Protein 4EO3 (pdb70)

Sequence (642 aa):
ARVKHFELLTDEGKTFTHVDLYGKYTILFFFPKAGTSGSTREAVEFSRENFEKAQVVGISRRDSVEALKRRFKEEKNDLKVTLLSDPEGILHEFFNVLENGKTVRSTFLIDRWGFVRKEWRRVKVEGHVQQEVKEALDRLIEEDLSLNKHIEWRRARRALKKDRVPREELEELLIKAAHLAPSCMNNQPWRFVVVDEEEELLKKIHEEALPGGNYWMKNAPALIAVHSKKDFDCALPDNRDYFLFDTGLAVGNLLVQATQMGLVAHPVAGYDPVKVKEILKIPEDHVLITLIAVGYLGDESELSEKHRELERSERVRKELSEIVRWNLARVKHFELLTDEGKTFTHVDLYGKYTILFFFPKAGTSGSTREAVEFSRENFEKAQVVGISRDSVEALKRFKEKNDLKVTLLSDPEGILHEFFNVLENGKTVRSTFLIDRWGFVRKEWRRVKVEGHVQEVKEALDRLIEEDLSLNKKHIEWRRARRALKKDRVPREELELLIKAAHLAPSCMMNNQPWRFVVVDEEELLKKIHEALPGGNYWMKNAPALIAVHSKKDFDCALPDNRDYFLFDTGLAVGNLLVQATQMGLVAHPVAGYDPVKVKEILKIPEDDHVLITLIAVGYLGDESELSEKHRELERSERVRKELSEIVRWNL

CATH classification: 3.40.30.10 (+1 more: 3.40.109.10)

Solvent-accessible surface area: 27740 Å² total; per-residue (Å²): 102,82,11,85,96,16,121,12,85,12,5,119,38,132,79,16,32,23,27,53,3,14,11,74,2,0,0,2,0,0,0,55,96,9,54,66,102,26,0,33,108,0,0,38,34,2,23,177,64,97,17,117,79,23,35,17,0,0,0,0,91,12,58,39,89,13,0,117,140,10,48,136,170,37,111,4,161,11,39,0,1,5,0,77,131,0,55,1,0,120,74,8,108,1,45,81,153,55,153,23,24,41,0,0,2,2,0,8,9,14,1,57,34,94,85,84,27,95,183,20,155,21,114,43,7,7,85,87,0,50,79,5,1,63,143,13,25,116,102,8,27,39,44,3,129,28,1,101,61,15,54,34,14,46,5,9,31,152,60,178,6,14,116,102,2,0,64,23,0,0,87,0,0,8,25,0,17,19,22,162,56,49,8,0,0,42,2,1,0,0,41,84,115,107,9,14,100,105,0,25,146,8,16,63,63,52,21,72,6,0,93,42,3,19,1,1,0,0,0,12,0,46,99,109,51,11,16,51,59,98,45,120,8,43,5,20,13,4,3,0,0,4,0,0,2,9,0,4,2,0,0,6,17,1,2,1,3,6,11,21,15,16,24,12,54,7,91,108,0,8,138,38,0,146,7,64,164,97,16,13,0,0,2,0,0,0,0,0,10,9,4,47,25,62,124,15,47,131,171,32,95,133,85,12,135,35,156,58,101,52,73,121,40,97,96,3,17,73,65,5,126,103,49,5,96,73,18,124,14,86,10,4,115,42,132,81,14,30,25,25,53,4,10,9,74,2,1,0,4,0,0,0,52,126,12,54,60,102,26,0,30,110,0,0,47,28,2,23,166,58,125,24,121,70,23,37,16,0,0,0,0,84,20,62,40,117,38,0,111,42,10,48,107,161,50,100,2,154,10,42,0,1,7,0,75,132,2,74,2,0,122,72,8,109,2,52,71,146,49,145,15,25,42,1,0,2,2,0,8,8,14,0,55,37,84,87,86,26,96,164,20,143,21,111,43,7,7,90,88,0,39,81,5,1,68,137,14,22,114,94,5,30,23,34,3,131,48,2,92,67,13,56,34,19,43,4,3,27,156,68,147,1,44,116,104,3,0,59,24,0,0,93,0,0,9,25,0,18,18,21,162,54,49,8,0,0,42,2,1,0,0,2,85,115,103,9,14,96,118,0,23,129,6,23,65,67,48,20,72,6,0,105,26,3,16,0,0,0,0,0,14,0,52,108,113,54,11,17,61,63,93,40,112,8,39,4,17,12,3,3,0,0,3,0,0,3,8,0,3,2,0,0,6,19,0,3,0,4,6,12,21,14,17,24,14,53,9,89,97,0,6,105,25,0,128,8,69,156,106,18,14,0,0,2,0,0,0,0,0,10,10,4,45,32,83,104,11,47,105,170,31,44,77,93,36,147,51,153,58,95,51,74,122,40,96,99,3,16,79,70,5,111

Secondary structure (DSSP, 8-state):
-BPPP-EEEETTS-EEEGGGTTTSEEEEEE-SSTTSHHHHHHHHHHHHS--TTEEEEEEES--HHHHHHHHHHHT--SEEEE-TT-HHHHHTT-EETTEEPPEEEEE-TTSBEEEEEES--STTHHHHHHHHHHHHHHHHTS--HHHHH------B--PPPPHHHHHHHHHHHHTS--GGG----EEEEE--HHHHHHHHTTS-GGGGGGGG-SEEEEEEE-GGGS-EETTTEE-HHHHHHHHHHHHHHHHHHTT-EEEEE--S-HHHHHHHHT--TTSEEEEEEEEE-B--GGGS-HHHHHHHT-------GGGTEEE--/-BPPP-EEEETTS-EEEGGGTTTSEEEEEE-S-TTSHHHHHHHHHHHTS--TTEEEEEEES--HHHHHHHHHHHT--SEEEE-TT-HHHHHTT-EETTEEPPEEEEE-TTSBEEEEE-S--STTHHHHHHHHHHHHHHHHTS--HHHHH------B--SPPPHHHHHHHHHHHHTS--GGG----EEEEE--HHHHHHHHTTS-GGGGGGGG-SEEEEEEE-GGGS-EETTTEE-HHHHHHHHHHHHHHHHHHTTEEEEEE--S-HHHHHHHHT--TTSEEEEEEEEEEB--GGGS-HHHHHHHHS------GGGTEEE--

Nearest PDB structures (foldseek):
  4eo3-assembly1_B  TM=9.982E-01  e=1.332E-66  Thermotoga maritima
  3drn-assembly2_B  TM=9.161E-01  e=3.103E-13  Saccharolobus solfataricus
  8cqu-assembly1_A  TM=8.623E-01  e=9.129E-11  Bacteroides thetaiotaomicron
  2isj-assembly1_A  TM=7.971E-01  e=4.262E-11  Sinorhizobium meliloti
  3e39-assembly1_B  TM=8.098E-01  e=3.072E-09  Oleidesulfovibrio alaskensis G20

Radius of gyration: 28.0 Å; Cα contacts (8 Å, |Δi|>4): 1307; chains: 2; bounding box: 66×65×77 Å

Structure (mmCIF, N/CA/C/O backbone):
data_4EO3
#
_entry.id   4EO3
#
_cell.length_a   60.500
_cell.length_b   113.175
_cell.length_c   121.833
_cell.angle_alpha   90.00
_cell.angle_beta   90.00
_cell.angle_gamma   90.00
#
_symmetry.space_group_name_H-M   'P 21 21 21'
#
loop_
_entity.id
_entity.type
_entity.pdbx_description
1 polymer 'Bacterioferritin comigratory protein/NADH dehydrogenase'
2 non-polymer 'FLAVIN MONONUCLEOTIDE'
3 non-polymer 'SULFATE ION'
4 non-polymer (4R)-2-METHYLPENTANE-2,4-DIOL
5 water water
#
loop_
_atom_site.group_PDB
_atom_site.id
_atom_site.type_symbol
_atom_site.label_atom_id
_atom_site.label_alt_id
_atom_site.label_comp_id
_atom_site.label_asym_id
_atom_site.label_entity_id
_atom_site.label_seq_id
_atom_site.pdbx_PDB_ins_code
_atom_site.Cartn_x
_atom_site.Cartn_y
_atom_site.Cartn_z
_atom_site.occupancy
_atom_site.B_iso_or_equiv
_atom_site.auth_seq_id
_atom_site.auth_comp_id
_atom_site.auth_asym_id
_atom_site.auth_atom_id
_atom_site.pdbx_PDB_model_num
ATOM 1 N N . ALA A 1 2 ? -27.946 -19.559 -9.311 1.00 38.68 2 ALA A N 1
ATOM 2 C CA . ALA A 1 2 ? -26.741 -19.257 -10.077 1.00 33.76 2 ALA A CA 1
ATOM 3 C C . ALA A 1 2 ? -26.840 -17.891 -10.751 1.00 26.10 2 ALA A C 1
ATOM 4 O O . ALA A 1 2 ? -27.908 -17.289 -10.808 1.00 26.22 2 ALA A O 1
ATOM 6 N N . ARG A 1 3 ? -25.721 -17.417 -11.277 1.00 22.20 3 ARG A N 1
ATOM 7 C CA . ARG A 1 3 ? -25.694 -16.170 -12.021 1.00 20.21 3 ARG A CA 1
ATOM 8 C C . ARG A 1 3 ? -25.866 -16.411 -13.520 1.00 20.12 3 ARG A C 1
ATOM 9 O O . ARG A 1 3 ? -25.341 -17.386 -14.062 1.00 21.87 3 ARG A O 1
ATOM 17 N N . VAL A 1 4 ? -26.603 -15.527 -14.188 1.00 19.59 4 VAL A N 1
ATOM 18 C CA . VAL A 1 4 ? -26.885 -15.706 -15.617 1.00 18.19 4 VAL A CA 1
ATOM 19 C C . VAL A 1 4 ? -25.618 -15.597 -16.472 1.00 19.15 4 VAL A C 1
ATOM 20 O O . VAL A 1 4 ? -24.805 -14.708 -16.252 1.00 25.07 4 VAL A O 1
ATOM 24 N N . LYS A 1 5 ? -25.460 -16.506 -17.436 1.00 21.69 5 LYS A N 1
ATOM 25 C CA . LYS A 1 5 ? -24.316 -16.503 -18.353 1.00 25.74 5 LYS A CA 1
ATOM 26 C C . LYS A 1 5 ? -24.320 -15.256 -19.230 1.00 22.23 5 LYS A C 1
ATOM 27 O O . LYS A 1 5 ? -25.350 -14.584 -19.372 1.00 19.36 5 LYS A O 1
ATOM 33 N N . HIS A 1 6 ? -23.159 -14.929 -19.800 1.00 20.49 6 HIS A N 1
ATOM 34 C CA . HIS A 1 6 ? -23.089 -13.907 -20.839 1.00 22.71 6 HIS A CA 1
ATOM 35 C C . HIS A 1 6 ? -23.880 -14.407 -22.046 1.00 21.83 6 HIS A C 1
ATOM 36 O O . HIS A 1 6 ? -23.771 -15.569 -22.410 1.00 20.41 6 HIS A O 1
ATOM 43 N N . PHE A 1 7 ? -24.656 -13.536 -22.681 1.00 17.33 7 PHE A N 1
ATOM 44 C CA . PHE A 1 7 ? -25.421 -13.933 -23.864 1.00 20.02 7 PHE A CA 1
ATOM 45 C C . PHE A 1 7 ? -25.786 -12.727 -24.715 1.00 18.83 7 PHE A C 1
ATOM 46 O O . PHE A 1 7 ? -25.723 -11.589 -24.261 1.00 18.83 7 PHE A O 1
ATOM 54 N N . GLU A 1 8 ? -26.176 -12.988 -25.955 1.00 17.07 8 GLU A N 1
ATOM 55 C CA . GLU A 1 8 ? -26.826 -11.960 -26.758 1.00 20.64 8 GLU A CA 1
ATOM 56 C C . GLU A 1 8 ? -27.947 -12.596 -27.551 1.00 19.39 8 GLU A C 1
ATOM 57 O O . GLU A 1 8 ? -27.756 -13.628 -28.192 1.00 21.75 8 GLU A O 1
ATOM 63 N N . LEU A 1 9 ? -29.124 -11.986 -27.483 1.00 17.05 9 LEU A N 1
ATOM 64 C CA . LEU A 1 9 ? -30.279 -12.448 -28.246 1.00 18.76 9 LEU A CA 1
ATOM 65 C C . LEU A 1 9 ? -30.994 -11.258 -28.859 1.00 17.13 9 LEU A C 1
ATOM 66 O O . LEU A 1 9 ? -30.859 -10.125 -28.386 1.00 19.42 9 LEU A O 1
ATOM 71 N N . LEU A 1 10 ? -31.740 -11.510 -29.934 1.00 17.23 10 LEU A N 1
ATOM 72 C CA . LEU A 1 10 ? -32.545 -10.468 -30.549 1.00 18.20 10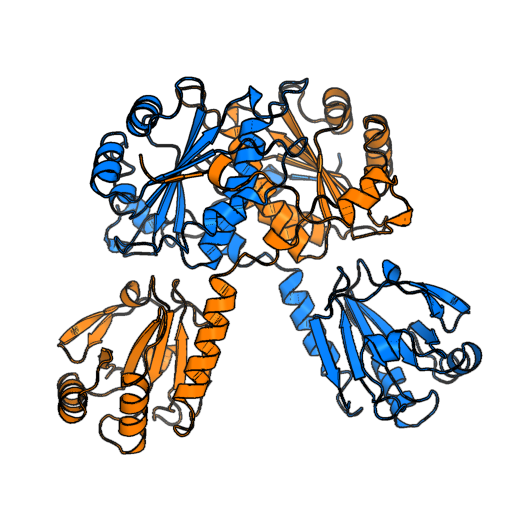 LEU A CA 1
ATOM 73 C C . LEU A 1 10 ? -33.929 -10.355 -29.899 1.00 17.34 10 LEU A C 1
ATOM 74 O O . LEU A 1 10 ? -34.539 -11.365 -29.539 1.00 20.56 10 LEU A O 1
ATOM 79 N N . THR A 1 11 ? -34.416 -9.128 -29.769 1.00 18.49 11 THR A N 1
ATOM 80 C CA . THR A 1 11 ? -35.757 -8.878 -29.232 1.00 16.17 11 THR A CA 1
ATOM 81 C C . THR A 1 11 ? -36.796 -8.925 -30.348 1.00 17.03 11 THR A C 1
ATOM 82 O O . THR A 1 11 ? -36.475 -9.121 -31.517 1.00 19.72 11 THR A O 1
ATOM 86 N N . ASP A 1 12 ? -38.054 -8.747 -29.975 1.00 18.85 12 ASP A N 1
ATOM 87 C CA . ASP A 1 12 ? -39.127 -8.682 -30.956 1.00 21.66 12 ASP A CA 1
ATOM 88 C C . ASP A 1 12 ? -38.940 -7.502 -31.918 1.00 22.04 12 ASP A C 1
ATOM 89 O O . ASP A 1 12 ? -39.540 -7.480 -33.001 1.00 23.48 12 ASP A O 1
ATOM 94 N N . GLU A 1 13 ? -38.108 -6.534 -31.528 1.00 21.14 13 GLU A N 1
ATOM 95 C CA . GLU A 1 13 ? -37.808 -5.387 -32.393 1.00 21.64 13 GLU A CA 1
ATOM 96 C C . GLU A 1 13 ? -36.559 -5.622 -33.242 1.00 22.28 13 GLU A C 1
ATOM 97 O O . GLU A 1 13 ? -36.213 -4.801 -34.098 1.00 23.97 13 GLU A O 1
ATOM 103 N N . GLY A 1 14 ? -35.897 -6.754 -33.027 1.00 20.58 14 GLY A N 1
ATOM 104 C CA . GLY A 1 14 ? -34.676 -7.068 -33.740 1.00 21.64 14 GLY A CA 1
ATOM 105 C C . GLY A 1 14 ? -33.447 -6.385 -33.163 1.00 20.26 14 GLY A C 1
ATOM 106 O O . GLY A 1 14 ? -32.393 -6.376 -33.802 1.00 21.69 14 GLY A O 1
ATOM 107 N N . LYS A 1 15 ? -33.582 -5.821 -31.964 1.00 19.23 15 LYS A N 1
ATOM 108 C CA . LYS A 1 15 ? -32.458 -5.204 -31.255 1.00 19.40 15 LYS A CA 1
ATOM 109 C C . LYS A 1 15 ? -31.709 -6.268 -30.450 1.00 21.24 15 LYS A C 1
ATOM 110 O O . LYS A 1 15 ? -32.281 -7.291 -30.083 1.00 22.35 15 LYS A O 1
ATOM 116 N N . THR A 1 16 ? -30.426 -6.049 -30.194 1.00 19.94 16 THR A N 1
ATOM 117 C CA . THR A 1 16 ? -29.664 -7.006 -29.391 1.00 19.18 16 THR A CA 1
ATOM 118 C C . THR A 1 16 ? -29.872 -6.719 -27.903 1.00 19.41 16 THR A C 1
ATOM 119 O O . THR A 1 16 ? -29.794 -5.562 -27.452 1.00 19.20 16 THR A O 1
ATOM 123 N N . PHE A 1 17 ? -30.149 -7.783 -27.152 1.00 17.58 17 PHE A N 1
ATOM 124 C CA . PHE A 1 17 ? -30.336 -7.713 -25.703 1.00 18.03 17 PHE A CA 1
ATOM 125 C C . PHE A 1 17 ? -29.303 -8.665 -25.108 1.00 14.68 17 PHE A C 1
ATOM 126 O O . PHE A 1 17 ? -29.156 -9.785 -25.582 1.00 17.34 17 PHE A O 1
ATOM 134 N N . THR A 1 18 ? -28.560 -8.221 -24.092 1.00 16.11 18 THR A N 1
ATOM 135 C CA . THR A 1 18 ? -27.506 -9.044 -23.515 1.00 15.46 18 THR A CA 1
ATOM 136 C C . THR A 1 18 ? -27.655 -9.116 -22.003 1.00 15.96 18 THR A C 1
ATOM 137 O O . THR A 1 18 ? -28.538 -8.496 -21.426 1.00 17.02 18 THR A O 1
ATOM 141 N N . HIS A 1 19 ? -26.754 -9.843 -21.358 1.00 16.17 19 HIS A N 1
ATOM 142 C CA . HIS A 1 19 ? -26.760 -9.898 -19.901 1.00 17.01 19 HIS A CA 1
ATOM 143 C C . HIS A 1 19 ? -26.617 -8.504 -19.295 1.00 18.07 19 HIS A C 1
ATOM 144 O O . HIS A 1 19 ? -27.117 -8.246 -18.203 1.00 19.50 19 HIS A O 1
ATOM 151 N N . VAL A 1 20 ? -25.941 -7.591 -19.996 1.00 16.67 20 VAL A N 1
ATOM 152 C CA . VAL A 1 20 ? -25.805 -6.229 -19.490 1.00 17.11 20 VAL A CA 1
ATOM 153 C C . VAL A 1 20 ? -27.167 -5.562 -19.338 1.00 18.14 20 VAL A C 1
ATOM 154 O O . VAL A 1 20 ? -27.355 -4.695 -18.484 1.00 18.22 20 VAL A O 1
ATOM 158 N N . ASP A 1 21 ? -28.133 -5.992 -20.148 1.00 18.52 21 ASP A N 1
ATOM 159 C CA . ASP A 1 21 ? -29.481 -5.442 -20.059 1.00 18.42 21 ASP A CA 1
ATOM 160 C C . ASP A 1 21 ? -30.266 -5.997 -18.871 1.00 18.25 21 ASP A C 1
ATOM 161 O O . ASP A 1 21 ? -31.320 -5.466 -18.525 1.00 17.62 21 ASP A O 1
ATOM 166 N N . LEU A 1 22 ? -29.756 -7.067 -18.260 1.00 16.09 22 LEU A N 1
ATOM 167 C CA . LEU A 1 22 ? -30.302 -7.563 -16.994 1.00 16.53 22 LEU A CA 1
ATOM 168 C C . LEU A 1 22 ? -29.692 -6.810 -15.818 1.00 19.66 22 LEU A C 1
ATOM 169 O O . LEU A 1 22 ? -30.359 -6.556 -14.821 1.00 17.81 22 LEU A O 1
ATOM 174 N N . TYR A 1 23 ? -28.414 -6.465 -15.925 1.00 20.07 23 TYR A N 1
ATOM 175 C CA . TYR A 1 23 ? -27.755 -5.747 -14.830 1.00 21.69 23 TYR A CA 1
ATOM 176 C C . TYR A 1 23 ? -28.472 -4.439 -14.507 1.00 19.29 23 TYR A C 1
ATOM 177 O O . TYR A 1 23 ? -28.942 -3.733 -15.405 1.00 20.21 23 TYR A O 1
ATOM 186 N N . GLY A 1 24 ? -28.548 -4.106 -13.221 1.00 17.00 24 GLY A N 1
ATOM 187 C CA . GLY A 1 24 ? -29.076 -2.821 -12.802 1.00 17.42 24 GLY A CA 1
ATOM 188 C C . GLY A 1 24 ? -30.589 -2.761 -12.768 1.00 17.08 24 GLY A C 1
ATOM 189 O O . GLY A 1 24 ? -31.172 -1.709 -12.506 1.00 24.48 24 GLY A O 1
ATOM 190 N N . LYS A 1 25 ? -31.227 -3.899 -13.024 1.00 17.63 25 LYS A N 1
ATOM 191 C CA . LYS A 1 25 ? -32.674 -4.042 -12.879 1.00 21.15 25 LYS A CA 1
ATOM 192 C C . LYS A 1 25 ? -33.014 -5.360 -12.206 1.00 18.10 25 LYS A C 1
ATOM 193 O O . LYS A 1 25 ? -32.189 -6.282 -12.167 1.00 17.09 25 LYS A O 1
ATOM 199 N N . TYR A 1 26 ? -34.229 -5.451 -11.670 1.00 19.26 26 TYR A N 1
ATOM 200 C CA . TYR A 1 26 ? -34.790 -6.749 -11.343 1.00 19.33 26 TYR A CA 1
ATOM 201 C C . TYR A 1 26 ? -35.531 -7.182 -12.582 1.00 16.98 26 TYR A C 1
ATOM 202 O O . TYR A 1 26 ? -36.169 -6.357 -13.246 1.00 19.80 26 TYR A O 1
ATOM 211 N N . THR A 1 27 ? -35.446 -8.466 -12.903 1.00 16.43 27 THR A N 1
ATOM 212 C CA . THR A 1 27 ? -36.073 -8.954 -14.119 1.00 16.71 27 THR A CA 1
ATOM 213 C C . THR A 1 27 ? -36.934 -10.170 -13.834 1.00 17.62 27 THR A C 1
ATOM 214 O O . THR A 1 27 ? -36.511 -11.094 -13.135 1.00 18.45 27 THR A O 1
ATOM 218 N N . ILE A 1 28 ? -38.143 -10.166 -14.381 1.00 17.43 28 ILE A N 1
ATOM 219 C CA . ILE A 1 28 ? -38.945 -11.374 -14.432 1.00 15.52 28 ILE A CA 1
ATOM 220 C C . ILE A 1 28 ? -38.723 -11.944 -15.821 1.00 16.33 28 ILE A C 1
ATOM 221 O O . ILE A 1 28 ? -39.069 -11.297 -16.808 1.00 17.16 28 ILE A O 1
ATOM 226 N N . LEU A 1 29 ? -38.124 -13.131 -15.905 1.00 14.16 29 LEU A N 1
ATOM 227 C CA . LEU A 1 29 ? -37.870 -13.757 -17.188 1.00 14.97 29 LEU A CA 1
ATOM 228 C C . LEU A 1 29 ? -38.802 -14.947 -17.317 1.00 16.50 29 LEU A C 1
ATOM 229 O O . LEU A 1 29 ? -38.646 -15.931 -16.597 1.00 15.28 29 LEU A O 1
ATOM 234 N N . PHE A 1 30 ? -39.794 -14.850 -18.196 1.00 14.97 30 PHE A N 1
ATOM 235 C CA . PHE A 1 30 ? -40.773 -15.935 -18.316 1.00 14.86 30 PHE A CA 1
ATOM 236 C C . PHE A 1 30 ? -40.647 -16.689 -19.640 1.00 16.09 30 PHE A C 1
ATOM 237 O O . PHE A 1 30 ? -40.779 -16.100 -20.727 1.00 16.66 30 PHE A O 1
ATOM 245 N N . PHE A 1 31 ? -40.319 -17.975 -19.537 1.00 16.12 31 PHE A N 1
ATOM 246 C CA . PHE A 1 31 ? -40.220 -18.843 -20.704 1.00 16.51 31 PHE A CA 1
ATOM 247 C C . PHE A 1 31 ? -41.585 -19.402 -21.047 1.00 18.52 31 PHE A C 1
ATOM 248 O O . PHE A 1 31 ? -42.301 -19.877 -20.168 1.00 18.17 31 PHE A O 1
ATOM 256 N N . PHE A 1 32 ? -41.931 -19.391 -22.330 1.00 19.06 32 PHE A N 1
ATOM 257 C CA . PHE A 1 32 ? -43.166 -20.043 -22.765 1.00 15.91 32 PHE A CA 1
ATOM 258 C C . PHE A 1 32 ? -42.869 -20.876 -24.003 1.00 19.15 32 PHE A C 1
ATOM 259 O O . PHE A 1 32 ? -41.943 -20.573 -24.748 1.00 18.50 32 PHE A O 1
ATOM 267 N N . PRO A 1 33 ? -43.624 -21.964 -24.206 1.00 19.34 33 PRO A N 1
ATOM 268 C CA . PRO A 1 33 ? -43.251 -22.877 -25.293 1.00 20.48 33 PRO A CA 1
ATOM 269 C C . PRO A 1 33 ? -43.408 -22.280 -26.692 1.00 23.74 33 PRO A C 1
ATOM 270 O O . PRO A 1 33 ? -42.512 -22.451 -27.512 1.00 24.77 33 PRO A O 1
ATOM 274 N N . LYS A 1 34 ? -44.522 -21.600 -26.959 1.00 21.18 34 LYS A N 1
ATOM 275 C CA . LYS A 1 34 ? -44.813 -21.111 -28.304 1.00 22.81 34 LYS A CA 1
ATOM 276 C C . LYS A 1 34 ? -45.744 -19.908 -28.273 1.00 23.61 34 LYS A C 1
ATOM 277 O O . LYS A 1 34 ? -46.771 -19.924 -27.598 1.00 25.33 34 LYS A O 1
ATOM 283 N N . ALA A 1 35 ? -45.382 -18.854 -28.997 1.00 22.28 35 ALA A N 1
ATOM 284 C CA . ALA A 1 35 ? -46.228 -17.675 -29.094 1.00 21.28 35 ALA A CA 1
ATOM 285 C C . ALA A 1 35 ? -47.590 -18.030 -29.679 1.00 25.64 35 ALA A C 1
ATOM 286 O O . ALA A 1 35 ? -47.687 -18.898 -30.548 1.00 27.11 35 ALA A O 1
ATOM 288 N N . GLY A 1 36 ? -48.637 -17.370 -29.190 1.00 24.94 36 GLY A N 1
ATOM 289 C CA . GLY A 1 36 ? -49.941 -17.456 -29.826 1.00 25.94 36 GLY A CA 1
ATOM 290 C C . GLY A 1 36 ? -50.893 -18.513 -29.292 1.00 29.39 36 GLY A C 1
ATOM 291 O O . GLY A 1 36 ? -52.089 -18.461 -29.588 1.00 30.93 36 GLY A O 1
ATOM 292 N N . THR A 1 37 ? -50.387 -19.479 -28.531 1.00 25.84 37 THR A N 1
ATOM 293 C CA . THR A 1 37 ? -51.270 -20.465 -27.904 1.00 25.10 37 THR A CA 1
ATOM 294 C C . THR A 1 37 ? -52.104 -19.801 -26.811 1.00 26.99 37 THR A C 1
ATOM 295 O O . THR A 1 37 ? -51.759 -18.732 -26.327 1.00 22.76 37 THR A O 1
ATOM 299 N N . SER A 1 38 ? -53.194 -20.446 -26.407 1.00 26.50 38 SER A N 1
ATOM 300 C CA . SER A 1 38 ? -54.114 -19.836 -25.452 1.00 25.01 38 SER A CA 1
ATOM 301 C C . SER A 1 38 ? -53.435 -19.472 -24.127 1.00 25.09 38 SER A C 1
ATOM 302 O O . SER A 1 38 ? -53.527 -18.331 -23.662 1.00 24.84 38 SER A O 1
ATOM 305 N N . GLY A 1 39 ? -52.754 -20.442 -23.523 1.00 22.11 39 GLY A N 1
ATOM 306 C CA . GLY A 1 39 ? -52.138 -20.233 -22.225 1.00 20.02 39 GLY A CA 1
ATOM 307 C C . GLY A 1 39 ? -51.016 -19.204 -22.257 1.00 20.76 39 GLY A C 1
ATOM 308 O O . GLY A 1 39 ? -50.936 -18.343 -21.384 1.00 22.08 39 GLY A O 1
ATOM 309 N N . SER A 1 40 ? -50.157 -19.292 -23.268 1.00 22.17 40 SER A N 1
ATOM 310 C CA . SER A 1 40 ? -49.042 -18.355 -23.388 1.00 22.42 40 SER A CA 1
ATOM 311 C C . SER A 1 40 ? -49.543 -16.944 -23.701 1.00 25.68 40 SER A C 1
ATOM 312 O O . SER A 1 40 ? -48.972 -15.949 -23.243 1.00 19.74 40 SER A O 1
ATOM 315 N N . THR A 1 41 ? -50.621 -16.854 -24.474 1.00 22.91 41 THR A N 1
ATOM 316 C CA . THR A 1 41 ? -51.215 -15.558 -24.750 1.00 20.91 41 THR A CA 1
ATOM 317 C C . THR A 1 41 ? -51.692 -14.938 -23.443 1.00 21.71 41 THR A C 1
ATOM 318 O O . THR A 1 41 ? -51.405 -13.777 -23.156 1.00 22.91 41 THR A O 1
ATOM 322 N N . ARG A 1 42 ? -52.393 -15.724 -22.630 1.00 22.93 42 ARG A N 1
ATOM 323 C CA . ARG A 1 42 ? -52.875 -15.237 -21.344 1.00 20.14 42 ARG A CA 1
ATOM 324 C C . ARG A 1 42 ? -51.722 -14.839 -20.432 1.00 21.94 42 ARG A C 1
ATOM 325 O O . ARG A 1 42 ? -51.747 -13.787 -19.805 1.00 21.32 42 ARG A O 1
ATOM 333 N N . GLU A 1 43 ? -50.709 -15.693 -20.354 1.00 21.10 43 GLU A N 1
ATOM 334 C CA . GLU A 1 43 ? -49.585 -15.394 -19.476 1.00 22.78 43 GLU A CA 1
ATOM 335 C C . GLU A 1 43 ? -48.972 -14.044 -19.845 1.00 20.40 43 GLU A C 1
ATOM 336 O O . GLU A 1 43 ? -48.759 -13.192 -18.980 1.00 21.47 43 GLU A O 1
ATOM 342 N N . ALA A 1 44 ? -48.700 -13.851 -21.134 1.00 19.05 44 ALA A N 1
ATOM 343 C CA . ALA A 1 44 ? -48.039 -12.634 -21.609 1.00 19.18 44 ALA A CA 1
ATOM 344 C C . ALA A 1 44 ? -48.919 -11.404 -21.399 1.00 22.22 44 ALA A C 1
ATOM 345 O O . ALA A 1 44 ? -48.447 -10.336 -20.966 1.00 23.53 44 ALA A O 1
ATOM 347 N N . VAL A 1 45 ? -50.202 -11.559 -21.704 1.00 24.02 45 VAL A N 1
ATOM 348 C CA . VAL A 1 45 ? -51.160 -10.478 -21.491 1.00 23.57 45 VAL A CA 1
ATOM 349 C C . VAL A 1 45 ? -51.263 -10.057 -20.023 1.00 22.12 45 VAL A C 1
ATOM 350 O O . VAL A 1 45 ? -51.289 -8.867 -19.717 1.00 23.21 45 VAL A O 1
ATOM 354 N N . GLU A 1 46 ? -51.319 -11.032 -19.119 1.00 19.48 46 GLU A N 1
ATOM 355 C CA . GLU A 1 46 ? -51.382 -10.751 -17.692 1.00 23.02 46 GLU A CA 1
ATOM 356 C C . GLU A 1 46 ? -50.095 -10.110 -17.143 1.00 21.80 46 GLU A C 1
ATOM 357 O O . GLU A 1 46 ? -50.159 -9.192 -16.332 1.00 22.28 46 GLU A O 1
ATOM 363 N N . PHE A 1 47 ? -48.932 -10.564 -17.609 1.00 23.37 47 PHE A N 1
ATOM 364 C CA . PHE A 1 47 ? -47.685 -9.915 -17.202 1.00 22.91 47 PHE A CA 1
ATOM 365 C C . PHE A 1 47 ? -47.650 -8.470 -17.669 1.00 21.93 47 PHE A C 1
ATOM 366 O O . PHE A 1 47 ? -47.163 -7.591 -16.956 1.00 26.29 47 PHE A O 1
ATOM 374 N N . SER A 1 48 ? -48.147 -8.239 -18.878 1.00 20.45 48 SER A N 1
ATOM 375 C CA . SER A 1 48 ? -48.091 -6.918 -19.490 1.00 25.13 48 SER A CA 1
ATOM 376 C C . SER A 1 48 ? -49.012 -5.926 -18.783 1.00 26.90 48 SER A C 1
ATOM 377 O O . SER A 1 48 ? -48.697 -4.737 -18.677 1.00 29.15 48 SER A O 1
ATOM 380 N N . ARG A 1 49 ? -50.141 -6.418 -18.285 1.00 27.82 49 ARG A N 1
ATOM 381 C CA . ARG A 1 49 ? -51.122 -5.552 -17.629 1.00 29.69 49 ARG A CA 1
ATOM 382 C C . ARG A 1 49 ? -50.719 -5.173 -16.209 1.00 32.64 49 ARG A C 1
ATOM 383 O O . ARG A 1 49 ? -51.131 -4.127 -15.703 1.00 28.86 49 ARG A O 1
ATOM 391 N N . GLU A 1 50 ? -49.931 -6.023 -15.556 1.00 28.56 50 GLU A N 1
ATOM 392 C CA . GLU A 1 50 ? -49.495 -5.734 -14.188 1.00 28.07 50 GLU A CA 1
ATOM 393 C C . GLU A 1 50 ? -48.399 -4.676 -14.159 1.00 31.46 50 GLU A C 1
ATOM 394 O O . GLU A 1 50 ? -47.712 -4.441 -15.158 1.00 34.07 50 GLU A O 1
ATOM 400 N N . ASN A 1 51 ? -48.248 -4.027 -13.011 1.00 33.17 51 ASN A N 1
ATOM 401 C CA . ASN A 1 51 ? -47.153 -3.089 -12.821 1.00 37.14 51 ASN A CA 1
ATOM 402 C C . ASN A 1 51 ? -46.138 -3.644 -11.826 1.00 37.94 51 ASN A C 1
ATOM 403 O O . ASN A 1 51 ? -46.494 -4.034 -10.713 1.00 37.22 51 ASN A O 1
ATOM 408 N N . PHE A 1 52 ? -44.875 -3.704 -12.240 1.00 34.50 52 PHE A N 1
ATOM 409 C CA . PHE A 1 52 ? -43.818 -4.209 -11.373 1.00 32.00 52 PHE A CA 1
ATOM 410 C C . PHE A 1 52 ? -42.784 -3.124 -11.126 1.00 37.33 52 PHE A C 1
ATOM 411 O O . PHE A 1 52 ? -41.950 -2.837 -11.986 1.00 37.38 52 PHE A O 1
ATOM 419 N N . GLU A 1 53 ? -42.854 -2.516 -9.946 1.00 37.23 53 GLU A N 1
ATOM 420 C CA . GLU A 1 53 ? -41.948 -1.438 -9.580 1.00 35.46 53 GLU A CA 1
ATOM 421 C C . GLU A 1 53 ? -40.496 -1.906 -9.529 1.00 28.47 53 GLU A C 1
ATOM 422 O O . GLU A 1 53 ? -40.186 -2.913 -8.892 1.00 33.80 53 GLU A O 1
ATOM 428 N N . LYS A 1 54 ? -39.621 -1.162 -10.202 1.00 27.20 54 LYS A N 1
ATOM 429 C CA . LYS A 1 54 ? -38.182 -1.423 -10.188 1.00 30.24 54 LYS A CA 1
ATOM 430 C C . LYS A 1 54 ? -37.792 -2.727 -10.886 1.00 26.47 54 LYS A C 1
ATOM 431 O O . LYS A 1 54 ? -36.675 -3.220 -10.718 1.00 25.27 54 LYS A O 1
ATOM 437 N N . ALA A 1 55 ? -38.708 -3.275 -11.680 1.00 27.37 55 ALA A N 1
ATOM 438 C CA . ALA A 1 55 ? -38.400 -4.474 -12.461 1.00 22.03 55 ALA A CA 1
ATOM 439 C C . ALA A 1 55 ? -38.840 -4.354 -13.919 1.00 24.04 55 ALA A C 1
ATOM 440 O O . ALA A 1 55 ? -39.688 -3.527 -14.264 1.00 27.57 55 ALA A O 1
ATOM 442 N N . GLN A 1 56 ? -38.239 -5.182 -14.772 1.00 19.49 56 GLN A N 1
ATOM 443 C CA . GLN A 1 56 ? -38.656 -5.296 -16.159 1.00 19.46 56 GLN A CA 1
ATOM 444 C C . GLN A 1 56 ? -39.155 -6.709 -16.388 1.00 18.49 56 GLN A C 1
ATOM 445 O O . GLN A 1 56 ? -38.709 -7.651 -15.724 1.00 20.44 56 GLN A O 1
ATOM 451 N N . VAL A 1 57 ? -40.086 -6.848 -17.326 1.00 18.27 57 VAL A N 1
ATOM 452 C CA . VAL A 1 57 ? -40.647 -8.144 -17.662 1.00 19.97 57 VAL A CA 1
ATOM 453 C C . VAL A 1 57 ? -40.162 -8.549 -19.039 1.00 18.03 57 VAL A C 1
ATOM 454 O O . VAL A 1 57 ? -40.302 -7.801 -20.003 1.00 18.82 57 VAL A O 1
ATOM 458 N N . VAL A 1 58 ? -39.556 -9.728 -19.125 1.00 14.51 58 VAL A N 1
ATOM 459 C CA . VAL A 1 58 ? -38.996 -10.217 -20.372 1.00 16.40 58 VAL A CA 1
ATOM 460 C C . VAL A 1 58 ? -39.512 -11.633 -20.637 1.00 16.49 58 VAL A C 1
ATOM 461 O O . VAL A 1 58 ? -39.232 -12.562 -19.873 1.00 16.22 58 VAL A O 1
ATOM 465 N N . GLY A 1 59 ? -40.279 -11.788 -21.712 1.00 16.90 59 GLY A N 1
ATOM 466 C CA . GLY A 1 59 ? -40.714 -13.098 -22.153 1.00 16.05 59 GLY A CA 1
ATOM 467 C C . GLY A 1 59 ? -39.683 -13.689 -23.090 1.00 18.07 59 GLY A C 1
ATOM 468 O O . GLY A 1 59 ? -38.949 -12.950 -23.742 1.00 17.33 59 GLY A O 1
ATOM 469 N N . ILE A 1 60 ? -39.623 -15.015 -23.168 1.00 15.93 60 ILE A N 1
ATOM 470 C CA . ILE A 1 60 ? -38.635 -15.658 -24.022 1.00 15.69 60 ILE A CA 1
ATOM 471 C C . ILE A 1 60 ? -39.143 -17.010 -24.521 1.00 14.98 60 ILE A C 1
ATOM 472 O O . ILE A 1 60 ? -39.734 -17.790 -23.767 1.00 16.47 60 ILE A O 1
ATOM 477 N N . SER A 1 61 ? -38.951 -17.257 -25.812 1.00 17.59 61 SER A N 1
ATOM 478 C CA . SER A 1 61 ? -39.328 -18.528 -26.408 1.00 16.95 61 SER A CA 1
ATOM 479 C C . SER A 1 61 ? -38.365 -18.829 -27.541 1.00 18.72 61 SER A C 1
ATOM 480 O O . SER A 1 61 ? -37.438 -18.058 -27.804 1.00 17.55 61 SER A O 1
ATOM 483 N N . ARG A 1 62 ? -38.578 -19.940 -28.229 1.00 19.01 62 ARG A N 1
ATOM 484 C CA A ARG A 1 62 ? -37.727 -20.291 -29.360 0.51 20.60 62 ARG A CA 1
ATOM 485 C CA B ARG A 1 62 ? -37.720 -20.279 -29.363 0.49 20.61 62 ARG A CA 1
ATOM 486 C C . ARG A 1 62 ? -38.297 -19.760 -30.681 1.00 19.42 62 ARG A C 1
ATOM 487 O O . ARG A 1 62 ? -37.808 -20.090 -31.764 1.00 22.88 62 ARG A O 1
ATOM 502 N N . ASP A 1 63 ? -39.324 -18.921 -30.577 1.00 20.90 63 ASP A N 1
ATOM 503 C CA . ASP A 1 63 ? -39.941 -18.290 -31.744 1.00 19.58 63 ASP A CA 1
ATOM 504 C C . ASP A 1 63 ? -39.012 -17.319 -32.461 1.00 24.17 63 ASP A C 1
ATOM 505 O O . ASP A 1 63 ? -38.110 -16.735 -31.860 1.00 21.94 63 ASP A O 1
ATOM 510 N N . SER A 1 64 ? -39.251 -17.135 -33.755 1.00 22.23 64 SER A N 1
ATOM 511 C CA . SER A 1 64 ? -38.532 -16.120 -34.522 1.00 23.47 64 SER A CA 1
ATOM 512 C C . SER A 1 64 ? -38.865 -14.708 -34.046 1.00 22.96 64 SER A C 1
ATOM 513 O O . SER A 1 64 ? -39.875 -14.478 -33.375 1.00 20.84 64 SER A O 1
ATOM 516 N N . VAL A 1 65 ? -38.001 -13.758 -34.395 1.00 21.24 65 VAL A N 1
ATOM 517 C CA . VAL A 1 65 ? -38.257 -12.355 -34.130 1.00 19.26 65 VAL A CA 1
ATOM 518 C C . VAL A 1 65 ? -39.605 -11.906 -34.724 1.00 21.38 65 VAL A C 1
ATOM 519 O O . VAL A 1 65 ? -40.396 -11.237 -34.065 1.00 22.64 65 VAL A O 1
ATOM 523 N N . GLU A 1 66 ? -39.865 -12.279 -35.975 1.00 26.04 66 GLU A N 1
ATOM 524 C CA . GLU A 1 66 ? -41.113 -11.881 -36.622 1.00 25.90 66 GLU A CA 1
ATOM 525 C C . GLU A 1 66 ? -42.342 -12.440 -35.911 1.00 25.54 66 GLU A C 1
ATOM 526 O O . GLU A 1 66 ? -43.317 -11.718 -35.711 1.00 24.30 66 GLU A O 1
ATOM 532 N N . ALA A 1 67 ? -42.297 -13.718 -35.533 1.00 23.97 67 ALA A N 1
ATOM 533 C CA . ALA A 1 67 ? -43.405 -14.334 -34.802 1.00 24.65 67 ALA A CA 1
ATOM 534 C C . ALA A 1 67 ? -43.653 -13.619 -33.474 1.00 23.89 67 ALA A C 1
ATOM 535 O O . ALA A 1 67 ? -44.799 -13.396 -33.071 1.00 23.34 67 ALA A O 1
ATOM 537 N N . LEU A 1 68 ? -42.575 -13.250 -32.787 1.00 22.70 68 LEU A N 1
ATOM 538 C CA . LEU A 1 68 ? -42.709 -12.483 -31.552 1.00 21.20 68 LEU A CA 1
ATOM 539 C C . LEU A 1 68 ? -43.264 -11.070 -31.790 1.00 22.39 68 LEU A C 1
ATOM 540 O O . LEU A 1 68 ? -44.121 -10.594 -31.042 1.00 23.99 68 LEU A O 1
ATOM 545 N N . LYS A 1 69 ? -42.776 -10.399 -32.829 1.00 22.26 69 LYS A N 1
ATOM 546 C CA . LYS A 1 69 ? -43.309 -9.088 -33.191 1.00 23.65 69 LYS A CA 1
ATOM 547 C C . LYS A 1 69 ? -44.833 -9.149 -33.382 1.00 22.13 69 LYS A C 1
ATOM 548 O O . LYS A 1 69 ? -45.572 -8.322 -32.836 1.00 25.70 69 LYS A O 1
ATOM 554 N N . ARG A 1 70 ? -45.295 -10.138 -34.143 1.00 28.13 70 ARG A N 1
ATOM 555 C CA A ARG A 1 70 ? -46.723 -10.320 -34.409 0.52 29.28 70 ARG A CA 1
ATOM 556 C CA B ARG A 1 70 ? -46.724 -10.272 -34.401 0.48 29.28 70 ARG A CA 1
ATOM 557 C C . ARG A 1 70 ? -47.505 -10.639 -33.139 1.00 28.57 70 ARG A C 1
ATOM 558 O O . ARG A 1 70 ? -48.610 -10.138 -32.927 1.00 28.74 70 ARG A O 1
ATOM 573 N N . PHE A 1 71 ? -46.927 -11.500 -32.306 1.00 24.35 71 PHE A N 1
ATOM 574 C CA . PHE A 1 71 ? -47.525 -11.885 -31.027 1.00 27.66 71 PHE A CA 1
ATOM 575 C C . PHE A 1 71 ? -47.731 -10.647 -30.160 1.00 23.80 71 PHE A C 1
ATOM 576 O O . PHE A 1 71 ? -48.781 -10.476 -29.540 1.00 26.08 71 PHE A O 1
ATOM 584 N N . LYS A 1 72 ? -46.731 -9.767 -30.132 1.00 23.14 72 LYS A N 1
ATOM 585 C CA . LYS A 1 72 ? -46.835 -8.523 -29.382 1.00 22.34 72 LYS A CA 1
ATOM 586 C C . LYS A 1 72 ? -47.904 -7.592 -29.962 1.00 27.92 72 LYS A C 1
ATOM 587 O O . LYS A 1 72 ? -48.726 -7.050 -29.224 1.00 29.84 72 LYS A O 1
ATOM 593 N N . GLU A 1 73 ? -47.871 -7.396 -31.278 1.00 28.06 73 GLU A N 1
ATOM 594 C CA A GLU A 1 73 ? -48.797 -6.482 -31.944 0.49 29.28 73 GLU A CA 1
ATOM 595 C CA B GLU A 1 73 ? -48.798 -6.484 -31.939 0.51 29.28 73 GLU A CA 1
ATOM 596 C C . GLU A 1 73 ? -50.241 -6.931 -31.744 1.00 27.73 73 GLU A C 1
ATOM 597 O O . GLU A 1 73 ? -51.106 -6.131 -31.386 1.00 32.80 73 GLU A O 1
ATOM 608 N N . LYS A 1 74 ? -50.490 -8.216 -31.963 1.00 32.81 74 LYS A N 1
ATOM 609 C CA . LYS A 1 74 ? -51.843 -8.751 -31.845 1.00 31.64 74 LYS A CA 1
ATOM 610 C C . LYS A 1 74 ? -52.432 -8.578 -30.444 1.00 35.73 74 LYS A C 1
ATOM 611 O O . LYS A 1 74 ? -53.642 -8.390 -30.294 1.00 33.53 74 LYS A O 1
ATOM 617 N N . ASN A 1 75 ? -51.581 -8.635 -29.420 1.00 27.93 75 ASN A N 1
ATOM 618 C CA . ASN A 1 75 ? -52.053 -8.573 -28.038 1.00 29.32 75 ASN A CA 1
ATOM 619 C C . ASN A 1 75 ? -51.691 -7.285 -27.298 1.00 29.30 75 ASN A C 1
ATOM 620 O O . ASN A 1 75 ? -51.893 -7.180 -26.085 1.00 31.07 75 ASN A O 1
ATOM 625 N N . ASP A 1 76 ? -51.178 -6.303 -28.034 1.00 30.17 76 ASP A N 1
ATOM 626 C CA . ASP A 1 76 ? -50.730 -5.044 -27.444 1.00 34.13 76 ASP A CA 1
ATOM 627 C C . ASP A 1 76 ? -49.863 -5.272 -26.203 1.00 31.61 76 ASP A C 1
ATOM 628 O O . ASP A 1 76 ? -50.041 -4.612 -25.173 1.00 28.95 76 ASP A O 1
ATOM 633 N N . LEU A 1 77 ? -48.923 -6.206 -26.308 1.00 29.50 77 LEU A N 1
ATOM 634 C CA . LEU A 1 77 ? -48.034 -6.517 -25.191 1.00 26.53 77 LEU A CA 1
ATOM 635 C C . LEU A 1 77 ? -47.044 -5.389 -24.958 1.00 28.97 77 LEU A C 1
ATOM 636 O O . LEU A 1 77 ? -46.477 -4.841 -25.905 1.00 28.34 77 LEU A O 1
ATOM 641 N N . LYS A 1 78 ? -46.836 -5.059 -23.690 1.00 25.57 78 LYS A N 1
ATOM 642 C CA . LYS A 1 78 ? -45.883 -4.037 -23.296 1.00 29.43 78 LYS A CA 1
ATOM 643 C C . LYS A 1 78 ? -44.796 -4.694 -22.460 1.00 26.97 78 LYS A C 1
ATOM 644 O O . LYS A 1 78 ? -44.597 -4.344 -21.296 1.00 29.58 78 LYS A O 1
ATOM 650 N N . VAL A 1 79 ? -44.133 -5.678 -23.059 1.00 23.44 79 VAL A N 1
ATOM 651 C CA . VAL A 1 79 ? -42.999 -6.352 -22.434 1.00 24.75 79 VAL A CA 1
ATOM 652 C C . VAL A 1 79 ? -41.949 -6.536 -23.512 1.00 23.00 79 VAL A C 1
ATOM 653 O O . VAL A 1 79 ? -42.244 -6.415 -24.703 1.00 22.55 79 VAL A O 1
ATOM 657 N N . THR A 1 80 ? -40.723 -6.840 -23.100 1.00 19.20 80 THR A N 1
ATOM 658 C CA . THR A 1 80 ? -39.693 -7.217 -24.041 1.00 19.61 80 THR A CA 1
ATOM 659 C C . THR A 1 80 ? -39.867 -8.702 -24.310 1.00 17.61 80 THR A C 1
ATOM 660 O O . THR A 1 80 ? -40.139 -9.459 -23.383 1.00 17.92 80 THR A O 1
ATOM 664 N N . LEU A 1 81 ? -39.722 -9.117 -25.569 1.00 16.79 81 LEU A N 1
ATOM 665 C CA . LEU A 1 81 ? -39.702 -10.541 -25.898 1.00 16.58 81 LEU A CA 1
ATOM 666 C C . LEU A 1 81 ? -38.380 -10.901 -26.559 1.00 19.88 81 LEU A C 1
ATOM 667 O O . LEU A 1 81 ? -37.894 -10.175 -27.438 1.00 19.82 81 LEU A O 1
ATOM 672 N N . LEU A 1 82 ? -37.800 -12.015 -26.129 1.00 14.86 82 LEU A N 1
ATOM 673 C CA . LEU A 1 82 ? -36.539 -12.505 -26.679 1.00 17.33 82 LEU A CA 1
ATOM 674 C C . LEU A 1 82 ? -36.733 -13.724 -27.565 1.00 15.84 82 LEU A C 1
ATOM 675 O O . LEU A 1 82 ? -37.371 -14.710 -27.174 1.00 15.72 82 LEU A O 1
ATOM 680 N N . SER A 1 83 ? -36.154 -13.648 -28.759 1.00 15.44 83 SER A N 1
ATOM 681 C CA . SER A 1 83 ? -36.082 -14.777 -29.672 1.00 16.15 83 SER A CA 1
ATOM 682 C C . SER A 1 83 ? -34.864 -15.653 -29.377 1.00 17.91 83 SER A C 1
ATOM 683 O O . SER A 1 83 ? -33.724 -15.180 -29.436 1.00 19.18 83 SER A O 1
ATOM 686 N N . ASP A 1 84 ? -35.096 -16.925 -29.057 1.00 18.49 84 ASP A N 1
ATOM 687 C CA . ASP A 1 84 ? -34.003 -17.840 -28.710 1.00 16.09 84 ASP A CA 1
ATOM 688 C C . ASP A 1 84 ? -34.068 -19.153 -29.494 1.00 20.29 84 ASP A C 1
ATOM 689 O O . ASP A 1 84 ? -34.148 -20.235 -28.908 1.00 20.30 84 ASP A O 1
ATOM 694 N N . PRO A 1 85 ? -34.024 -19.064 -30.830 1.00 21.69 85 PRO A N 1
ATOM 695 C CA . PRO A 1 85 ? -34.172 -20.267 -31.661 1.00 26.06 85 PRO A CA 1
ATOM 696 C C . PRO A 1 85 ? -33.160 -21.364 -31.333 1.00 22.74 85 PRO A C 1
ATOM 697 O O . PRO A 1 85 ? -33.478 -22.549 -31.460 1.00 24.22 85 PRO A O 1
ATOM 701 N N . GLU A 1 86 ? -31.952 -20.982 -30.940 1.00 21.62 86 GLU A N 1
ATOM 702 C CA . GLU A 1 86 ? -30.904 -21.963 -30.683 1.00 22.78 86 GLU A CA 1
ATOM 703 C C . GLU A 1 86 ? -30.993 -22.523 -29.269 1.00 23.25 86 GLU A C 1
ATOM 704 O O . GLU A 1 86 ? -30.249 -23.433 -28.903 1.00 23.70 86 GLU A O 1
ATOM 710 N N . GLY A 1 87 ? -31.908 -21.970 -28.479 1.00 21.87 87 GLY A N 1
ATOM 711 C CA . GLY A 1 87 ? -32.091 -22.395 -27.101 1.00 20.34 87 GLY A CA 1
ATOM 712 C C . GLY A 1 87 ? -30.914 -22.117 -26.178 1.00 21.25 87 GLY A C 1
ATOM 713 O O . GLY A 1 87 ? -30.648 -22.881 -25.246 1.00 20.80 87 GLY A O 1
ATOM 714 N N . ILE A 1 88 ? -30.199 -21.028 -26.441 1.00 20.25 88 ILE A N 1
ATOM 715 C CA . ILE A 1 88 ? -29.077 -20.645 -25.601 1.00 19.80 88 ILE A CA 1
ATOM 716 C C . ILE A 1 88 ? -29.490 -20.466 -24.139 1.00 19.75 88 ILE A C 1
ATOM 717 O O . ILE A 1 88 ? -28.887 -21.056 -23.238 1.00 21.33 88 ILE A O 1
ATOM 722 N N . LEU A 1 89 ? -30.520 -19.661 -23.896 1.00 16.24 89 LEU A N 1
ATOM 723 C CA . LEU A 1 89 ? -30.995 -19.507 -22.520 1.00 15.07 89 LEU A CA 1
ATOM 724 C C . LEU A 1 89 ? -31.933 -20.637 -22.087 1.00 16.58 89 LEU A C 1
ATOM 725 O O . LEU A 1 89 ? -32.035 -20.953 -20.897 1.00 17.42 89 LEU A O 1
ATOM 730 N N . HIS A 1 90 ? -32.621 -21.258 -23.044 1.00 16.99 90 HIS A N 1
ATOM 731 C CA . HIS A 1 90 ? -33.441 -22.430 -22.712 1.00 15.68 90 HIS A CA 1
ATOM 732 C C . HIS A 1 90 ? -32.582 -23.538 -22.075 1.00 19.13 90 HIS A C 1
ATOM 733 O O . HIS A 1 90 ? -32.975 -24.149 -21.082 1.00 17.61 90 HIS A O 1
ATOM 740 N N . GLU A 1 91 ? -31.412 -23.784 -22.645 1.00 18.86 91 GLU A N 1
ATOM 741 C CA . GLU A 1 91 ? -30.468 -24.746 -22.075 1.00 19.75 91 GLU A CA 1
ATOM 742 C C . GLU A 1 91 ? -29.890 -24.260 -20.751 1.00 18.38 91 GLU A C 1
ATOM 743 O O . GLU A 1 91 ? -29.823 -25.007 -19.765 1.00 18.97 91 GLU A O 1
ATOM 749 N N . PHE A 1 92 ? -29.452 -23.008 -20.720 1.00 20.19 92 PHE A N 1
ATOM 750 C CA . PHE A 1 92 ? -28.819 -22.516 -19.508 1.00 19.57 92 PHE A CA 1
ATOM 751 C C . PHE A 1 92 ? -29.752 -22.582 -18.314 1.00 21.46 92 PHE A C 1
ATOM 752 O O . PHE A 1 92 ? -29.343 -22.985 -17.222 1.00 19.53 92 PHE A O 1
ATOM 760 N N . PHE A 1 93 ? -31.007 -22.185 -18.519 1.00 20.06 93 PHE A N 1
ATOM 761 C CA . PHE A 1 93 ? -31.992 -22.245 -17.450 1.00 17.22 93 PHE A CA 1
ATOM 762 C C . PHE A 1 93 ? -32.598 -23.642 -17.239 1.00 19.06 93 PHE A C 1
ATOM 763 O O . PHE A 1 93 ? -33.397 -23.833 -16.328 1.00 20.61 93 PHE A O 1
ATOM 771 N N . ASN A 1 94 ? -32.213 -24.597 -18.084 1.00 19.97 94 ASN A N 1
ATOM 772 C CA . ASN A 1 94 ? -32.607 -26.002 -17.927 1.00 21.84 94 ASN A CA 1
ATOM 773 C C . ASN A 1 94 ? -34.113 -26.202 -18.045 1.00 20.80 94 ASN A C 1
ATOM 774 O O . ASN A 1 94 ? -34.713 -26.931 -17.250 1.00 20.78 94 ASN A O 1
ATOM 779 N N . VAL A 1 95 ? -34.725 -25.557 -19.036 1.00 17.69 95 VAL A N 1
ATOM 780 C CA . VAL A 1 95 ? -36.174 -25.631 -19.180 1.00 17.88 95 VAL A CA 1
ATOM 781 C C . VAL A 1 95 ? -36.599 -26.596 -20.281 1.00 21.82 95 VAL A C 1
ATOM 782 O O . VAL A 1 95 ? -37.771 -26.655 -20.639 1.00 20.73 95 VAL A O 1
ATOM 786 N N . LEU A 1 96 ? -35.649 -27.362 -20.805 1.00 21.06 96 LEU A N 1
ATOM 787 C CA . LEU A 1 96 ? -35.965 -28.324 -21.844 1.00 20.04 96 LEU A CA 1
ATOM 788 C C . LEU A 1 96 ? -36.088 -29.727 -21.264 1.00 23.05 96 LEU A C 1
ATOM 789 O O . LEU A 1 96 ? -35.165 -30.228 -20.615 1.00 25.18 96 LEU A O 1
ATOM 794 N N . GLU A 1 97 ? -37.238 -30.348 -21.501 1.00 26.13 97 GLU A N 1
ATOM 795 C CA . GLU A 1 97 ? -37.446 -31.739 -21.131 1.00 25.31 97 GLU A CA 1
ATOM 796 C C . GLU A 1 97 ? -37.650 -32.516 -22.405 1.00 25.66 97 GLU A C 1
ATOM 797 O O . GLU A 1 97 ? -38.590 -32.259 -23.162 1.00 24.30 97 GLU A O 1
ATOM 803 N N . ASN A 1 98 ? -36.746 -33.456 -22.651 1.00 32.35 98 ASN A N 1
ATOM 804 C CA . ASN A 1 98 ? -36.759 -34.201 -23.896 1.00 33.87 98 ASN A CA 1
ATOM 805 C C . ASN A 1 98 ? -36.929 -33.260 -25.084 1.00 27.70 98 ASN A C 1
ATOM 806 O O . ASN A 1 98 ? -37.704 -33.529 -26.000 1.00 34.79 98 ASN A O 1
ATOM 811 N N . GLY A 1 99 ? -36.213 -32.134 -25.048 1.00 37.63 99 GLY A N 1
ATOM 812 C CA . GLY A 1 99 ? -36.185 -31.189 -26.156 1.00 33.99 99 GLY A CA 1
ATOM 813 C C . GLY A 1 99 ? -37.346 -30.211 -26.261 1.00 33.64 99 GLY A C 1
ATOM 814 O O . GLY A 1 99 ? -37.395 -29.382 -27.173 1.00 41.08 99 GLY A O 1
ATOM 815 N N . LYS A 1 100 ? -38.285 -30.302 -25.327 1.00 29.49 100 LYS A N 1
ATOM 816 C CA . LYS A 1 100 ? -39.488 -29.483 -25.370 1.00 25.75 100 LYS A CA 1
ATOM 817 C C . LYS A 1 100 ? -39.436 -28.460 -24.247 1.00 20.78 100 LYS A C 1
ATOM 818 O O . LYS A 1 100 ? -38.951 -28.760 -23.164 1.00 23.30 100 LYS A O 1
ATOM 824 N N . THR A 1 101 ? -39.948 -27.261 -24.502 1.00 22.17 101 THR A N 1
ATOM 825 C CA . THR A 1 101 ? -39.945 -26.213 -23.484 1.00 20.26 101 THR A CA 1
ATOM 826 C C . THR A 1 101 ? -40.980 -26.441 -22.389 1.00 20.60 101 THR A C 1
ATOM 827 O O . THR A 1 101 ? -42.170 -26.619 -22.668 1.00 26.03 101 THR A O 1
ATOM 831 N N . VAL A 1 102 ? -40.512 -26.429 -21.143 1.00 18.26 102 VAL A N 1
ATOM 832 C CA . VAL A 1 102 ? -41.381 -26.445 -19.981 1.00 19.38 102 VAL A CA 1
ATOM 833 C C . VAL A 1 102 ? -41.594 -25.006 -19.530 1.00 18.10 102 VAL A C 1
ATOM 834 O O . VAL A 1 102 ? -40.627 -24.281 -19.273 1.00 18.29 102 VAL A O 1
ATOM 838 N N . ARG A 1 103 ? -42.853 -24.590 -19.447 1.00 16.79 103 ARG A N 1
ATOM 839 C CA . ARG A 1 103 ? -43.176 -23.240 -18.989 1.00 17.80 103 ARG A CA 1
ATOM 840 C C . ARG A 1 103 ? -42.511 -22.992 -17.626 1.00 18.72 103 ARG A C 1
ATOM 841 O O . ARG A 1 103 ? -42.743 -23.729 -16.669 1.00 19.14 103 ARG A O 1
ATOM 849 N N . SER A 1 104 ? -41.643 -21.984 -17.561 1.00 14.81 104 SER A N 1
ATOM 850 C CA . SER A 1 104 ? -40.836 -21.721 -16.363 1.00 16.63 104 SER A CA 1
ATOM 851 C C . SER A 1 104 ? -40.571 -20.223 -16.250 1.00 14.93 104 SER A C 1
ATOM 852 O O . SER A 1 104 ? -40.507 -19.545 -17.260 1.00 16.46 104 SER A O 1
ATOM 855 N N . THR A 1 105 ? -40.417 -19.719 -15.030 1.00 16.16 105 THR A N 1
ATOM 856 C CA . THR A 1 105 ? -40.205 -18.290 -14.792 1.00 14.65 105 THR A CA 1
ATOM 857 C C . THR A 1 105 ? -39.133 -18.084 -13.741 1.00 16.72 105 THR A C 1
ATOM 858 O O . THR A 1 105 ? -39.031 -18.866 -12.804 1.00 15.77 105 THR A O 1
ATOM 862 N N . PHE A 1 106 ? -38.349 -17.011 -13.892 1.00 15.92 106 PHE A N 1
ATOM 863 C CA . PHE A 1 106 ? -37.244 -16.727 -12.990 1.00 17.66 106 PHE A CA 1
ATOM 864 C C . PHE A 1 106 ? -37.230 -15.262 -12.569 1.00 17.15 106 PHE A C 1
ATOM 865 O O . PHE A 1 106 ? -37.568 -14.391 -13.360 1.00 17.33 106 PHE A O 1
ATOM 873 N N . LEU A 1 107 ? -36.871 -15.004 -11.310 1.00 15.46 107 LEU A N 1
ATOM 874 C CA . LEU A 1 107 ? -36.588 -13.645 -10.852 1.00 16.43 107 LEU A CA 1
ATOM 875 C C . LEU A 1 107 ? -35.079 -13.483 -10.792 1.00 19.01 107 LEU A C 1
ATOM 876 O O . LEU A 1 107 ? -34.389 -14.278 -10.151 1.00 19.99 107 LEU A O 1
ATOM 881 N N . ILE A 1 108 ? -34.570 -12.455 -11.458 1.00 17.20 108 ILE A N 1
ATOM 882 C CA . ILE A 1 108 ? -33.138 -12.211 -11.557 1.00 15.63 108 ILE A CA 1
ATOM 883 C C . ILE A 1 108 ? -32.864 -10.841 -10.949 1.00 15.48 108 ILE A C 1
ATOM 884 O O . ILE A 1 108 ? -33.552 -9.869 -11.284 1.00 17.05 108 ILE A O 1
ATOM 889 N N . ASP A 1 109 ? -31.888 -10.757 -10.041 1.00 16.49 109 ASP A N 1
ATOM 890 C CA . ASP A 1 109 ? -31.576 -9.481 -9.391 1.00 16.07 109 ASP A CA 1
ATOM 891 C C . ASP A 1 109 ? -30.641 -8.572 -10.202 1.00 17.12 109 ASP A C 1
ATOM 892 O O . ASP A 1 109 ? -30.293 -8.879 -11.361 1.00 17.13 109 ASP A O 1
ATOM 897 N N . ARG A 1 110 ? -30.275 -7.436 -9.613 1.00 16.73 110 ARG A N 1
ATOM 898 C CA . ARG A 1 110 ? -29.494 -6.424 -10.328 1.00 16.34 110 ARG A CA 1
ATOM 899 C C . ARG A 1 110 ? -28.070 -6.873 -10.645 1.00 18.99 110 ARG A C 1
ATOM 900 O O . ARG A 1 110 ? -27.371 -6.241 -11.450 1.00 17.67 110 ARG A O 1
ATOM 908 N N . TRP A 1 111 ? -27.625 -7.953 -10.006 1.00 17.42 111 TRP A N 1
ATOM 909 C CA . TRP A 1 111 ? -26.304 -8.497 -10.289 1.00 17.13 111 TRP A CA 1
ATOM 910 C C . TRP A 1 111 ? -26.376 -9.614 -11.327 1.00 17.14 111 TRP A C 1
ATOM 911 O O . TRP A 1 111 ? -25.349 -10.143 -11.731 1.00 17.66 111 TRP A O 1
ATOM 922 N N . GLY A 1 112 ? -27.591 -10.011 -11.697 1.00 16.54 112 GLY A N 1
ATOM 923 C CA . GLY A 1 112 ? -27.785 -11.147 -12.582 1.00 19.02 112 GLY A CA 1
ATOM 924 C C . GLY A 1 112 ? -27.920 -12.498 -11.889 1.00 20.09 112 GLY A C 1
ATOM 925 O O . GLY A 1 112 ? -27.838 -13.534 -12.550 1.00 16.84 112 GLY A O 1
ATOM 926 N N . PHE A 1 113 ? -28.122 -12.502 -10.572 1.00 19.09 113 PHE A N 1
ATOM 927 C CA . PHE A 1 113 ? -28.348 -13.752 -9.838 1.00 18.01 113 PHE A CA 1
ATOM 928 C C . PHE A 1 113 ? -29.799 -14.191 -9.920 1.00 18.85 113 PHE A C 1
ATOM 929 O O . PHE A 1 113 ? -30.712 -13.381 -9.755 1.00 18.34 113 PHE A O 1
ATOM 937 N N . VAL A 1 114 ? -30.016 -15.484 -10.150 1.00 18.85 114 VAL A N 1
ATOM 938 C CA . VAL A 1 114 ? -31.372 -16.019 -10.070 1.00 18.47 114 VAL A CA 1
ATOM 939 C C . VAL A 1 114 ? -31.762 -16.161 -8.600 1.00 21.04 114 VAL A C 1
ATOM 940 O O . VAL A 1 114 ? -31.121 -16.895 -7.849 1.00 24.34 114 VAL A O 1
ATOM 944 N N . ARG A 1 115 ? -32.807 -15.455 -8.194 1.00 18.13 115 ARG A N 1
ATOM 945 C CA . ARG A 1 115 ? -33.189 -15.407 -6.784 1.00 18.72 115 ARG A CA 1
ATOM 946 C C . ARG A 1 115 ? -34.388 -16.286 -6.458 1.00 21.96 115 ARG A C 1
ATOM 947 O O . ARG A 1 115 ? -34.548 -16.717 -5.313 1.00 22.82 115 ARG A O 1
ATOM 955 N N . LYS A 1 116 ? -35.239 -16.524 -7.452 1.00 22.33 116 LYS A N 1
ATOM 956 C CA . LYS A 1 116 ? -36.387 -17.417 -7.297 1.00 18.87 116 LYS A CA 1
ATOM 957 C C . LYS A 1 116 ? -36.739 -18.044 -8.640 1.00 20.22 116 LYS A C 1
ATOM 958 O O . LYS A 1 116 ? -36.505 -17.439 -9.686 1.00 19.06 116 LYS A O 1
ATOM 964 N N . GLU A 1 117 ? -37.291 -19.254 -8.623 1.00 19.73 117 GLU A N 1
ATOM 965 C CA . GLU A 1 117 ? -37.726 -19.885 -9.871 1.00 19.54 117 GLU A CA 1
ATOM 966 C C . GLU A 1 117 ? -39.078 -20.576 -9.699 1.00 20.73 117 GLU A C 1
ATOM 967 O O . GLU A 1 117 ? -39.450 -20.980 -8.584 1.00 19.60 117 GLU A O 1
ATOM 973 N N . TRP A 1 118 ? -39.807 -20.685 -10.806 1.00 16.79 118 TRP A N 1
ATOM 974 C CA . TRP A 1 118 ? -40.999 -21.531 -10.895 1.00 17.79 118 TRP A CA 1
ATOM 975 C C . TRP A 1 118 ? -40.839 -22.425 -12.107 1.00 20.23 118 TRP A C 1
ATOM 976 O O . TRP A 1 118 ? -40.524 -21.943 -13.191 1.00 19.93 118 TRP A O 1
ATOM 987 N N . ARG A 1 119 ? -41.069 -23.724 -11.936 1.00 17.22 119 ARG A N 1
ATOM 988 C CA . ARG A 1 119 ? -40.969 -24.652 -13.056 1.00 18.41 119 ARG A CA 1
ATOM 989 C C . ARG A 1 119 ? -42.275 -25.412 -13.201 1.00 19.99 119 ARG A C 1
ATOM 990 O O . ARG A 1 119 ? -43.015 -25.537 -12.236 1.00 20.57 119 ARG A O 1
ATOM 998 N N . ARG A 1 120 ? -42.551 -25.905 -14.405 1.00 19.24 120 ARG A N 1
ATOM 999 C CA . ARG A 1 120 ? -43.819 -26.565 -14.705 1.00 22.10 120 ARG A CA 1
ATOM 1000 C C . ARG A 1 120 ? -44.973 -25.665 -14.295 1.00 20.93 120 ARG A C 1
ATOM 1001 O O . ARG A 1 120 ? -45.889 -26.065 -13.571 1.00 24.31 120 ARG A O 1
ATOM 1009 N N . VAL A 1 121 ? -44.912 -24.431 -14.783 1.00 19.79 121 VAL A N 1
ATOM 1010 C CA . VAL A 1 121 ? -45.812 -23.358 -14.382 1.00 20.75 121 VAL A CA 1
ATOM 1011 C C . VAL A 1 121 ? -47.264 -23.567 -14.822 1.00 21.88 121 VAL A C 1
ATOM 1012 O O . VAL A 1 121 ? -47.545 -23.926 -15.963 1.00 22.61 121 VAL A O 1
ATOM 1016 N N . LYS A 1 122 ? -48.179 -23.352 -13.886 1.00 23.94 122 LYS A N 1
ATOM 1017 C CA . LYS A 1 122 ? -49.598 -23.266 -14.209 1.00 27.54 122 LYS A CA 1
ATOM 1018 C C . LYS A 1 122 ? -49.950 -21.795 -14.425 1.00 22.13 122 LYS A C 1
ATOM 1019 O O . LYS A 1 122 ? -49.700 -20.962 -13.553 1.00 23.96 122 LYS A O 1
ATOM 1025 N N . VAL A 1 123 ? -50.542 -21.469 -15.573 1.00 21.97 123 VAL A N 1
ATOM 1026 C CA . VAL A 1 123 ? -50.760 -20.060 -15.930 1.00 22.73 123 VAL A CA 1
ATOM 1027 C C . VAL A 1 123 ? -51.696 -19.332 -14.972 1.00 25.73 123 VAL A C 1
ATOM 1028 O O . VAL A 1 123 ? -51.413 -18.212 -14.547 1.00 23.09 123 VAL A O 1
ATOM 1032 N N . GLU A 1 124 ? -52.809 -19.966 -14.623 1.00 25.63 124 GLU A N 1
ATOM 1033 C CA . GLU A 1 124 ? -53.747 -19.342 -13.700 1.00 24.93 124 GLU A CA 1
ATOM 1034 C C . GLU A 1 124 ? -53.103 -19.005 -12.354 1.00 23.20 124 GLU A C 1
ATOM 1035 O O . GLU A 1 124 ? -52.559 -19.879 -11.667 1.00 25.38 124 GLU A O 1
ATOM 1041 N N . GLY A 1 125 ? -53.147 -17.723 -11.998 1.00 22.25 125 GLY A N 1
ATOM 1042 C CA . GLY A 1 125 ? -52.617 -17.247 -10.733 1.00 21.44 125 GLY A CA 1
ATOM 1043 C C . GLY A 1 125 ? -51.116 -16.976 -10.745 1.00 22.97 125 GLY A C 1
ATOM 1044 O O . GLY A 1 125 ? -50.579 -16.459 -9.765 1.00 23.78 125 GLY A O 1
ATOM 1045 N N . HIS A 1 126 ? -50.450 -17.290 -11.855 1.00 21.44 126 HIS A N 1
ATOM 1046 C CA . HIS A 1 126 ? -48.989 -17.218 -11.894 1.00 21.59 126 HIS A CA 1
ATOM 1047 C C . HIS A 1 126 ? -48.476 -15.784 -11.772 1.00 19.61 126 HIS A C 1
ATOM 1048 O O . HIS A 1 126 ? -47.585 -15.499 -10.966 1.00 20.25 126 HIS A O 1
ATOM 1055 N N . VAL A 1 127 ? -49.019 -14.884 -12.582 1.00 20.44 127 VAL A N 1
ATOM 1056 C CA . VAL A 1 127 ? -48.525 -13.512 -12.566 1.00 20.68 127 VAL A CA 1
ATOM 1057 C C . VAL A 1 127 ? -48.619 -12.916 -11.163 1.00 20.69 127 VAL A C 1
ATOM 1058 O O . VAL A 1 127 ? -47.684 -12.265 -10.699 1.00 21.20 127 VAL A O 1
ATOM 1062 N N . GLN A 1 128 ? -49.717 -13.176 -10.460 1.00 25.30 128 GLN A N 1
ATOM 1063 C CA A GLN A 1 128 ? -49.900 -12.642 -9.110 0.55 25.00 128 GLN A CA 1
ATOM 1064 C CA B GLN A 1 128 ? -49.879 -12.622 -9.121 0.45 24.98 128 GLN A CA 1
ATOM 1065 C C . GLN A 1 128 ? -48.907 -13.224 -8.106 1.00 23.18 128 GLN A C 1
ATOM 1066 O O . GLN A 1 128 ? -48.389 -12.509 -7.249 1.00 24.61 128 GLN A O 1
ATOM 1077 N N . GLU A 1 129 ? -48.652 -14.525 -8.213 1.00 22.84 129 GLU A N 1
ATOM 1078 C CA . GLU A 1 1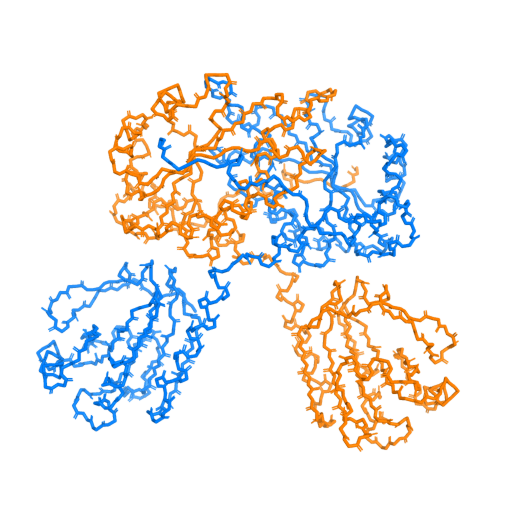29 ? -47.665 -15.170 -7.358 1.00 23.67 129 GLU A CA 1
ATOM 1079 C C . GLU A 1 129 ? -46.283 -14.552 -7.585 1.00 25.75 129 GLU A C 1
ATOM 1080 O O . GLU A 1 129 ? -45.542 -14.292 -6.636 1.00 24.79 129 GLU A O 1
ATOM 1086 N N . VAL A 1 130 ? -45.951 -14.308 -8.850 1.00 20.56 130 VAL A N 1
ATOM 1087 C CA . VAL A 1 130 ? -44.663 -13.711 -9.196 1.00 19.49 130 VAL A CA 1
ATOM 1088 C C . VAL A 1 130 ? -44.555 -12.263 -8.698 1.00 21.69 130 VAL A C 1
ATOM 1089 O O . VAL A 1 130 ? -43.515 -11.860 -8.169 1.00 21.68 130 VAL A O 1
ATOM 1093 N N . LYS A 1 131 ? -45.631 -11.485 -8.835 1.00 19.64 131 LYS A N 1
ATOM 1094 C CA . LYS A 1 131 ? -45.646 -10.120 -8.313 1.00 23.30 131 LYS A CA 1
ATOM 1095 C C . LYS A 1 131 ? -45.372 -10.073 -6.807 1.00 24.15 131 LYS A C 1
ATOM 1096 O O . LYS A 1 131 ? -44.557 -9.275 -6.337 1.00 22.93 131 LYS A O 1
ATOM 1102 N N . GLU A 1 132 ? -46.049 -10.934 -6.054 1.00 24.14 132 GLU A N 1
ATOM 1103 C CA . GLU A 1 132 ? -45.863 -10.975 -4.606 1.00 23.21 132 GLU A CA 1
ATOM 1104 C C . GLU A 1 132 ? -44.421 -11.337 -4.230 1.00 25.03 132 GLU A C 1
ATOM 1105 O O . GLU A 1 132 ? -43.850 -10.748 -3.310 1.00 25.44 132 GLU A O 1
ATOM 1111 N N . ALA A 1 133 ? -43.844 -12.300 -4.941 1.00 22.38 133 ALA A N 1
ATOM 1112 C CA . ALA A 1 133 ? -42.477 -12.745 -4.673 1.00 21.18 133 ALA A CA 1
ATOM 1113 C C . ALA A 1 133 ? -41.495 -11.632 -5.004 1.00 22.42 133 ALA A C 1
ATOM 1114 O O . ALA A 1 133 ? -40.527 -11.404 -4.271 1.00 23.59 133 ALA A O 1
ATOM 1116 N N . LEU A 1 134 ? -41.737 -10.952 -6.120 1.00 21.47 134 LEU A N 1
ATOM 1117 C CA . LEU A 1 134 ? -40.886 -9.835 -6.509 1.00 22.43 134 LEU A CA 1
ATOM 1118 C C . LEU A 1 134 ? -40.970 -8.709 -5.476 1.00 26.24 134 LEU A C 1
ATOM 1119 O O . LEU A 1 134 ? -39.957 -8.149 -5.065 1.00 21.91 134 LEU A O 1
ATOM 1124 N N . ASP A 1 135 ? -42.183 -8.374 -5.053 1.00 22.62 135 ASP A N 1
ATOM 1125 C CA . ASP A 1 135 ? -42.353 -7.318 -4.061 1.00 27.89 135 ASP A CA 1
ATOM 1126 C C . ASP A 1 135 ? -41.569 -7.615 -2.778 1.00 27.30 135 ASP A C 1
ATOM 1127 O O . ASP A 1 135 ? -40.934 -6.726 -2.206 1.00 28.93 135 ASP A O 1
ATOM 1132 N N . ARG A 1 136 ? -41.625 -8.864 -2.325 1.00 22.65 136 ARG A N 1
ATOM 1133 C CA . ARG A 1 136 ? -40.878 -9.292 -1.146 1.00 25.44 136 ARG A CA 1
ATOM 1134 C C . ARG A 1 136 ? -39.368 -9.194 -1.377 1.00 28.09 136 ARG A C 1
ATOM 1135 O O . ARG A 1 136 ? -38.622 -8.776 -0.487 1.00 30.11 136 ARG A O 1
ATOM 1143 N N . LEU A 1 137 ? -38.919 -9.599 -2.564 1.00 24.25 137 LEU A N 1
ATOM 1144 C CA . LEU A 1 137 ? -37.498 -9.536 -2.914 1.00 22.11 137 LEU A CA 1
ATOM 1145 C C . LEU A 1 137 ? -36.983 -8.102 -2.855 1.00 23.61 137 LEU A C 1
ATOM 1146 O O . LEU A 1 137 ? -35.930 -7.808 -2.271 1.00 23.53 137 LEU A O 1
ATOM 1151 N N . ILE A 1 138 ? -37.732 -7.206 -3.474 1.00 22.41 138 ILE A N 1
ATOM 1152 C CA . ILE A 1 138 ? -37.352 -5.805 -3.512 1.00 26.21 138 ILE A CA 1
ATOM 1153 C C . ILE A 1 138 ? -37.384 -5.208 -2.109 1.00 27.42 138 ILE A C 1
ATOM 1154 O O . ILE A 1 138 ? -36.493 -4.448 -1.723 1.00 27.36 138 ILE A O 1
ATOM 1159 N N . GLU A 1 139 ? -38.397 -5.580 -1.337 1.00 25.97 139 GLU A N 1
ATOM 1160 C CA . GLU A 1 139 ? -38.506 -5.117 0.037 1.00 33.16 139 GLU A CA 1
ATOM 1161 C C . GLU A 1 139 ? -37.222 -5.413 0.798 1.00 32.99 139 GLU A C 1
ATOM 1162 O O . GLU A 1 139 ? -36.648 -4.523 1.429 1.00 35.81 139 GLU A O 1
ATOM 1168 N N . GLU A 1 140 ? -36.761 -6.658 0.726 1.00 28.19 140 GLU A N 1
ATOM 1169 C CA . GLU A 1 140 ? -35.576 -7.048 1.480 1.00 29.25 140 GLU A CA 1
ATOM 1170 C C . GLU A 1 140 ? -34.269 -6.441 0.958 1.00 29.16 140 GLU A C 1
ATOM 1171 O O . GLU A 1 140 ? -33.483 -5.907 1.736 1.00 29.51 140 GLU A O 1
ATOM 1177 N N . ASP A 1 141 ? -34.034 -6.498 -0.350 1.00 22.04 141 ASP A N 1
ATOM 1178 C CA . ASP A 1 141 ? -32.772 -5.982 -0.875 1.00 21.24 141 ASP A CA 1
ATOM 1179 C C . ASP A 1 141 ? -32.639 -4.468 -0.728 1.00 23.47 141 ASP A C 1
ATOM 1180 O O . ASP A 1 141 ? -31.540 -3.955 -0.499 1.00 22.46 141 ASP A O 1
ATOM 1185 N N . LEU A 1 142 ? -33.744 -3.745 -0.883 1.00 20.62 142 LEU A N 1
ATOM 1186 C CA . LEU A 1 142 ? -33.663 -2.290 -0.994 1.00 22.12 142 LEU A CA 1
ATOM 1187 C C . LEU A 1 142 ? -34.050 -1.584 0.300 1.00 23.08 142 LEU A C 1
ATOM 1188 O O . LEU A 1 142 ? -34.394 -0.402 0.305 1.00 29.34 142 LEU A O 1
ATOM 1193 N N . SER A 1 143 ? -33.988 -2.321 1.396 1.00 22.16 143 SER A N 1
ATOM 1194 C CA . SER A 1 143 ? -34.197 -1.723 2.709 1.00 23.69 143 SER A CA 1
ATOM 1195 C C . SER A 1 143 ? -32.886 -1.754 3.483 1.00 19.50 143 SER A C 1
ATOM 1196 O O . SER A 1 143 ? -31.932 -2.405 3.070 1.00 19.87 143 SER A O 1
ATOM 1199 N N . LEU A 1 144 ? -32.829 -1.021 4.591 1.00 20.61 144 LEU A N 1
ATOM 1200 C CA . LEU A 1 144 ? -31.636 -1.007 5.426 1.00 19.20 144 LEU A CA 1
ATOM 1201 C C . LEU A 1 144 ? -31.193 -2.414 5.805 1.00 19.02 144 LEU A C 1
ATOM 1202 O O . LEU A 1 144 ? -31.993 -3.208 6.312 1.00 20.45 144 LEU A O 1
ATOM 1207 N N . ASN A 1 145 ? -29.918 -2.719 5.572 1.00 17.11 145 ASN A N 1
ATOM 1208 C CA . ASN A 1 145 ? -29.351 -4.005 5.958 1.00 17.64 145 ASN A CA 1
ATOM 1209 C C . ASN A 1 145 ? -29.622 -4.349 7.419 1.00 17.67 145 ASN A C 1
ATOM 1210 O O . ASN A 1 145 ? -29.369 -3.541 8.318 1.00 19.52 145 ASN A O 1
ATOM 1215 N N . LYS A 1 146 ? -30.150 -5.549 7.656 1.00 18.02 146 LYS A N 1
ATOM 1216 C CA . LYS A 1 146 ? -30.620 -5.911 8.992 1.00 19.69 146 LYS A CA 1
ATOM 1217 C C . LYS A 1 146 ? -29.490 -6.001 10.021 1.00 19.69 146 LYS A C 1
ATOM 1218 O O . LYS A 1 146 ? -29.703 -5.739 11.204 1.00 20.65 146 LYS A O 1
ATOM 1224 N N . HIS A 1 147 ? -28.293 -6.385 9.584 1.00 17.21 147 HIS A N 1
ATOM 1225 C CA . HIS A 1 147 ? -27.178 -6.521 10.505 1.00 15.84 147 HIS A CA 1
ATOM 1226 C C . HIS A 1 147 ? -26.595 -5.149 10.864 1.00 17.85 147 HIS A C 1
ATOM 1227 O O . HIS A 1 147 ? -26.250 -4.890 12.012 1.00 18.02 147 HIS A O 1
ATOM 1234 N N . ILE A 1 148 ? -26.504 -4.273 9.875 1.00 17.60 148 ILE A N 1
ATOM 1235 C CA . ILE A 1 148 ? -26.136 -2.879 10.131 1.00 17.51 148 ILE A CA 1
ATOM 1236 C C . ILE A 1 148 ? -27.120 -2.251 11.115 1.00 20.27 148 ILE A C 1
ATOM 1237 O O . ILE A 1 148 ? -26.722 -1.614 12.089 1.00 17.50 148 ILE A O 1
ATOM 1242 N N . GLU A 1 149 ? -28.408 -2.468 10.874 1.00 17.62 149 GLU A N 1
ATOM 1243 C CA . GLU A 1 149 ? -29.442 -1.915 11.745 1.00 18.89 149 GLU A CA 1
ATOM 1244 C C . GLU A 1 149 ? -29.375 -2.444 13.177 1.00 21.78 149 GLU A C 1
ATOM 1245 O O . GLU A 1 149 ? -29.551 -1.688 14.129 1.00 19.51 149 GLU A O 1
ATOM 1251 N N . TRP A 1 150 ? -29.114 -3.737 13.331 1.00 19.27 150 TRP A N 1
ATOM 1252 C CA . TRP A 1 150 ? -29.094 -4.346 14.661 1.00 20.29 150 TRP A CA 1
ATOM 1253 C C . TRP A 1 150 ? -27.812 -4.107 15.460 1.00 22.64 150 TRP A C 1
ATOM 1254 O O . TRP A 1 150 ? -27.843 -4.141 16.700 1.00 22.48 150 TRP A O 1
ATOM 1265 N N . ARG A 1 151 ? -26.693 -3.871 14.774 1.00 19.01 151 ARG A N 1
ATOM 1266 C CA . ARG A 1 151 ? -25.417 -3.677 15.470 1.00 18.62 151 ARG A CA 1
ATOM 1267 C C . ARG A 1 151 ? -25.480 -2.476 16.401 1.00 18.78 151 ARG A C 1
ATOM 1268 O O . ARG A 1 151 ? -25.790 -1.363 15.967 1.00 18.26 151 ARG A O 1
ATOM 1276 N N . ARG A 1 152 ? -25.198 -2.720 17.676 1.00 18.04 152 ARG A N 1
ATOM 1277 C CA . ARG A 1 152 ? -25.142 -1.658 18.681 1.00 19.22 152 ARG A CA 1
ATOM 1278 C C . ARG A 1 152 ? -23.918 -1.846 19.562 1.00 16.78 152 ARG A C 1
ATOM 1279 O O . ARG A 1 152 ? -23.343 -2.934 19.621 1.00 20.69 152 ARG A O 1
ATOM 1287 N N . ALA A 1 153 ? -23.513 -0.783 20.257 1.00 18.67 153 ALA A N 1
ATOM 1288 C CA . ALA A 1 153 ? -22.386 -0.884 21.181 1.00 18.43 153 ALA A CA 1
ATOM 1289 C C . ALA A 1 153 ? -22.823 -1.519 22.498 1.00 20.46 153 ALA A C 1
ATOM 1290 O O . ALA A 1 153 ? -22.843 -0.863 23.547 1.00 19.83 153 ALA A O 1
ATOM 1292 N N . ARG A 1 154 ? -23.197 -2.795 22.432 1.00 17.84 154 ARG A N 1
ATOM 1293 C CA . ARG A 1 154 ? -23.652 -3.522 23.610 1.00 17.83 154 ARG A CA 1
ATOM 1294 C C . ARG A 1 154 ? -22.511 -3.810 24.566 1.00 18.77 154 ARG A C 1
ATOM 1295 O O . ARG A 1 154 ? -21.377 -4.064 24.152 1.00 18.49 154 ARG A O 1
ATOM 1303 N N . ARG A 1 155 ? -22.819 -3.781 25.861 1.00 18.92 155 ARG A N 1
ATOM 1304 C CA . ARG A 1 155 ? -21.807 -3.922 26.891 1.00 16.92 155 ARG A CA 1
ATOM 1305 C C . ARG A 1 155 ? -21.991 -5.121 27.819 1.00 17.02 155 ARG A C 1
ATOM 1306 O O . ARG A 1 155 ? -21.059 -5.482 28.537 1.00 20.13 155 ARG A O 1
ATOM 1314 N N . ALA A 1 156 ? -23.176 -5.735 27.816 1.00 17.34 156 ALA A N 1
ATOM 1315 C CA . ALA A 1 156 ? -23.378 -6.947 28.610 1.00 20.74 156 ALA A CA 1
ATOM 1316 C C . ALA A 1 156 ? -22.898 -8.173 27.839 1.00 19.85 156 ALA A C 1
ATOM 1317 O O . ALA A 1 156 ? -23.498 -8.542 26.834 1.00 23.55 156 ALA A O 1
ATOM 1319 N N . LEU A 1 157 ? -21.832 -8.803 28.322 1.00 20.33 157 LEU A N 1
ATOM 1320 C CA . LEU A 1 157 ? -21.231 -9.948 27.636 1.00 16.74 157 LEU A CA 1
ATOM 1321 C C . LEU A 1 157 ? -21.213 -11.191 28.521 1.00 19.65 157 LEU A C 1
ATOM 1322 O O . LEU A 1 157 ? -20.902 -11.109 29.708 1.00 22.75 157 LEU A O 1
ATOM 1327 N N . LYS A 1 158 ? -21.541 -12.350 27.953 1.00 20.42 158 LYS A N 1
ATOM 1328 C CA . LYS A 1 158 ? -21.380 -13.590 28.680 1.00 20.37 158 LYS A CA 1
ATOM 1329 C C . LYS A 1 158 ? -19.920 -13.984 28.696 1.00 21.00 158 LYS A C 1
ATOM 1330 O O . LYS A 1 158 ? -19.170 -13.655 27.775 1.00 20.71 158 LYS A O 1
ATOM 1336 N N . LYS A 1 159 ? -19.517 -14.703 29.737 1.00 21.82 159 LYS A N 1
ATOM 1337 C CA . LYS A 1 159 ? -18.156 -15.210 29.820 1.00 20.85 159 LYS A CA 1
ATOM 1338 C C . LYS A 1 159 ? -17.922 -16.438 28.932 1.00 19.37 159 LYS A C 1
ATOM 1339 O O . LYS A 1 159 ? -16.782 -16.866 28.757 1.00 23.77 159 LYS A O 1
ATOM 1345 N N . ASP A 1 160 ? -18.997 -16.989 28.368 1.00 21.29 160 ASP A N 1
ATOM 1346 C CA . ASP A 1 160 ? -18.899 -18.223 27.579 1.00 21.30 160 ASP A CA 1
ATOM 1347 C C . ASP A 1 160 ? -17.871 -18.088 26.460 1.00 19.19 160 ASP A C 1
ATOM 1348 O O . ASP A 1 160 ? -17.907 -17.117 25.702 1.00 22.06 160 ASP A O 1
ATOM 1353 N N . ARG A 1 161 ? -16.991 -19.079 26.341 1.00 21.10 161 ARG A N 1
ATOM 1354 C CA . ARG A 1 161 ? -15.987 -19.115 25.279 1.00 23.63 161 ARG A CA 1
ATOM 1355 C C . ARG A 1 161 ? -16.607 -18.942 23.888 1.00 20.75 161 ARG A C 1
ATOM 1356 O O . ARG A 1 161 ? -17.660 -19.507 23.586 1.00 20.87 161 ARG A O 1
ATOM 1364 N N . VAL A 1 162 ? -15.955 -18.138 23.053 1.00 19.80 162 VAL A N 1
ATOM 1365 C CA . VAL A 1 162 ? -16.303 -18.097 21.638 1.00 20.10 162 VAL A CA 1
ATOM 1366 C C . VAL A 1 162 ? -15.360 -19.027 20.889 1.00 19.30 162 VAL A C 1
ATOM 1367 O O . VAL A 1 162 ? -14.149 -18.847 20.925 1.00 18.61 162 VAL A O 1
ATOM 1371 N N . PRO A 1 163 ? -15.917 -20.043 20.216 1.00 19.88 163 PRO A N 1
ATOM 1372 C CA . PRO A 1 163 ? -15.085 -21.018 19.506 1.00 20.22 163 PRO A CA 1
ATOM 1373 C C . PRO A 1 163 ? -14.124 -20.326 18.542 1.00 18.94 163 PRO A C 1
ATOM 1374 O O . PRO A 1 163 ? -14.500 -19.362 17.876 1.00 19.52 163 PRO A O 1
ATOM 1378 N N . ARG A 1 164 ? -12.895 -20.819 18.460 1.00 18.36 164 ARG A N 1
ATOM 1379 C CA . ARG A 1 164 ? -11.944 -20.227 17.533 1.00 16.30 164 ARG A CA 1
ATOM 1380 C C . ARG A 1 164 ? -12.442 -20.193 16.089 1.00 19.98 164 ARG A C 1
ATOM 1381 O O . ARG A 1 164 ? -12.117 -19.260 15.372 1.00 20.11 164 ARG A O 1
ATOM 1389 N N . GLU A 1 165 ? -13.222 -21.184 15.656 1.00 21.23 165 GLU A N 1
ATOM 1390 C CA . GLU A 1 165 ? -13.692 -21.151 14.267 1.00 20.23 165 GLU A CA 1
ATOM 1391 C C . GLU A 1 165 ? -14.584 -19.929 14.028 1.00 21.75 165 GLU A C 1
ATOM 1392 O O . GLU A 1 165 ? -14.608 -19.378 12.930 1.00 21.03 165 GLU A O 1
ATOM 1398 N N . GLU A 1 166 ? -15.298 -19.490 15.061 1.00 17.87 166 GLU A N 1
ATOM 1399 C CA . GLU A 1 166 ? -16.110 -18.288 14.930 1.00 16.93 166 GLU A CA 1
ATOM 1400 C C . GLU A 1 166 ? -15.231 -17.027 14.973 1.00 17.91 166 GLU A C 1
ATOM 1401 O O . GLU A 1 166 ? -15.428 -16.098 14.185 1.00 15.80 166 GLU A O 1
ATOM 1407 N N . LEU A 1 167 ? -14.247 -16.995 15.869 1.00 16.13 167 LEU A N 1
ATOM 1408 C CA . LEU A 1 167 ? -13.330 -15.854 15.893 1.00 17.47 167 LEU A CA 1
ATOM 1409 C C . LEU A 1 167 ? -12.588 -15.719 14.555 1.00 17.49 167 LEU A C 1
ATOM 1410 O O . LEU A 1 167 ? -12.400 -14.601 14.048 1.00 17.09 167 LEU A O 1
ATOM 1415 N N . GLU A 1 168 ? -12.182 -16.848 13.975 1.00 20.53 168 GLU A N 1
ATOM 1416 C CA A GLU A 1 168 ? -11.481 -16.797 12.697 0.32 19.58 168 GLU A CA 1
ATOM 1417 C CA B GLU A 1 168 ? -11.496 -16.859 12.678 0.68 19.58 168 GLU A CA 1
ATOM 1418 C C . GLU A 1 168 ? -12.343 -16.181 11.602 1.00 18.16 168 GLU A C 1
ATOM 1419 O O . GLU A 1 168 ? -11.837 -15.435 10.756 1.00 17.37 168 GLU A O 1
ATOM 1430 N N . LEU A 1 169 ? -13.641 -16.448 11.625 1.00 15.07 169 LEU A N 1
ATOM 1431 C CA . LEU A 1 169 ? -14.533 -15.873 10.625 1.00 17.67 169 LEU A CA 1
ATOM 1432 C C . LEU A 1 169 ? -14.629 -14.355 10.734 1.00 17.22 169 LEU A C 1
ATOM 1433 O O . LEU A 1 169 ? -14.782 -13.668 9.735 1.00 15.18 169 LEU A O 1
ATOM 1438 N N . LEU A 1 170 ? -14.522 -13.821 11.946 1.00 14.88 170 LEU A N 1
ATOM 1439 C CA . LEU A 1 170 ? -14.550 -12.371 12.087 1.00 14.72 170 LEU A CA 1
ATOM 1440 C C . LEU A 1 170 ? -13.358 -11.782 11.360 1.00 14.93 170 LEU A C 1
ATOM 1441 O O . LEU A 1 170 ? -13.467 -10.759 10.688 1.00 17.43 170 LEU A O 1
ATOM 1446 N N . ILE A 1 171 ? -12.204 -12.419 11.523 1.00 14.03 171 ILE A N 1
ATOM 1447 C CA . ILE A 1 171 ? -10.985 -11.932 10.897 1.00 15.43 171 ILE A CA 1
ATOM 1448 C C . ILE A 1 171 ? -11.055 -12.086 9.373 1.00 14.69 171 ILE A C 1
ATOM 1449 O O . ILE A 1 171 ? -10.630 -11.190 8.631 1.00 14.28 171 ILE A O 1
ATOM 1454 N N . LYS A 1 172 ? -11.595 -13.211 8.913 1.00 16.27 172 LYS A N 1
ATOM 1455 C CA . LYS A 1 172 ? -11.728 -13.435 7.473 1.00 13.78 172 LYS A CA 1
ATOM 1456 C C . LYS A 1 172 ? -12.585 -12.364 6.810 1.00 18.14 172 LYS A C 1
ATOM 1457 O O . LYS A 1 172 ? -12.249 -11.865 5.734 1.00 16.51 172 LYS A O 1
ATOM 1463 N N . ALA A 1 173 ? -13.689 -12.014 7.458 1.00 14.79 173 ALA A N 1
ATOM 1464 C CA . ALA A 1 173 ? -14.577 -10.983 6.934 1.00 14.53 173 ALA A CA 1
ATOM 1465 C C . ALA A 1 173 ? -13.877 -9.624 6.897 1.00 15.93 173 ALA A C 1
ATOM 1466 O O . ALA A 1 173 ? -13.995 -8.884 5.926 1.00 14.74 173 ALA A O 1
ATOM 1468 N N . ALA A 1 174 ? -13.140 -9.312 7.960 1.00 15.22 174 ALA A N 1
ATOM 1469 C CA . ALA A 1 174 ? -12.377 -8.071 8.018 1.00 14.82 174 ALA A CA 1
ATOM 1470 C C . ALA A 1 174 ? -11.401 -7.977 6.844 1.00 14.67 174 ALA A C 1
ATOM 1471 O O . ALA A 1 174 ? -11.280 -6.928 6.208 1.00 15.60 174 ALA A O 1
ATOM 1473 N N . HIS A 1 175 ? -10.723 -9.089 6.561 1.00 17.16 175 HIS A N 1
ATOM 1474 C CA . HIS A 1 175 ? -9.651 -9.150 5.568 1.00 16.45 175 HIS A CA 1
ATOM 1475 C C . HIS A 1 175 ? -10.181 -8.979 4.151 1.00 15.83 175 HIS A C 1
ATOM 1476 O O . HIS A 1 175 ? -9.415 -8.682 3.243 1.00 15.56 175 HIS A O 1
ATOM 1483 N N . LEU A 1 176 ? -11.496 -9.134 3.975 1.00 14.77 176 LEU A N 1
ATOM 1484 C CA . LEU A 1 176 ? -12.117 -8.924 2.660 1.00 16.28 176 LEU A CA 1
ATOM 1485 C C . LEU A 1 176 ? -12.472 -7.459 2.372 1.00 16.01 176 LEU A C 1
ATOM 1486 O O . LEU A 1 176 ? -13.023 -7.148 1.316 1.00 16.75 176 LEU A O 1
ATOM 1491 N N . ALA A 1 177 ? -12.187 -6.561 3.314 1.00 14.05 177 ALA A N 1
ATOM 1492 C CA . ALA A 1 177 ? -12.314 -5.134 3.035 1.00 16.30 177 ALA A CA 1
ATOM 1493 C C . ALA A 1 177 ? -11.416 -4.739 1.861 1.00 15.90 177 ALA A C 1
ATOM 1494 O O . ALA A 1 177 ? -10.371 -5.360 1.641 1.00 15.85 177 ALA A O 1
ATOM 1496 N N . PRO A 1 178 ? -11.812 -3.699 1.116 1.00 17.61 178 PRO A N 1
ATOM 1497 C CA . PRO A 1 178 ? -10.905 -3.132 0.110 1.00 17.08 178 PRO A CA 1
ATOM 1498 C C . PRO A 1 178 ? -9.842 -2.267 0.793 1.00 19.09 178 PRO A C 1
ATOM 1499 O O . PRO A 1 178 ? -9.974 -1.926 1.972 1.00 17.89 178 PRO A O 1
ATOM 1503 N N . SER A 1 179 ? -8.783 -1.933 0.066 1.00 16.22 179 SER A N 1
ATOM 1504 C CA . SER A 1 179 ? -7.784 -0.994 0.588 1.00 17.50 179 SER A CA 1
ATOM 1505 C C . SER A 1 179 ? -7.038 -0.350 -0.561 1.00 18.59 179 SER A C 1
ATOM 1506 O O . SER A 1 179 ? -6.977 -0.903 -1.665 1.00 19.57 179 SER A O 1
ATOM 1509 N N . CYS A 1 180 ? -6.493 0.831 -0.294 1.00 18.74 180 CYS A N 1
ATOM 1510 C CA . CYS A 1 180 ? -5.713 1.561 -1.287 1.00 18.08 180 CYS A CA 1
ATOM 1511 C C . CYS A 1 180 ? -4.584 0.663 -1.811 1.00 18.69 180 CYS A C 1
ATOM 1512 O O . CYS A 1 180 ? -3.819 0.105 -1.034 1.00 19.69 180 CYS A O 1
ATOM 1515 N N . MET A 1 181 ? -4.514 0.495 -3.132 1.00 18.88 181 MET A N 1
ATOM 1516 C CA . MET A 1 181 ? -3.523 -0.373 -3.768 1.00 20.69 181 MET A CA 1
ATOM 1517 C C . MET A 1 181 ? -3.522 -1.815 -3.224 1.00 21.19 181 MET A C 1
ATOM 1518 O O . MET A 1 181 ? -2.513 -2.511 -3.299 1.00 21.26 181 MET A O 1
ATOM 1523 N N . ASN A 1 182 ? -4.658 -2.253 -2.686 1.00 17.35 182 ASN A N 1
ATOM 1524 C CA . ASN A 1 182 ? -4.753 -3.567 -2.042 1.00 17.68 182 ASN A CA 1
ATOM 1525 C C . ASN A 1 182 ? -3.642 -3.795 -1.006 1.00 16.87 182 ASN A C 1
ATOM 1526 O O . ASN A 1 182 ? -3.160 -4.915 -0.834 1.00 19.15 182 ASN A O 1
ATOM 1531 N N . ASN A 1 183 ? -3.230 -2.727 -0.329 1.00 19.46 183 ASN A N 1
ATOM 1532 C CA . ASN A 1 183 ? -2.154 -2.798 0.662 1.00 20.28 183 ASN A CA 1
ATOM 1533 C C . ASN A 1 183 ? -2.480 -3.665 1.885 1.00 18.95 183 ASN A C 1
ATOM 1534 O O . ASN A 1 183 ? -1.580 -4.225 2.507 1.00 19.67 183 ASN A O 1
ATOM 1539 N N . GLN A 1 184 ? -3.758 -3.769 2.236 1.00 17.29 184 GLN A N 1
ATOM 1540 C CA . GLN A 1 184 ? -4.168 -4.607 3.371 1.00 18.18 184 GLN A CA 1
ATOM 1541 C C . GLN A 1 184 ? -3.368 -4.297 4.633 1.00 15.74 184 GLN A C 1
ATOM 1542 O O . GLN A 1 184 ? -2.659 -5.166 5.155 1.00 17.79 184 GLN A O 1
ATOM 1548 N N . PRO A 1 185 ? -3.504 -3.065 5.141 1.00 18.22 185 PRO A N 1
ATOM 1549 C CA . PRO A 1 185 ? -2.670 -2.569 6.246 1.00 17.80 185 PRO A CA 1
ATOM 1550 C C . PRO A 1 185 ? -3.095 -3.035 7.633 1.00 18.43 185 PRO A C 1
ATOM 1551 O O . PRO A 1 185 ? -2.365 -2.778 8.589 1.00 18.77 185 PRO A O 1
ATOM 1555 N N . TRP A 1 186 ? -4.240 -3.706 7.747 1.00 16.19 186 TRP A N 1
ATOM 1556 C CA . TRP A 1 186 ? -4.749 -4.100 9.060 1.00 17.37 186 TRP A CA 1
ATOM 1557 C C . TRP A 1 186 ? -3.977 -5.255 9.693 1.00 18.24 186 TRP A C 1
ATOM 1558 O O . TRP A 1 186 ? -3.575 -6.197 9.012 1.00 17.04 186 TRP A O 1
ATOM 1569 N N . ARG A 1 187 ? -3.808 -5.199 11.015 1.00 16.66 187 ARG A N 1
ATOM 1570 C CA . ARG A 1 187 ? -3.199 -6.302 11.754 1.00 16.87 187 ARG A CA 1
ATOM 1571 C C . ARG A 1 187 ? -4.021 -6.579 13.015 1.00 14.53 187 ARG A C 1
ATOM 1572 O O . ARG A 1 187 ? -4.543 -5.656 13.639 1.00 16.96 187 ARG A O 1
ATOM 1580 N N . PHE A 1 188 ? -4.147 -7.850 13.373 1.00 16.87 188 PHE A N 1
ATOM 1581 C CA . PHE A 1 188 ? -4.969 -8.240 14.503 1.00 16.80 188 PHE A CA 1
ATOM 1582 C C . PHE A 1 188 ? -4.214 -9.166 15.451 1.00 16.72 188 PHE A C 1
ATOM 1583 O O . PHE A 1 188 ? -3.490 -10.073 15.018 1.00 18.56 188 PHE A O 1
ATOM 1591 N N . VAL A 1 189 ? -4.400 -8.952 16.752 1.00 15.62 189 VAL A N 1
ATOM 1592 C CA . VAL A 1 189 ? -4.028 -9.956 17.735 1.00 14.62 189 VAL A CA 1
ATOM 1593 C C . VAL A 1 189 ? -5.313 -10.375 18.431 1.00 16.23 189 VAL A C 1
ATOM 1594 O O . VAL A 1 189 ? -5.963 -9.545 19.086 1.00 16.25 189 VAL A O 1
ATOM 1598 N N . VAL A 1 190 ? -5.700 -11.639 18.262 1.00 17.75 190 VAL A N 1
ATOM 1599 C CA . VAL A 1 190 ? -6.886 -12.158 18.929 1.00 17.04 190 VAL A CA 1
ATOM 1600 C C . VAL A 1 190 ? -6.467 -12.782 20.246 1.00 17.13 190 VAL A C 1
ATOM 1601 O O . VAL A 1 190 ? -5.652 -13.708 20.280 1.00 18.20 190 VAL A O 1
ATOM 1605 N N . VAL A 1 191 ? -7.032 -12.274 21.333 1.00 18.51 191 VAL A N 1
ATOM 1606 C CA . VAL A 1 191 ? -6.656 -12.738 22.663 1.00 18.36 191 VAL A CA 1
ATOM 1607 C C . VAL A 1 191 ? -7.804 -13.489 23.306 1.00 17.26 191 VAL A C 1
ATOM 1608 O O . VAL A 1 191 ? -8.867 -12.927 23.546 1.00 17.62 191 VAL A O 1
ATOM 1612 N N . ASP A 1 192 ? -7.593 -14.777 23.566 1.00 19.01 192 ASP A N 1
ATOM 1613 C CA . ASP A 1 192 ? -8.587 -15.542 24.310 1.00 19.00 192 ASP A CA 1
ATOM 1614 C C . ASP A 1 192 ? -8.002 -16.332 25.487 1.00 19.39 192 ASP A C 1
ATOM 1615 O O . ASP A 1 192 ? -8.730 -17.024 26.183 1.00 22.17 192 ASP A O 1
ATOM 1620 N N A GLU A 1 193 ? -6.692 -16.216 25.695 0.43 19.32 193 GLU A N 1
ATOM 1621 N N B GLU A 1 193 ? -6.698 -16.221 25.714 0.57 19.29 193 GLU A N 1
ATOM 1622 C CA A GLU A 1 193 ? -6.036 -16.820 26.853 0.43 20.69 193 GLU A CA 1
ATOM 1623 C CA B GLU A 1 193 ? -6.101 -16.903 26.856 0.57 20.62 193 GLU A CA 1
ATOM 1624 C C A GLU A 1 193 ? -6.426 -16.053 28.114 0.43 22.98 193 GLU A C 1
ATOM 1625 C C B GLU A 1 193 ? -6.353 -16.095 28.125 0.57 23.00 193 GLU A C 1
ATOM 1626 O O A GLU A 1 193 ? -6.307 -14.829 28.159 0.43 21.72 193 GLU A O 1
ATOM 1627 O O B GLU A 1 193 ? -6.070 -14.896 28.182 0.57 21.68 193 GLU A O 1
ATOM 1638 N N . GLU A 1 194 ? -6.890 -16.774 29.133 1.00 24.77 194 GLU A N 1
ATOM 1639 C CA . GLU A 1 194 ? -7.343 -16.144 30.372 1.00 26.35 194 GLU A CA 1
ATOM 1640 C C . GLU A 1 194 ? -6.311 -15.259 31.072 1.00 24.76 194 GLU A C 1
ATOM 1641 O O . GLU A 1 194 ? -6.625 -14.138 31.474 1.00 22.11 194 GLU A O 1
ATOM 1647 N N . GLU A 1 195 ? -5.090 -15.753 31.237 1.00 25.52 195 GLU A N 1
ATOM 1648 C CA . GLU A 1 195 ? -4.063 -14.969 31.927 1.00 27.94 195 GLU A CA 1
ATOM 1649 C C . GLU A 1 195 ? -3.653 -13.726 31.140 1.00 26.37 195 GLU A C 1
ATOM 1650 O O . GLU A 1 195 ? -3.390 -12.671 31.716 1.00 23.57 195 GLU A O 1
ATOM 1656 N N . LEU A 1 196 ? -3.601 -13.851 29.817 1.00 23.49 196 LEU A N 1
ATOM 1657 C CA . LEU A 1 196 ? -3.304 -12.712 28.962 1.00 22.48 196 LEU A CA 1
ATOM 1658 C C . LEU A 1 196 ? -4.435 -11.676 29.029 1.00 19.32 196 LEU A C 1
ATOM 1659 O O . LEU A 1 196 ? -4.188 -10.464 29.079 1.00 21.13 196 LEU A O 1
ATOM 1664 N N . LEU A 1 197 ? -5.683 -12.143 29.042 1.00 19.12 197 LEU A N 1
ATOM 1665 C CA . LEU A 1 197 ? -6.812 -11.230 29.189 1.00 17.08 197 LEU A CA 1
ATOM 1666 C C . LEU A 1 197 ? -6.725 -10.460 30.509 1.00 19.47 197 LEU A C 1
ATOM 1667 O O . LEU A 1 197 ? -6.953 -9.258 30.550 1.00 19.52 197 LEU A O 1
ATOM 1672 N N . LYS A 1 198 ? -6.385 -11.163 31.580 1.00 23.07 198 LYS A N 1
ATOM 1673 C CA . LYS A 1 198 ? -6.271 -10.514 32.884 1.00 23.42 198 LYS A CA 1
ATOM 1674 C C . LYS A 1 198 ? -5.220 -9.407 32.875 1.00 23.68 198 LYS A C 1
ATOM 1675 O O . LYS A 1 198 ? -5.420 -8.357 33.500 1.00 21.75 198 LYS A O 1
ATOM 1681 N N . LYS A 1 199 ? -4.108 -9.623 32.167 1.00 22.47 199 LYS A N 1
ATOM 1682 C CA . LYS A 1 199 ? -3.069 -8.593 32.072 1.00 21.42 199 LYS A CA 1
ATOM 1683 C C . LYS A 1 199 ? -3.587 -7.366 31.347 1.00 22.29 199 LYS A C 1
ATOM 1684 O O . LYS A 1 199 ? -3.283 -6.235 31.730 1.00 20.77 199 LYS A O 1
ATOM 1690 N N . ILE A 1 200 ? -4.354 -7.590 30.279 1.00 21.42 200 ILE A N 1
ATOM 1691 C CA . ILE A 1 200 ? -4.922 -6.487 29.523 1.00 18.38 200 ILE A CA 1
ATOM 1692 C C . ILE A 1 200 ? -5.917 -5.705 30.382 1.00 17.94 200 ILE A C 1
ATOM 1693 O O . ILE A 1 200 ? -5.985 -4.487 30.297 1.00 20.45 200 ILE A O 1
ATOM 1698 N N . HIS A 1 201 ? -6.673 -6.420 31.215 1.00 19.26 201 HIS A N 1
ATOM 1699 C CA . HIS A 1 201 ? -7.682 -5.782 32.055 1.00 20.58 201 HIS A CA 1
ATOM 1700 C C . HIS A 1 201 ? -7.081 -4.694 32.928 1.00 21.54 201 HIS A C 1
ATOM 1701 O O . HIS A 1 201 ? -7.747 -3.698 33.206 1.00 21.98 201 HIS A O 1
ATOM 1708 N N . GLU A 1 202 ? -5.829 -4.887 33.343 1.00 23.06 202 GLU A N 1
ATOM 1709 C CA A GLU A 1 202 ? -5.133 -3.936 34.213 0.36 22.34 202 GLU A CA 1
ATOM 1710 C CA B GLU A 1 202 ? -5.170 -3.918 34.220 0.64 22.30 202 GLU A CA 1
ATOM 1711 C C . GLU A 1 202 ? -4.810 -2.624 33.502 1.00 25.22 202 GLU A C 1
ATOM 1712 O O . GLU A 1 202 ? -4.526 -1.616 34.146 1.00 23.71 202 GLU A O 1
ATOM 1723 N N . ALA A 1 203 ? -4.826 -2.650 32.169 1.00 20.01 203 ALA A N 1
ATOM 1724 C CA . ALA A 1 203 ? -4.563 -1.466 31.372 1.00 17.98 203 ALA A CA 1
ATOM 1725 C C . ALA A 1 203 ? -5.844 -0.799 30.890 1.00 20.86 203 ALA A C 1
ATOM 1726 O O . ALA A 1 203 ? -5.798 0.107 30.059 1.00 23.05 203 ALA A O 1
ATOM 1728 N N . LEU A 1 204 ? -6.986 -1.242 31.411 1.00 18.95 204 LEU A N 1
ATOM 1729 C CA . LEU A 1 204 ? -8.267 -0.629 31.058 1.00 17.82 204 LEU A CA 1
ATOM 1730 C C . LEU A 1 204 ? -8.673 0.377 32.123 1.00 20.53 204 LEU A C 1
ATOM 1731 O O . LEU A 1 204 ? -8.394 0.160 33.310 1.00 21.51 204 LEU A O 1
ATOM 1736 N N . PRO A 1 205 ? -9.359 1.456 31.713 1.00 18.87 205 PRO A N 1
ATOM 1737 C CA . PRO A 1 205 ? -9.889 2.393 32.715 1.00 19.82 205 PRO A CA 1
ATOM 1738 C C . PRO A 1 205 ? -11.098 1.788 33.426 1.00 24.38 205 PRO A C 1
ATOM 1739 O O . PRO A 1 205 ? -11.739 0.867 32.913 1.00 21.08 205 PRO A O 1
ATOM 1743 N N . GLY A 1 206 ? -11.416 2.304 34.608 1.00 22.68 206 GLY A N 1
ATOM 1744 C CA . GLY A 1 206 ? -12.492 1.736 35.401 1.00 25.88 206 GLY A CA 1
ATOM 1745 C C . GLY A 1 206 ? -13.835 1.719 34.694 1.00 21.04 206 GLY A C 1
ATOM 1746 O O . GLY A 1 206 ? -14.635 0.803 34.897 1.00 24.93 206 GLY A O 1
ATOM 1747 N N . GLY A 1 207 ? -14.091 2.732 33.876 1.00 21.61 207 GLY A N 1
ATOM 1748 C CA . GLY A 1 207 ? -15.357 2.857 33.180 1.00 23.54 207 GLY A CA 1
ATOM 1749 C C . GLY A 1 207 ? -15.579 1.773 32.138 1.00 22.87 207 GLY A C 1
ATOM 1750 O O . GLY A 1 207 ? -16.688 1.619 31.636 1.00 24.32 207 GLY A O 1
ATOM 1751 N N . ASN A 1 208 ? -14.522 1.036 31.814 1.00 18.72 208 ASN A N 1
ATOM 1752 C CA . ASN A 1 208 ? -14.625 -0.094 30.871 1.00 18.60 208 ASN A CA 1
ATOM 1753 C C . ASN A 1 208 ? -14.656 -1.451 31.596 1.00 21.16 208 ASN A C 1
ATOM 1754 O O . ASN A 1 208 ? -14.315 -2.496 31.028 1.00 19.67 208 ASN A O 1
ATOM 1759 N N . TYR A 1 209 ? -15.077 -1.424 32.863 1.00 19.90 209 TYR A N 1
ATOM 1760 C CA . TYR A 1 209 ? -15.277 -2.620 33.688 1.00 20.70 209 TYR A CA 1
ATOM 1761 C C . TYR A 1 209 ? -15.979 -3.744 32.909 1.00 20.99 209 TYR A C 1
ATOM 1762 O O . TYR A 1 209 ? -15.682 -4.925 33.100 1.00 21.02 209 TYR A O 1
ATOM 1771 N N . TRP A 1 210 ? -16.911 -3.369 32.042 1.00 21.21 210 TRP A N 1
ATOM 1772 C CA . TRP A 1 210 ? -17.755 -4.338 31.335 1.00 20.16 210 TRP A CA 1
ATOM 1773 C C . TRP A 1 210 ? -16.936 -5.238 30.389 1.00 21.26 210 TRP A C 1
ATOM 1774 O O . TRP A 1 210 ? -17.300 -6.393 30.130 1.00 18.12 210 TRP A O 1
ATOM 1785 N N . MET A 1 211 ? -15.812 -4.719 29.904 1.00 19.34 211 MET A N 1
ATOM 1786 C CA . MET A 1 211 ? -14.963 -5.499 29.002 1.00 21.53 211 MET A CA 1
ATOM 1787 C C . MET A 1 211 ? -14.355 -6.710 29.700 1.00 22.03 211 MET A C 1
ATOM 1788 O O . MET A 1 211 ? -13.956 -7.678 29.051 1.00 21.06 211 MET A O 1
ATOM 1793 N N . LYS A 1 212 ? -14.271 -6.666 31.027 1.00 21.11 212 LYS A N 1
ATOM 1794 C CA . LYS A 1 212 ? -13.589 -7.731 31.748 1.00 21.72 212 LYS A CA 1
ATOM 1795 C C . LYS A 1 212 ? -14.359 -9.059 31.707 1.00 23.35 212 LYS A C 1
ATOM 1796 O O . LYS A 1 212 ? -13.806 -10.118 31.985 1.00 26.01 212 LYS A O 1
ATOM 1802 N N . ASN A 1 213 ? -15.629 -9.007 31.328 1.00 22.14 213 ASN A N 1
ATOM 1803 C CA . ASN A 1 213 ? -16.379 -10.242 31.125 1.00 20.53 213 ASN A CA 1
ATOM 1804 C C . ASN A 1 213 ? -16.191 -10.845 29.728 1.00 20.90 213 ASN A C 1
ATOM 1805 O O . ASN A 1 213 ? -16.602 -11.977 29.496 1.00 21.64 213 ASN A O 1
ATOM 1810 N N . ALA A 1 214 ? -15.583 -10.099 28.802 1.00 21.49 214 ALA A N 1
ATOM 1811 C CA . ALA A 1 214 ? -15.422 -10.596 27.427 1.00 20.90 214 ALA A CA 1
ATOM 1812 C C . ALA A 1 214 ? -14.449 -11.771 27.372 1.00 20.75 214 ALA A C 1
ATOM 1813 O O . ALA A 1 214 ? -13.349 -11.704 27.915 1.00 19.49 214 ALA A O 1
ATOM 1815 N N . PRO A 1 215 ? -14.851 -12.861 26.707 1.00 17.79 215 PRO A N 1
ATOM 1816 C CA . PRO A 1 215 ? -13.993 -14.044 26.549 1.00 18.28 215 PRO A CA 1
ATOM 1817 C C . PRO A 1 215 ? -12.927 -13.893 25.461 1.00 16.15 215 PRO A C 1
ATOM 1818 O O . PRO A 1 215 ? -12.030 -14.727 25.333 1.00 20.46 215 PRO A O 1
ATOM 1822 N N . ALA A 1 216 ? -13.024 -12.818 24.692 1.00 19.91 216 ALA A N 1
ATOM 1823 C CA . ALA A 1 216 ? -12.037 -12.545 23.665 1.00 16.94 216 ALA A CA 1
ATOM 1824 C C . ALA A 1 216 ? -11.932 -11.045 23.466 1.00 17.02 216 ALA A C 1
ATOM 1825 O O . ALA A 1 216 ? -12.944 -10.327 23.530 1.00 17.62 216 ALA A O 1
ATOM 1827 N N . LEU A 1 217 ? -10.699 -10.579 23.275 1.00 16.30 217 LEU A N 1
ATOM 1828 C CA . LEU A 1 217 ? -10.429 -9.207 22.878 1.00 18.45 217 LEU A CA 1
ATOM 1829 C C . LEU A 1 217 ? -9.588 -9.242 21.613 1.00 15.17 217 LEU A C 1
ATOM 1830 O O . LEU A 1 217 ? -8.630 -10.010 21.522 1.00 18.65 217 LEU A O 1
ATOM 1835 N N . ILE A 1 218 ? -9.949 -8.404 20.643 1.00 18.16 218 ILE A N 1
ATOM 1836 C CA . ILE A 1 218 ? -9.188 -8.292 19.409 1.00 15.60 218 ILE A CA 1
ATOM 1837 C C . ILE A 1 218 ? -8.476 -6.945 19.330 1.00 14.97 218 ILE A C 1
ATOM 1838 O O . ILE A 1 218 ? -9.107 -5.885 19.253 1.00 17.61 218 ILE A O 1
ATOM 1843 N N . ALA A 1 219 ? -7.153 -6.992 19.382 1.00 16.74 219 ALA A N 1
ATOM 1844 C CA . ALA A 1 219 ? -6.343 -5.785 19.295 1.00 17.30 219 ALA A CA 1
ATOM 1845 C C . ALA A 1 219 ? -6.089 -5.496 17.824 1.00 17.59 219 ALA A C 1
ATOM 1846 O O . ALA A 1 219 ? -5.617 -6.370 17.090 1.00 18.63 219 ALA A O 1
ATOM 1848 N N . VAL A 1 220 ? -6.411 -4.281 17.402 1.00 13.90 220 VAL A N 1
ATOM 1849 C CA . VAL A 1 220 ? -6.313 -3.896 16.002 1.00 15.19 220 VAL A CA 1
ATOM 1850 C C . VAL A 1 220 ? -5.243 -2.822 15.867 1.00 18.55 220 VAL A C 1
ATOM 1851 O O . VAL A 1 220 ? -5.354 -1.735 16.453 1.00 18.23 220 VAL A O 1
ATOM 1855 N N . HIS A 1 221 ? -4.197 -3.134 15.110 1.00 17.49 221 HIS A N 1
ATOM 1856 C CA . HIS A 1 221 ? -3.086 -2.200 14.963 1.00 17.62 221 HIS A CA 1
ATOM 1857 C C . HIS A 1 221 ? -2.638 -2.070 13.514 1.00 17.12 221 HIS A C 1
ATOM 1858 O O . HIS A 1 221 ? -2.930 -2.923 12.673 1.00 18.03 221 HIS A O 1
ATOM 1865 N N . SER A 1 222 ? -1.940 -0.982 13.220 1.00 17.71 222 SER A N 1
ATOM 1866 C CA . SER A 1 222 ? -1.397 -0.773 11.886 1.00 17.27 222 SER A CA 1
ATOM 1867 C C . SER A 1 222 ? -0.252 0.227 11.990 1.00 20.73 222 SER A C 1
ATOM 1868 O O . SER A 1 222 ? 0.100 0.676 13.081 1.00 21.58 222 SER A O 1
ATOM 1871 N N . LYS A 1 223 ? 0.324 0.567 10.848 1.00 20.66 223 LYS A N 1
ATOM 1872 C CA . LYS A 1 223 ? 1.439 1.502 10.796 1.00 22.85 223 LYS A CA 1
ATOM 1873 C C . LYS A 1 223 ? 1.316 2.311 9.518 1.00 23.52 223 LYS A C 1
ATOM 1874 O O . LYS A 1 223 ? 0.888 1.783 8.496 1.00 21.24 223 LYS A O 1
ATOM 1880 N N . LYS A 1 224 ? 1.693 3.587 9.568 1.00 21.34 224 LYS A N 1
ATOM 1881 C CA . LYS A 1 224 ? 1.458 4.488 8.448 1.00 19.97 224 LYS A CA 1
ATOM 1882 C C . LYS A 1 224 ? 2.019 3.960 7.125 1.00 23.05 224 LYS A C 1
ATOM 1883 O O . LYS A 1 224 ? 1.355 4.036 6.092 1.00 24.50 224 LYS A O 1
ATOM 1889 N N . ASP A 1 225 ? 3.231 3.420 7.149 1.00 27.13 225 ASP A N 1
ATOM 1890 C CA . ASP A 1 225 ? 3.856 3.012 5.892 1.00 26.69 225 ASP A CA 1
ATOM 1891 C C . ASP A 1 225 ? 3.363 1.660 5.382 1.00 24.49 225 ASP A C 1
ATOM 1892 O O . ASP A 1 225 ? 3.862 1.146 4.383 1.00 25.02 225 ASP A O 1
ATOM 1897 N N . PHE A 1 226 ? 2.367 1.096 6.064 1.00 21.57 226 PHE A N 1
ATOM 1898 C CA . PHE A 1 226 ? 1.693 -0.102 5.574 1.00 23.94 226 PHE A CA 1
ATOM 1899 C C . PHE A 1 226 ? 0.698 0.246 4.468 1.00 21.44 226 PHE A C 1
ATOM 1900 O O . PHE A 1 226 ? 0.165 -0.652 3.807 1.00 23.00 226 PHE A O 1
ATOM 1908 N N . ASP A 1 227 ? 0.419 1.530 4.273 1.00 18.82 227 ASP A N 1
ATOM 1909 C CA . ASP A 1 227 ? -0.619 1.916 3.321 1.00 20.07 227 ASP A CA 1
ATOM 1910 C C . ASP A 1 227 ? -0.260 3.197 2.575 1.00 21.76 227 ASP A C 1
ATOM 1911 O O . ASP A 1 227 ? 0.734 3.853 2.887 1.00 24.93 227 ASP A O 1
ATOM 1916 N N . CYS A 1 228 ? -1.083 3.557 1.598 1.00 20.93 228 CYS A N 1
ATOM 1917 C CA . CYS A 1 228 ? -0.898 4.812 0.863 1.00 19.62 228 CYS A CA 1
ATOM 1918 C C . CYS A 1 228 ? -0.798 6.023 1.786 1.00 25.01 228 CYS A C 1
ATOM 1919 O O . CYS A 1 228 ? -1.562 6.149 2.738 1.00 22.82 228 CYS A O 1
ATOM 1922 N N . ALA A 1 229 ? 0.141 6.917 1.485 1.00 22.36 229 ALA A N 1
ATOM 1923 C CA . ALA A 1 229 ? 0.259 8.198 2.185 1.00 25.15 229 ALA A CA 1
ATOM 1924 C C . ALA A 1 229 ? 0.353 9.283 1.126 1.00 26.12 229 ALA A C 1
ATOM 1925 O O . ALA A 1 229 ? 1.426 9.522 0.574 1.00 30.19 229 ALA A O 1
ATOM 1927 N N . LEU A 1 230 ? -0.772 9.926 0.844 1.00 22.34 230 LEU A N 1
ATOM 1928 C CA . LEU A 1 230 ? -0.895 10.780 -0.336 1.00 30.03 230 LEU A CA 1
ATOM 1929 C C . LEU A 1 230 ? -1.069 12.246 0.049 1.00 28.03 230 LEU A C 1
ATOM 1930 O O . LEU A 1 230 ? -1.371 12.557 1.202 1.00 28.95 230 LEU A O 1
ATOM 1935 N N . PRO A 1 231 ? -0.870 13.156 -0.919 1.00 31.54 231 PRO A N 1
ATOM 1936 C CA . PRO A 1 231 ? -0.935 14.599 -0.661 1.00 32.61 231 PRO A CA 1
ATOM 1937 C C . PRO A 1 231 ? -2.254 15.095 -0.065 1.00 32.96 231 PRO A C 1
ATOM 1938 O O . PRO A 1 231 ? -3.305 14.455 -0.166 1.00 29.62 231 PRO A O 1
ATOM 1942 N N . ASP A 1 232 ? -2.178 16.271 0.547 1.00 32.44 232 ASP A N 1
ATOM 1943 C CA . ASP A 1 232 ? -3.298 16.871 1.269 1.00 32.23 232 ASP A CA 1
ATOM 1944 C C . ASP A 1 232 ? -3.702 16.057 2.498 1.00 28.50 232 ASP A C 1
ATOM 1945 O O . ASP A 1 232 ? -4.887 15.966 2.832 1.00 29.16 232 ASP A O 1
ATOM 1950 N N . ASN A 1 233 ? -2.700 15.483 3.161 1.00 33.07 233 ASN A N 1
ATOM 1951 C CA . ASN A 1 233 ? -2.877 14.789 4.441 1.00 31.24 233 ASN A CA 1
ATOM 1952 C C . ASN A 1 233 ? -3.769 13.554 4.365 1.00 29.42 233 ASN A C 1
ATOM 1953 O O . ASN A 1 233 ? -4.489 13.239 5.311 1.00 33.23 233 ASN A O 1
ATOM 1958 N N . ARG A 1 234 ? -3.705 12.853 3.241 1.00 28.16 234 ARG A N 1
ATOM 1959 C CA . ARG A 1 234 ? -4.511 11.657 3.051 1.00 27.18 234 ARG A CA 1
ATOM 1960 C C . ARG A 1 234 ? -3.698 10.411 3.385 1.00 26.57 234 ARG A C 1
ATOM 1961 O O . ARG A 1 234 ? -3.107 9.791 2.507 1.00 25.70 234 ARG A O 1
ATOM 1969 N N . ASP A 1 235 ? -3.654 10.070 4.670 1.00 23.41 235 ASP A N 1
ATOM 1970 C CA . ASP A 1 235 ? -2.997 8.856 5.121 1.00 21.64 235 ASP A CA 1
ATOM 1971 C C . ASP A 1 235 ? -4.076 7.780 5.169 1.00 20.71 235 ASP A C 1
ATOM 1972 O O . ASP A 1 235 ? -5.148 8.003 5.729 1.00 22.50 235 ASP A O 1
ATOM 1977 N N . TYR A 1 236 ? -3.815 6.633 4.550 1.00 21.29 236 TYR A N 1
ATOM 1978 C CA . TYR A 1 236 ? -4.875 5.632 4.381 1.00 22.58 236 TYR A CA 1
ATOM 1979 C C . TYR A 1 236 ? -4.913 4.511 5.408 1.00 20.83 236 TYR A C 1
ATOM 1980 O O . TYR A 1 236 ? -5.942 3.844 5.535 1.00 18.62 236 TYR A O 1
ATOM 1989 N N . PHE A 1 237 ? -3.827 4.312 6.155 1.00 19.53 237 PHE A N 1
ATOM 1990 C CA . PHE A 1 237 ? -3.737 3.116 6.997 1.00 15.50 237 PHE A CA 1
ATOM 1991 C C . PHE A 1 237 ? -4.866 2.954 8.006 1.00 18.48 237 PHE A C 1
ATOM 1992 O O . PHE A 1 237 ? -5.373 1.844 8.198 1.00 18.21 237 PHE A O 1
ATOM 2000 N N . LEU A 1 238 ? -5.269 4.036 8.659 1.00 17.63 238 LEU A N 1
ATOM 2001 C CA . LEU A 1 238 ? -6.320 3.901 9.663 1.00 19.48 238 LEU A CA 1
ATOM 2002 C C . LEU A 1 238 ? -7.712 3.872 9.030 1.00 18.16 238 LEU A C 1
ATOM 2003 O O . LEU A 1 238 ? -8.583 3.132 9.478 1.00 17.97 238 LEU A O 1
ATOM 2008 N N . PHE A 1 239 ? -7.920 4.672 7.984 1.00 16.56 239 PHE A N 1
ATOM 2009 C CA . PHE A 1 239 ? -9.160 4.613 7.223 1.00 16.84 239 PHE A CA 1
ATOM 2010 C C . PHE A 1 239 ? -9.423 3.191 6.711 1.00 16.76 239 PHE A C 1
ATOM 2011 O O . PHE A 1 239 ? -10.517 2.636 6.914 1.00 16.54 239 PHE A O 1
ATOM 2019 N N . ASP A 1 240 ? -8.419 2.604 6.062 1.00 15.88 240 ASP A N 1
ATOM 2020 C CA . ASP A 1 240 ? -8.547 1.250 5.515 1.00 14.84 240 ASP A CA 1
ATOM 2021 C C . ASP A 1 240 ? -8.748 0.199 6.627 1.00 17.84 240 ASP A C 1
ATOM 2022 O O . ASP A 1 240 ? -9.511 -0.761 6.473 1.00 15.66 240 ASP A O 1
ATOM 2027 N N . THR A 1 241 ? -8.065 0.377 7.747 1.00 17.27 241 THR A N 1
ATOM 2028 C CA . THR A 1 241 ? -8.269 -0.513 8.884 1.00 16.65 241 THR A CA 1
ATOM 2029 C C . THR A 1 241 ? -9.714 -0.377 9.394 1.00 17.39 241 THR A C 1
ATOM 2030 O O . THR A 1 241 ? -10.334 -1.364 9.799 1.00 16.35 241 THR A O 1
ATOM 2034 N N . GLY A 1 242 ? -10.255 0.838 9.354 1.00 15.73 242 GLY A N 1
ATOM 2035 C CA . GLY A 1 242 ? -11.662 1.047 9.665 1.00 14.51 242 GLY A CA 1
ATOM 2036 C C . GLY A 1 242 ? -12.600 0.307 8.717 1.00 16.37 242 GLY A C 1
ATOM 2037 O O . GLY A 1 242 ? -13.617 -0.234 9.148 1.00 15.85 242 GLY A O 1
ATOM 2038 N N . LEU A 1 243 ? -12.285 0.298 7.422 1.00 14.98 243 LEU A N 1
ATOM 2039 C CA . LEU A 1 243 ? -13.073 -0.515 6.491 1.00 14.45 243 LEU A CA 1
ATOM 2040 C C . LEU A 1 243 ? -13.113 -1.973 6.960 1.00 16.07 243 LEU A C 1
ATOM 2041 O O . LEU A 1 243 ? -14.180 -2.609 6.969 1.00 16.23 243 LEU A O 1
ATOM 2046 N N . ALA A 1 244 ? -11.953 -2.498 7.347 1.00 14.16 244 ALA A N 1
ATOM 2047 C CA . ALA A 1 244 ? -11.848 -3.886 7.805 1.00 13.36 244 ALA A CA 1
ATOM 2048 C C . ALA A 1 244 ? -12.651 -4.120 9.078 1.00 16.11 244 ALA A C 1
ATOM 2049 O O . ALA A 1 244 ? -13.405 -5.079 9.176 1.00 13.62 244 ALA A O 1
ATOM 2051 N N . VAL A 1 245 ? -12.504 -3.236 10.060 1.00 16.59 245 VAL A N 1
ATOM 2052 C CA . VAL A 1 245 ? -13.254 -3.401 11.294 1.00 14.85 245 VAL A CA 1
ATOM 2053 C C . VAL A 1 245 ? -14.761 -3.273 11.051 1.00 14.18 245 VAL A C 1
ATOM 2054 O O . VAL A 1 245 ? -15.556 -3.989 11.665 1.00 14.74 245 VAL A O 1
ATOM 2058 N N . GLY A 1 246 ? -15.150 -2.402 10.126 1.00 15.34 246 GLY A N 1
ATOM 2059 C CA . GLY A 1 246 ? -16.557 -2.279 9.761 1.00 16.02 246 GLY A CA 1
ATOM 2060 C C . GLY A 1 246 ? -17.127 -3.618 9.293 1.00 15.06 246 GLY A C 1
ATOM 2061 O O . GLY A 1 246 ? -18.224 -4.030 9.706 1.00 14.39 246 GLY A O 1
ATOM 2062 N N . ASN A 1 247 ? -16.396 -4.289 8.412 1.00 14.52 247 ASN A N 1
ATOM 2063 C CA . ASN A 1 247 ? -16.766 -5.661 8.005 1.00 13.21 247 ASN A CA 1
ATOM 2064 C C . ASN A 1 247 ? -16.835 -6.619 9.194 1.00 15.74 247 ASN A C 1
ATOM 2065 O O . ASN A 1 247 ? -17.771 -7.413 9.316 1.00 15.49 247 ASN A O 1
ATOM 2070 N N . LEU A 1 248 ? -15.835 -6.558 10.065 1.00 13.84 248 LEU A N 1
ATOM 2071 C CA . LEU A 1 248 ? -15.811 -7.401 11.255 1.00 14.27 248 LEU A CA 1
ATOM 2072 C C . LEU A 1 248 ? -17.091 -7.253 12.078 1.00 14.11 248 LEU A C 1
ATOM 2073 O O . LEU A 1 248 ? -17.670 -8.248 12.532 1.00 15.95 248 LEU A O 1
ATOM 2078 N N . LEU A 1 249 ? -17.534 -6.012 12.284 1.00 15.81 249 LEU A N 1
ATOM 2079 C CA . LEU A 1 249 ? -18.708 -5.782 13.117 1.00 15.60 249 LEU A CA 1
ATOM 2080 C C . LEU A 1 249 ? -19.968 -6.346 12.462 1.00 16.34 249 LEU A C 1
ATOM 2081 O O . LEU A 1 249 ? -20.832 -6.884 13.142 1.00 17.26 249 LEU A O 1
ATOM 2086 N N . VAL A 1 250 ? -20.074 -6.221 11.142 1.00 14.64 250 VAL A N 1
ATOM 2087 C CA . VAL A 1 250 ? -21.227 -6.797 10.448 1.00 15.79 250 VAL A CA 1
ATOM 2088 C C . VAL A 1 250 ? -21.229 -8.319 10.587 1.00 14.49 250 VAL A C 1
ATOM 2089 O O . VAL A 1 250 ? -22.268 -8.930 10.885 1.00 15.76 250 VAL A O 1
ATOM 2093 N N . GLN A 1 251 ? -20.070 -8.934 10.376 1.00 14.33 251 GLN A N 1
ATOM 2094 C CA . GLN A 1 251 ? -19.961 -10.387 10.484 1.00 14.81 251 GLN A CA 1
ATOM 2095 C C . GLN A 1 251 ? -20.327 -10.856 11.888 1.00 15.52 251 GLN A C 1
ATOM 2096 O O . GLN A 1 251 ? -21.069 -11.819 12.056 1.00 16.34 251 GLN A O 1
ATOM 2102 N N . ALA A 1 252 ? -19.804 -10.171 12.901 1.00 14.70 252 ALA A N 1
ATOM 2103 C CA . ALA A 1 252 ? -20.098 -10.542 14.280 1.00 15.84 252 ALA A CA 1
ATOM 2104 C C . ALA A 1 252 ? -21.604 -10.508 14.538 1.00 13.83 252 ALA A C 1
ATOM 2105 O O . ALA A 1 252 ? -22.173 -11.442 15.125 1.00 16.30 252 ALA A O 1
ATOM 2107 N N . THR A 1 253 ? -22.243 -9.434 14.089 1.00 16.53 253 THR A N 1
ATOM 2108 C CA . THR A 1 253 ? -23.663 -9.213 14.352 1.00 15.11 253 THR A CA 1
ATOM 2109 C C . THR A 1 253 ? -24.488 -10.330 13.711 1.00 15.78 253 THR A C 1
ATOM 2110 O O . THR A 1 253 ? -25.429 -10.850 14.303 1.00 16.42 253 THR A O 1
ATOM 2114 N N . GLN A 1 254 ? -24.119 -10.695 12.487 1.00 17.26 254 GLN A N 1
ATOM 2115 C CA . GLN A 1 254 ? -24.801 -11.800 11.827 1.00 18.44 254 GLN A CA 1
ATOM 2116 C C . GLN A 1 254 ? -24.669 -13.095 12.624 1.00 16.85 254 GLN A C 1
ATOM 2117 O O . GLN A 1 254 ? -25.592 -13.914 12.638 1.00 18.25 254 GLN A O 1
ATOM 2123 N N . MET A 1 255 ? -23.530 -13.272 13.291 1.00 15.28 255 MET A N 1
ATOM 2124 C CA . MET A 1 255 ? -23.230 -14.500 14.035 1.00 15.04 255 MET A CA 1
ATOM 2125 C C . MET A 1 255 ? -23.779 -14.535 15.458 1.00 15.36 255 MET A C 1
ATOM 2126 O O . MET A 1 255 ? -23.559 -15.505 16.178 1.00 17.60 255 MET A O 1
ATOM 2131 N N . GLY A 1 256 ? -24.476 -13.478 15.866 1.00 15.96 256 GLY A N 1
ATOM 2132 C CA . GLY A 1 256 ? -24.998 -13.411 17.223 1.00 15.88 256 GLY A CA 1
ATOM 2133 C C . GLY A 1 256 ? -23.913 -13.091 18.244 1.00 18.10 256 GLY A C 1
ATOM 2134 O O . GLY A 1 256 ? -24.025 -13.453 19.418 1.00 17.32 256 GLY A O 1
ATOM 2135 N N . LEU A 1 257 ? -22.871 -12.403 17.783 1.00 17.48 257 LEU A N 1
ATOM 2136 C CA . LEU A 1 257 ? -21.787 -11.948 18.656 1.00 16.57 257 LEU A CA 1
ATOM 2137 C C . LEU A 1 257 ? -21.851 -10.445 18.809 1.00 16.63 257 LEU A C 1
ATOM 2138 O O . LEU A 1 257 ? -22.056 -9.716 17.842 1.00 16.48 257 LEU A O 1
ATOM 2143 N N . VAL A 1 258 ? -21.676 -9.980 20.041 1.00 17.98 258 VAL A N 1
ATOM 2144 C CA . VAL A 1 258 ? -21.355 -8.582 20.260 1.00 15.66 258 VAL A CA 1
ATOM 2145 C C . VAL A 1 258 ? -19.909 -8.390 19.866 1.00 13.46 258 VAL A C 1
ATOM 2146 O O . VAL A 1 258 ? -19.036 -9.151 20.305 1.00 16.40 258 VAL A O 1
ATOM 2150 N N . ALA A 1 259 ? -19.662 -7.408 19.000 1.00 15.60 259 ALA A N 1
ATOM 2151 C CA . ALA A 1 259 ? -18.304 -6.947 18.737 1.00 15.39 259 ALA A CA 1
ATOM 2152 C C . ALA A 1 259 ? -18.280 -5.436 18.941 1.00 16.42 259 ALA A C 1
ATOM 2153 O O . ALA A 1 259 ? -18.880 -4.678 18.181 1.00 16.62 259 ALA A O 1
ATOM 2155 N N . HIS A 1 260 ? -17.611 -5.008 20.004 1.00 17.04 260 HIS A N 1
ATOM 2156 C CA . HIS A 1 260 ? -17.696 -3.626 20.447 1.00 15.80 260 HIS A CA 1
ATOM 2157 C C . HIS A 1 260 ? -16.291 -3.022 20.481 1.00 16.23 260 HIS A C 1
ATOM 2158 O O . HIS A 1 260 ? -15.485 -3.372 21.343 1.00 17.76 260 HIS A O 1
ATOM 2165 N N . PRO A 1 261 ? -15.983 -2.148 19.514 1.00 15.84 261 PRO A N 1
ATOM 2166 C CA . PRO A 1 261 ? -14.654 -1.528 19.470 1.00 14.88 261 PRO A CA 1
ATOM 2167 C C . PRO A 1 261 ? -14.550 -0.390 20.476 1.00 16.13 261 PRO A C 1
ATOM 2168 O O . PRO A 1 261 ? -15.461 0.431 20.554 1.00 19.02 261 PRO A O 1
ATOM 2172 N N . VAL A 1 262 ? -13.449 -0.338 21.219 1.00 15.93 262 VAL A N 1
ATOM 2173 C CA . VAL A 1 262 ? -13.251 0.761 22.170 1.00 15.70 262 VAL A CA 1
ATOM 2174 C C . VAL A 1 262 ? -11.952 1.527 21.973 1.00 17.80 262 VAL A C 1
ATOM 2175 O O . VAL A 1 262 ? -11.051 1.097 21.249 1.00 18.69 262 VAL A O 1
ATOM 2179 N N . ALA A 1 263 ? -11.863 2.675 22.644 1.00 17.76 263 ALA A N 1
ATOM 2180 C CA . ALA A 1 263 ? -10.644 3.473 22.648 1.00 17.47 263 ALA A CA 1
ATOM 2181 C C . ALA A 1 263 ? -10.146 3.648 24.091 1.00 16.85 263 ALA A C 1
ATOM 2182 O O . ALA A 1 263 ? -9.072 4.214 24.324 1.00 19.75 263 ALA A O 1
ATOM 2184 N N . GLY A 1 264 ? -10.931 3.173 25.049 1.00 18.92 264 GLY A N 1
ATOM 2185 C CA . GLY A 1 264 ? -10.564 3.278 26.457 1.00 20.23 264 GLY A CA 1
ATOM 2186 C C . GLY A 1 264 ? -9.592 2.206 26.907 1.00 16.79 264 GLY A C 1
ATOM 2187 O O . GLY A 1 264 ? -10.005 1.140 27.381 1.00 18.72 264 GLY A O 1
ATOM 2188 N N . TYR A 1 265 ? -8.297 2.488 26.760 1.00 17.85 265 TYR A N 1
ATOM 2189 C CA . TYR A 1 265 ? -7.226 1.606 27.231 1.00 17.55 265 TYR A CA 1
ATOM 2190 C C . TYR A 1 265 ? -5.920 2.377 27.135 1.00 17.39 265 TYR A C 1
ATOM 2191 O O . TYR A 1 265 ? -5.854 3.411 26.469 1.00 19.00 265 TYR A O 1
ATOM 2200 N N . ASP A 1 266 ? -4.885 1.873 27.800 1.00 17.04 266 ASP A N 1
ATOM 2201 C CA . ASP A 1 266 ? -3.567 2.494 27.729 1.00 18.66 266 ASP A CA 1
ATOM 2202 C C . ASP A 1 266 ? -2.818 1.801 26.597 1.00 19.47 266 ASP A C 1
ATOM 2203 O O . ASP A 1 266 ? -2.413 0.650 26.747 1.00 19.34 266 ASP A O 1
ATOM 2208 N N . PRO A 1 267 ? -2.652 2.486 25.454 1.00 19.17 267 PRO A N 1
ATOM 2209 C CA . PRO A 1 267 ? -2.101 1.795 24.273 1.00 18.28 267 PRO A CA 1
ATOM 2210 C C . PRO A 1 267 ? -0.686 1.279 24.481 1.00 19.24 267 PRO A C 1
ATOM 2211 O O . PRO A 1 267 ? -0.348 0.207 23.992 1.00 20.52 267 PRO A O 1
ATOM 2215 N N . VAL A 1 268 ? 0.145 2.037 25.187 1.00 19.85 268 VAL A N 1
ATOM 2216 C CA . VAL A 1 268 ? 1.514 1.592 25.397 1.00 18.61 268 VAL A CA 1
ATOM 2217 C C . VAL A 1 268 ? 1.584 0.335 26.273 1.00 17.98 268 VAL A C 1
ATOM 2218 O O . VAL A 1 268 ? 2.353 -0.595 25.984 1.00 18.18 268 VAL A O 1
ATOM 2222 N N . LYS A 1 269 ? 0.776 0.294 27.332 1.00 18.49 269 LYS A N 1
ATOM 2223 C CA . LYS A 1 269 ? 0.712 -0.887 28.183 1.00 18.54 269 LYS A CA 1
ATOM 2224 C C . LYS A 1 269 ? 0.236 -2.121 27.406 1.00 17.60 269 LYS A C 1
ATOM 2225 O O . LYS A 1 269 ? 0.819 -3.200 27.517 1.00 19.16 269 LYS A O 1
ATOM 2231 N N . VAL A 1 270 ? -0.830 -1.957 26.629 1.00 20.89 270 VAL A N 1
ATOM 2232 C CA . VAL A 1 270 ? -1.391 -3.085 25.887 1.00 16.86 270 VAL A CA 1
ATOM 2233 C C . VAL A 1 270 ? -0.440 -3.559 24.780 1.00 18.04 270 VAL A C 1
ATOM 2234 O O . VAL A 1 270 ? -0.234 -4.764 24.611 1.00 19.36 270 VAL A O 1
ATOM 2238 N N . LYS A 1 271 ? 0.168 -2.626 24.054 1.00 17.96 271 LYS A N 1
ATOM 2239 C CA . LYS A 1 271 ? 1.153 -2.996 23.036 1.00 20.82 271 LYS A CA 1
ATOM 2240 C C . LYS A 1 271 ? 2.316 -3.784 23.637 1.00 23.67 271 LYS A C 1
ATOM 2241 O O . LYS A 1 271 ? 2.763 -4.776 23.073 1.00 22.59 271 LYS A O 1
ATOM 2247 N N . GLU A 1 272 ? 2.783 -3.354 24.805 1.00 19.85 272 GLU A N 1
ATOM 2248 C CA . GLU A 1 272 ? 3.837 -4.073 25.513 1.00 22.85 272 GLU A CA 1
ATOM 2249 C C . GLU A 1 272 ? 3.421 -5.502 25.884 1.00 23.57 272 GLU A C 1
ATOM 2250 O O . GLU A 1 272 ? 4.180 -6.450 25.711 1.00 23.64 272 GLU A O 1
ATOM 2256 N N . ILE A 1 273 ? 2.207 -5.642 26.401 1.00 21.11 273 ILE A N 1
ATOM 2257 C CA . ILE A 1 273 ? 1.678 -6.931 26.814 1.00 20.92 273 ILE A CA 1
ATOM 2258 C C . ILE A 1 273 ? 1.581 -7.892 25.627 1.00 20.91 273 ILE A C 1
ATOM 2259 O O . ILE A 1 273 ? 1.872 -9.080 25.754 1.00 26.07 273 ILE A O 1
ATOM 2264 N N . LEU A 1 274 ? 1.193 -7.351 24.474 1.00 20.10 274 LEU A N 1
ATOM 2265 C CA . LEU A 1 274 ? 0.948 -8.171 23.282 1.00 18.86 274 LEU A CA 1
ATOM 2266 C C . LEU A 1 274 ? 2.104 -8.182 22.271 1.00 23.54 274 LEU A C 1
ATOM 2267 O O . LEU A 1 274 ? 1.969 -8.736 21.172 1.00 24.63 274 LEU A O 1
ATOM 2272 N N . LYS A 1 275 ? 3.228 -7.568 22.630 1.00 22.55 275 LYS A N 1
ATOM 2273 C CA . LYS A 1 275 ? 4.374 -7.472 21.726 1.00 24.61 275 LYS A CA 1
ATOM 2274 C C . LYS A 1 275 ? 4.057 -6.842 20.363 1.00 26.37 275 LYS A C 1
ATOM 2275 O O . LYS A 1 275 ? 4.563 -7.265 19.319 1.00 27.43 275 LYS A O 1
ATOM 2281 N N . ILE A 1 276 ? 3.211 -5.823 20.382 1.00 22.54 276 ILE A N 1
ATOM 2282 C CA . ILE A 1 276 ? 2.976 -5.010 19.206 1.00 21.20 276 ILE A CA 1
ATOM 2283 C C . ILE A 1 276 ? 4.080 -3.957 19.135 1.00 23.40 276 ILE A C 1
ATOM 2284 O O . ILE A 1 276 ? 4.357 -3.272 20.130 1.00 22.75 276 ILE A O 1
ATOM 2289 N N . PRO A 1 277 ? 4.722 -3.823 17.965 1.00 22.88 277 PRO A N 1
ATOM 2290 C CA . PRO A 1 277 ? 5.864 -2.911 17.838 1.00 25.25 277 PRO A CA 1
ATOM 2291 C C . PRO A 1 277 ? 5.527 -1.488 18.273 1.00 27.15 277 PRO A C 1
ATOM 2292 O O . PRO A 1 277 ? 4.399 -1.029 18.085 1.00 27.09 277 PRO A O 1
ATOM 2296 N N . GLU A 1 278 ? 6.507 -0.796 18.851 1.00 27.65 278 GLU A N 1
ATOM 2297 C CA . GLU A 1 278 ? 6.277 0.536 19.401 1.00 27.44 278 GLU A CA 1
ATOM 2298 C C . GLU A 1 278 ? 5.806 1.540 18.361 1.00 29.70 278 GLU A C 1
ATOM 2299 O O . GLU A 1 278 ? 5.056 2.464 18.680 1.00 30.13 278 GLU A O 1
ATOM 2305 N N . ASP A 1 279 ? 6.255 1.375 17.120 1.00 25.50 279 ASP A N 1
ATOM 2306 C CA . ASP A 1 279 ? 5.903 2.337 16.084 1.00 26.24 279 ASP A CA 1
ATOM 2307 C C . ASP A 1 279 ? 4.567 2.038 15.393 1.00 27.73 279 ASP A C 1
ATOM 2308 O O . ASP A 1 279 ? 4.208 2.697 14.416 1.00 30.03 279 ASP A O 1
ATOM 2313 N N . HIS A 1 280 ? 3.830 1.057 15.911 1.00 25.57 280 HIS A N 1
ATOM 2314 C CA . HIS A 1 280 ? 2.472 0.826 15.436 1.00 23.64 280 HIS A CA 1
ATOM 2315 C C . HIS A 1 280 ? 1.477 1.657 16.220 1.00 23.07 280 HIS A C 1
ATOM 2316 O O . HIS A 1 280 ? 1.704 2.002 17.382 1.00 25.70 280 HIS A O 1
ATOM 2323 N N . VAL A 1 281 ? 0.348 1.939 15.587 1.00 19.64 281 VAL A N 1
ATOM 2324 C CA . VAL A 1 281 ? -0.771 2.546 16.269 1.00 17.56 281 VAL A CA 1
ATOM 2325 C C . VAL A 1 281 ? -1.745 1.431 16.647 1.00 21.77 281 VAL A C 1
ATOM 2326 O O . VAL A 1 281 ? -2.180 0.672 15.780 1.00 18.16 281 VAL A O 1
ATOM 2330 N N . LEU A 1 282 ? -2.059 1.323 17.937 1.00 18.60 282 LEU A N 1
ATOM 2331 C CA . LEU A 1 282 ? -3.093 0.395 18.408 1.00 17.61 282 LEU A CA 1
ATOM 2332 C C . LEU A 1 282 ? -4.405 1.168 18.432 1.00 17.59 282 LEU A C 1
ATOM 2333 O O . LEU A 1 282 ? -4.698 1.900 19.393 1.00 18.65 282 LEU A O 1
ATOM 2338 N N . ILE A 1 283 ? -5.189 1.028 17.365 1.00 17.57 283 ILE A N 1
ATOM 2339 C CA . ILE A 1 283 ? -6.294 1.950 17.123 1.00 17.06 283 ILE A CA 1
ATOM 2340 C C . ILE A 1 283 ? -7.597 1.529 17.804 1.00 18.51 283 ILE A C 1
ATOM 2341 O O . ILE A 1 283 ? -8.409 2.372 18.166 1.00 16.76 283 ILE A O 1
ATOM 2346 N N . THR A 1 284 ? -7.792 0.231 18.008 1.00 19.39 284 THR A N 1
ATOM 2347 C CA . THR A 1 284 ? -8.934 -0.200 18.808 1.00 17.48 284 THR A CA 1
ATOM 2348 C C . THR A 1 284 ? -8.707 -1.548 19.490 1.00 16.57 284 THR A C 1
ATOM 2349 O O . THR A 1 284 ? -7.853 -2.319 19.075 1.00 17.37 284 THR A O 1
ATOM 2353 N N . LEU A 1 285 ? -9.439 -1.784 20.579 1.00 13.82 285 LEU A N 1
ATOM 2354 C CA . LEU A 1 285 ? -9.564 -3.093 21.200 1.00 14.62 285 LEU A CA 1
ATOM 2355 C C . LEU A 1 285 ? -11.026 -3.460 21.037 1.00 16.40 285 LEU A C 1
ATOM 2356 O O . LEU A 1 285 ? -11.907 -2.705 21.458 1.00 17.53 285 LEU A O 1
ATOM 2361 N N . ILE A 1 286 ? -11.303 -4.609 20.432 1.00 16.68 286 ILE A N 1
ATOM 2362 C CA . ILE A 1 286 ? -12.693 -5.002 20.220 1.00 14.42 286 ILE A CA 1
ATOM 2363 C C . ILE A 1 286 ? -13.075 -6.079 21.228 1.00 16.87 286 ILE A C 1
ATOM 2364 O O . ILE A 1 286 ? -12.437 -7.136 21.291 1.00 16.80 286 ILE A O 1
ATOM 2369 N N . ALA A 1 287 ? -14.087 -5.800 22.047 1.00 15.02 287 ALA A N 1
ATOM 2370 C CA . ALA A 1 287 ? -14.594 -6.798 22.976 1.00 14.57 287 ALA A CA 1
ATOM 2371 C C . ALA A 1 287 ? -15.570 -7.663 22.193 1.00 15.94 287 ALA A C 1
ATOM 2372 O O . ALA A 1 287 ? -16.480 -7.139 21.531 1.00 17.07 287 ALA A O 1
ATOM 2374 N N . VAL A 1 288 ? -15.383 -8.972 22.272 1.00 16.01 288 VAL A N 1
ATOM 2375 C CA . VAL A 1 288 ? -16.243 -9.918 21.546 1.00 15.55 288 VAL A CA 1
ATOM 2376 C C . VAL A 1 288 ? -16.801 -10.946 22.527 1.00 16.74 288 VAL A C 1
ATOM 2377 O O . VAL A 1 288 ? -16.066 -11.478 23.351 1.00 16.24 288 VAL A O 1
ATOM 2381 N N . GLY A 1 289 ? -18.101 -11.212 22.443 1.00 16.86 289 GLY A N 1
ATOM 2382 C CA . GLY A 1 289 ? -18.729 -12.241 23.261 1.00 15.35 289 GLY A CA 1
ATOM 2383 C C . GLY A 1 289 ? -20.205 -12.337 22.927 1.00 15.79 289 GLY A C 1
ATOM 2384 O O . GLY A 1 289 ? -20.740 -11.477 22.229 1.00 17.59 289 GLY A O 1
ATOM 2385 N N . TYR A 1 290 ? -20.866 -13.384 23.422 1.00 14.93 290 TYR A N 1
ATOM 2386 C CA . TYR A 1 290 ? -22.306 -13.486 23.285 1.00 16.14 290 TYR A CA 1
ATOM 2387 C C . TYR A 1 290 ? -22.987 -12.502 24.230 1.00 18.78 290 TYR A C 1
ATOM 2388 O O . TYR A 1 290 ? -22.395 -12.067 25.222 1.00 20.85 290 TYR A O 1
ATOM 2397 N N . LEU A 1 291 ? -24.226 -12.153 23.909 1.00 16.71 291 LEU A N 1
ATOM 2398 C CA . LEU A 1 291 ? -24.979 -11.181 24.692 1.00 19.33 291 LEU A CA 1
ATOM 2399 C C . LEU A 1 291 ? -25.283 -11.726 26.079 1.00 21.48 291 LEU A C 1
ATOM 2400 O O . LEU A 1 291 ? -25.774 -12.844 26.216 1.00 18.67 291 LEU A O 1
ATOM 2405 N N . GLY A 1 292 ? -25.005 -10.922 27.106 1.00 19.45 292 GLY A N 1
ATOM 2406 C CA . GLY A 1 292 ? -25.257 -11.324 28.479 1.00 18.97 292 GLY A CA 1
ATOM 2407 C C . GLY A 1 292 ? -26.386 -10.552 29.158 1.00 21.57 292 GLY A C 1
ATOM 2408 O O . GLY A 1 292 ? -27.304 -10.056 28.510 1.00 23.97 292 GLY A O 1
ATOM 2409 N N . ASP A 1 293 ? -26.297 -10.460 30.485 1.00 22.14 293 ASP A N 1
ATOM 2410 C CA . ASP A 1 293 ? -27.344 -9.892 31.334 1.00 23.56 293 ASP A CA 1
ATOM 2411 C C . ASP A 1 293 ? -27.103 -8.406 31.600 1.00 22.28 293 ASP A C 1
ATOM 2412 O O . ASP A 1 293 ? -26.148 -8.045 32.284 1.00 24.42 293 ASP A O 1
ATOM 2417 N N . GLU A 1 294 ? -27.966 -7.553 31.065 1.00 20.20 294 GLU A N 1
ATOM 2418 C CA . GLU A 1 294 ? -27.786 -6.105 31.201 1.00 22.01 294 GLU A CA 1
ATOM 2419 C C . GLU A 1 294 ? -27.898 -5.664 32.662 1.00 26.48 294 GLU A C 1
ATOM 2420 O O . GLU A 1 294 ? -27.474 -4.563 33.022 1.00 25.00 294 GLU A O 1
ATOM 2426 N N . SER A 1 295 ? -28.478 -6.518 33.499 1.00 28.83 295 SER A N 1
ATOM 2427 C CA . SER A 1 295 ? -28.697 -6.155 34.895 1.00 30.95 295 SER A CA 1
ATOM 2428 C C . SER A 1 295 ? -27.366 -6.069 35.628 1.00 27.53 295 SER A C 1
ATOM 2429 O O . SER A 1 295 ? -27.289 -5.508 36.719 1.00 35.42 295 SER A O 1
ATOM 2432 N N . GLU A 1 296 ? -26.314 -6.606 35.017 1.00 24.24 296 GLU A N 1
ATOM 2433 C CA . GLU A 1 296 ? -24.979 -6.577 35.602 1.00 25.07 296 GLU A CA 1
ATOM 2434 C C . GLU A 1 296 ? -24.223 -5.293 35.262 1.00 23.47 296 GLU A C 1
ATOM 2435 O O . GLU A 1 296 ? -23.116 -5.070 35.751 1.00 27.30 296 GLU A O 1
ATOM 2441 N N . LEU A 1 297 ? -24.816 -4.459 34.418 1.00 22.74 297 LEU A N 1
ATOM 2442 C CA . LEU A 1 297 ? -24.158 -3.235 33.978 1.00 22.47 297 LEU A CA 1
ATOM 2443 C C . LEU A 1 297 ? -24.406 -2.087 34.953 1.00 24.25 297 LEU A C 1
ATOM 2444 O O . LEU A 1 297 ? -25.314 -2.141 35.784 1.00 22.59 297 LEU A O 1
ATOM 2449 N N . SER A 1 298 ? -23.598 -1.043 34.833 1.00 22.46 298 SER A N 1
ATOM 2450 C CA . SER A 1 298 ? -23.866 0.198 35.557 1.00 23.13 298 SER A CA 1
ATOM 2451 C C . SER A 1 298 ? -25.237 0.711 35.157 1.00 25.79 298 SER A C 1
ATOM 2452 O O . SER A 1 298 ? -25.745 0.374 34.087 1.00 26.10 298 SER A O 1
ATOM 2455 N N . GLU A 1 299 ? -25.838 1.551 36.000 1.00 23.23 299 GLU A N 1
ATOM 2456 C CA . GLU A 1 299 ? -27.156 2.085 35.682 1.00 25.86 299 GLU A CA 1
ATOM 2457 C C . GLU A 1 299 ? -27.172 2.848 34.359 1.00 25.20 299 GLU A C 1
ATOM 2458 O O . GLU A 1 299 ? -28.129 2.758 33.600 1.00 27.43 299 GLU A O 1
ATOM 2464 N N . LYS A 1 300 ? -26.115 3.602 34.087 1.00 25.68 300 LYS A N 1
ATOM 2465 C CA . LYS A 1 300 ? -26.040 4.361 32.841 1.00 24.57 300 LYS A CA 1
ATOM 2466 C C . LYS A 1 300 ? -25.921 3.428 31.636 1.00 26.52 300 LYS A C 1
ATOM 2467 O O . LYS A 1 300 ? -26.576 3.629 30.615 1.00 28.56 300 LYS A O 1
ATOM 2473 N N . HIS A 1 301 ? -25.081 2.411 31.763 1.00 24.42 301 HIS A N 1
ATOM 2474 C CA . HIS A 1 301 ? -24.871 1.468 30.669 1.00 25.32 301 HIS A CA 1
ATOM 2475 C C . HIS A 1 301 ? -26.103 0.586 30.455 1.00 30.00 301 HIS A C 1
ATOM 2476 O O . HIS A 1 301 ? -26.408 0.164 29.333 1.00 25.00 301 HIS A O 1
ATOM 2483 N N . ARG A 1 302 ? -26.810 0.312 31.543 1.00 26.06 302 ARG A N 1
ATOM 2484 C CA . ARG A 1 302 ? -28.016 -0.503 31.500 1.00 25.86 302 ARG A CA 1
ATOM 2485 C C . ARG A 1 302 ? -29.072 0.223 30.683 1.00 30.77 302 ARG A C 1
ATOM 2486 O O . ARG A 1 302 ? -29.756 -0.381 29.851 1.00 32.23 302 ARG A O 1
ATOM 2494 N N . GLU A 1 303 ? -29.200 1.528 30.917 1.00 29.52 303 GLU A N 1
ATOM 2495 C CA . GLU A 1 303 ? -30.154 2.340 30.174 1.00 34.31 303 GLU A CA 1
ATOM 2496 C C . GLU A 1 303 ? -29.796 2.367 28.691 1.00 39.24 303 GLU A C 1
ATOM 2497 O O . GLU A 1 303 ? -30.674 2.337 27.830 1.00 32.51 303 GLU A O 1
ATOM 2503 N N . LEU A 1 304 ? -28.501 2.414 28.397 1.00 36.36 304 LEU A N 1
ATOM 2504 C CA . LEU A 1 304 ? -28.044 2.432 27.011 1.00 35.17 304 LEU A CA 1
ATOM 2505 C C . LEU A 1 304 ? -28.259 1.093 26.310 1.00 31.16 304 LEU A C 1
ATOM 2506 O O . LEU A 1 304 ? -28.528 1.052 25.113 1.00 37.11 304 LEU A O 1
ATOM 2511 N N . GLU A 1 305 ? -28.144 -0.001 27.056 1.00 28.87 305 GLU A N 1
ATOM 2512 C CA . GLU A 1 305 ? -28.122 -1.335 26.467 1.00 29.98 305 GLU A CA 1
ATOM 2513 C C . GLU A 1 305 ? -29.308 -1.606 25.541 1.00 36.12 305 GLU A C 1
ATOM 2514 O O . GLU A 1 305 ? -29.152 -2.220 24.482 1.00 38.99 305 GLU A O 1
ATOM 2520 N N . ARG A 1 306 ? -30.490 -1.162 25.951 1.00 37.96 306 ARG A N 1
ATOM 2521 C CA . ARG A 1 306 ? -31.677 -1.267 25.112 1.00 43.51 306 ARG A CA 1
ATOM 2522 C C . ARG A 1 306 ? -32.356 0.096 25.009 1.00 45.83 306 ARG A C 1
ATOM 2523 O O . ARG A 1 306 ? -33.526 0.268 25.350 1.00 45.32 306 ARG A O 1
ATOM 2531 N N . SER A 1 307 ? -31.577 1.068 24.552 1.00 44.23 307 SER A N 1
ATOM 2532 C CA . SER A 1 307 ? -32.064 2.409 24.287 1.00 36.39 307 SER A CA 1
ATOM 2533 C C . SER A 1 307 ? -32.172 2.559 22.783 1.00 34.32 307 SER A C 1
ATOM 2534 O O . SER A 1 307 ? -31.671 1.717 22.032 1.00 38.42 307 SER A O 1
ATOM 2537 N N . GLU A 1 308 ? -32.830 3.620 22.333 1.00 31.63 308 GLU A N 1
ATOM 2538 C CA . GLU A 1 308 ? -32.906 3.873 20.903 1.00 33.32 308 GLU A CA 1
ATOM 2539 C C . GLU A 1 308 ? -31.584 4.448 20.417 1.00 29.95 308 GLU A C 1
ATOM 2540 O O . GLU A 1 308 ? -30.846 5.072 21.178 1.00 28.36 308 GLU A O 1
ATOM 2546 N N . ARG A 1 309 ? -31.292 4.210 19.145 1.00 26.50 309 ARG A N 1
ATOM 2547 C CA . ARG A 1 309 ? -30.120 4.761 18.480 1.00 26.68 309 ARG A CA 1
ATOM 2548 C C . ARG A 1 309 ? -30.059 6.284 18.651 1.00 27.74 309 ARG A C 1
ATOM 2549 O O . ARG A 1 309 ? -31.074 6.955 18.515 1.00 30.10 309 ARG A O 1
ATOM 2557 N N . VAL A 1 310 ? -28.878 6.827 18.948 1.00 27.25 310 VAL A N 1
ATOM 2558 C CA . VAL A 1 310 ? -28.698 8.280 19.036 1.00 29.09 310 VAL A CA 1
ATOM 2559 C C . VAL A 1 310 ? -27.762 8.795 17.941 1.00 26.06 310 VAL A C 1
ATOM 2560 O O . VAL A 1 310 ? -26.566 8.490 17.942 1.00 24.77 310 VAL A O 1
ATOM 2564 N N . ARG A 1 311 ? -28.306 9.559 17.000 1.00 23.58 311 ARG A N 1
ATOM 2565 C CA . ARG A 1 311 ? -27.497 10.104 15.912 1.00 22.16 311 ARG A CA 1
ATOM 2566 C C . ARG A 1 311 ? -27.894 11.531 15.567 1.00 24.39 311 ARG A C 1
ATOM 2567 O O . ARG A 1 311 ? -29.021 11.950 15.829 1.00 30.15 311 ARG A O 1
ATOM 2575 N N . LYS A 1 312 ? -26.967 12.257 14.958 1.00 23.87 312 LYS A N 1
ATOM 2576 C CA . LYS A 1 312 ? -27.261 13.567 14.384 1.00 24.75 312 LYS A CA 1
ATOM 2577 C C . LYS A 1 312 ? -28.287 13.398 13.278 1.00 29.15 312 LYS A C 1
ATOM 2578 O O . LYS A 1 312 ? -28.391 12.327 12.663 1.00 26.22 312 LYS A O 1
ATOM 2584 N N . GLU A 1 313 ? -29.036 14.461 13.009 1.00 29.11 313 GLU A N 1
ATOM 2585 C CA . GLU A 1 313 ? -29.919 14.486 11.856 1.00 27.43 313 GLU A CA 1
ATOM 2586 C C . GLU A 1 313 ? -29.102 14.357 10.583 1.00 25.41 313 GLU A C 1
ATOM 2587 O O . GLU A 1 313 ? -27.970 14.840 10.501 1.00 26.85 313 GLU A O 1
ATOM 2593 N N . LEU A 1 314 ? -29.685 13.703 9.586 1.00 27.38 314 LEU A N 1
ATOM 2594 C CA . LEU A 1 314 ? -28.974 13.402 8.357 1.00 29.74 314 LEU A CA 1
ATOM 2595 C C . LEU A 1 314 ? -28.397 14.664 7.726 1.00 32.22 314 LEU A C 1
ATOM 2596 O O . LEU A 1 314 ? -27.279 14.650 7.205 1.00 31.03 314 LEU A O 1
ATOM 2601 N N . SER A 1 315 ? -29.156 15.756 7.801 1.00 33.46 315 SER A N 1
ATOM 2602 C CA . SER A 1 315 ? -28.757 17.034 7.214 1.00 34.88 315 SER A CA 1
ATOM 2603 C C . SER A 1 315 ? -27.439 17.580 7.761 1.00 33.93 315 SER A C 1
ATOM 2604 O O . SER A 1 315 ? -26.794 18.408 7.116 1.00 33.15 315 SER A O 1
ATOM 2607 N N . GLU A 1 316 ? -27.044 17.117 8.946 1.00 27.63 316 GLU A N 1
ATOM 2608 C CA . GLU A 1 316 ? -25.813 17.575 9.573 1.00 28.11 316 GLU A CA 1
ATOM 2609 C C . GLU A 1 316 ? -24.588 16.873 9.012 1.00 30.08 316 GLU A C 1
ATOM 2610 O O . GLU A 1 316 ? -23.466 17.325 9.223 1.00 29.00 316 GLU A O 1
ATOM 2616 N N . ILE A 1 317 ? -24.792 15.759 8.311 1.00 27.68 317 ILE A N 1
ATOM 2617 C CA . ILE A 1 317 ? -23.639 15.002 7.820 1.00 26.86 317 ILE A CA 1
ATOM 2618 C C . ILE A 1 317 ? -23.634 14.733 6.318 1.00 23.71 317 ILE A C 1
ATOM 2619 O O . ILE A 1 317 ? -22.640 14.251 5.787 1.00 26.11 317 ILE A O 1
ATOM 2624 N N . VAL A 1 318 ? -24.725 15.051 5.629 1.00 21.47 318 VAL A N 1
ATOM 2625 C CA . VAL A 1 318 ? -24.733 14.918 4.172 1.00 21.84 318 VAL A CA 1
ATOM 2626 C C . VAL A 1 318 ? -25.260 16.163 3.453 1.00 26.39 318 VAL A C 1
ATOM 2627 O O . VAL A 1 318 ? -26.210 16.805 3.910 1.00 29.87 318 VAL A O 1
ATOM 2631 N N . ARG A 1 319 ? -24.614 16.505 2.345 1.00 23.59 319 ARG A N 1
ATOM 2632 C CA . ARG A 1 319 ? -25.082 17.558 1.447 1.00 28.40 319 ARG A CA 1
ATOM 2633 C C . ARG A 1 319 ? -25.200 17.003 0.032 1.00 28.44 319 ARG A C 1
ATOM 2634 O O . ARG A 1 319 ? -24.393 16.164 -0.390 1.00 25.06 319 ARG A O 1
ATOM 2642 N N . TRP A 1 320 ? -26.218 17.457 -0.692 1.00 28.47 320 TRP A N 1
ATOM 2643 C CA . TRP A 1 320 ? -26.426 17.034 -2.068 1.00 26.29 320 TRP A CA 1
ATOM 2644 C C . TRP A 1 320 ? -25.920 18.074 -3.040 1.00 28.50 320 TRP A C 1
ATOM 2645 O O . TRP A 1 320 ? -26.433 19.198 -3.088 1.00 29.63 320 TRP A O 1
ATOM 2656 N N . ASN A 1 321 ? -24.910 17.692 -3.809 1.00 25.98 321 ASN A N 1
ATOM 2657 C CA . ASN A 1 321 ? -24.336 18.572 -4.808 1.00 26.99 321 ASN A CA 1
ATOM 2658 C C . ASN A 1 321 ? -23.851 19.862 -4.144 1.00 34.11 321 ASN A C 1
ATOM 2659 O O . ASN A 1 321 ? -23.139 19.801 -3.131 1.00 27.69 321 ASN A O 1
ATOM 2664 N N . LEU A 1 322 ? -24.219 21.019 -4.685 1.00 34.53 322 LEU A N 1
ATOM 2665 C CA . LEU A 1 322 ? -23.793 22.281 -4.071 1.00 38.75 322 LEU A CA 1
ATOM 2666 C C . LEU A 1 322 ? -24.842 22.884 -3.141 1.00 39.03 322 LEU A C 1
ATOM 2667 O O . LEU A 1 322 ? -26.048 22.821 -3.397 1.00 40.79 322 LEU A O 1
ATOM 2673 N N . ALA B 1 2 ? -40.468 -12.058 15.734 1.00 36.66 2 ALA B N 1
ATOM 2674 C CA . ALA B 1 2 ? -40.057 -10.964 16.602 1.00 35.22 2 ALA B CA 1
ATOM 2675 C C . ALA B 1 2 ? -39.087 -11.465 17.662 1.00 28.73 2 ALA B C 1
ATOM 2676 O O . ALA B 1 2 ? -38.797 -12.655 17.731 1.00 30.11 2 ALA B O 1
ATOM 2678 N N . ARG B 1 3 ? -38.591 -10.552 18.492 1.00 26.93 3 ARG B N 1
ATOM 2679 C CA . ARG B 1 3 ? -37.661 -10.932 19.543 1.00 25.73 3 ARG B CA 1
ATOM 2680 C C . ARG B 1 3 ? -38.415 -11.370 20.787 1.00 28.66 3 ARG B 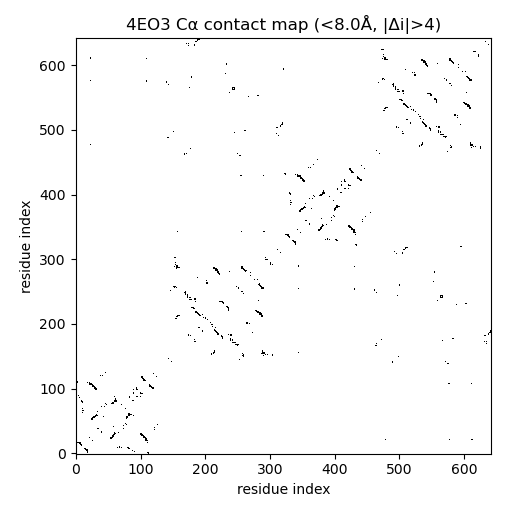C 1
ATOM 2681 O O . ARG B 1 3 ? -39.433 -10.773 21.149 1.00 28.16 3 ARG B O 1
ATOM 2689 N N . VAL B 1 4 ? -37.916 -12.410 21.444 1.00 25.60 4 VAL B N 1
ATOM 2690 C CA . VAL B 1 4 ? -38.515 -12.867 22.691 1.00 27.46 4 VAL B CA 1
ATOM 2691 C C . VAL B 1 4 ? -38.336 -11.798 23.756 1.00 29.12 4 VAL B C 1
ATOM 2692 O O . VAL B 1 4 ? -37.223 -11.324 23.997 1.00 31.03 4 VAL B O 1
ATOM 2696 N N . LYS B 1 5 ? -39.440 -11.410 24.382 1.00 33.13 5 LYS B N 1
ATOM 2697 C CA . LYS B 1 5 ? -39.406 -10.386 25.421 1.00 34.09 5 LYS B CA 1
ATOM 2698 C C . LYS B 1 5 ? -38.749 -10.911 26.688 1.00 35.84 5 LYS B C 1
ATOM 2699 O O . LYS B 1 5 ? -38.507 -12.110 26.827 1.00 30.64 5 LYS B O 1
ATOM 2705 N N . HIS B 1 6 ? -38.459 -10.009 27.619 1.00 31.49 6 HIS B N 1
ATOM 2706 C CA . HIS B 1 6 ? -37.947 -10.425 28.912 1.00 29.98 6 HIS B CA 1
ATOM 2707 C C . HIS B 1 6 ? -38.991 -11.304 29.586 1.00 29.87 6 HIS B C 1
ATOM 2708 O O . HIS B 1 6 ? -40.198 -11.062 29.455 1.00 30.69 6 HIS B O 1
ATOM 2715 N N . PHE B 1 7 ? -38.519 -12.326 30.291 1.00 29.26 7 PHE B N 1
ATOM 2716 C CA . PHE B 1 7 ? -39.397 -13.240 31.011 1.00 31.45 7 PHE B CA 1
ATOM 2717 C C . PHE B 1 7 ? -38.604 -14.035 32.036 1.00 30.14 7 PHE B C 1
ATOM 2718 O O . PHE B 1 7 ? -37.376 -14.083 31.998 1.00 30.68 7 PHE B O 1
ATOM 2726 N N . GLU B 1 8 ? -39.320 -14.663 32.958 1.00 28.78 8 GLU B N 1
ATOM 2727 C CA . GLU B 1 8 ? -38.710 -15.591 33.893 1.00 28.09 8 GLU B CA 1
ATOM 2728 C C . GLU B 1 8 ? -39.695 -16.714 34.172 1.00 32.41 8 GLU B C 1
ATOM 2729 O O . GLU B 1 8 ? -40.869 -16.462 34.456 1.00 30.66 8 GLU B O 1
ATOM 2735 N N . LEU B 1 9 ? -39.211 -17.948 34.066 1.00 29.71 9 LEU B N 1
ATOM 2736 C CA . LEU B 1 9 ? -40.020 -19.129 34.333 1.00 28.74 9 LEU B CA 1
ATOM 2737 C C . LEU B 1 9 ? -39.199 -20.154 35.100 1.00 32.67 9 LEU B C 1
ATOM 2738 O O . LEU B 1 9 ? -37.971 -20.175 35.018 1.00 29.87 9 LEU B O 1
ATOM 2743 N N . LEU B 1 10 ? -39.872 -21.008 35.860 1.00 31.08 10 LEU B N 1
ATOM 2744 C CA . LEU B 1 10 ? -39.169 -22.060 36.577 1.00 28.03 10 LEU B CA 1
ATOM 2745 C C . LEU B 1 10 ? -38.971 -23.267 35.664 1.00 31.26 10 LEU B C 1
ATOM 2746 O O . LEU B 1 10 ? -39.802 -23.539 34.802 1.00 34.42 10 LEU B O 1
ATOM 2751 N N . THR B 1 11 ? -37.862 -23.974 35.848 1.00 29.69 11 THR B N 1
ATOM 2752 C CA . THR B 1 11 ? -37.588 -25.176 35.072 1.00 27.86 11 THR B CA 1
ATOM 2753 C C . THR B 1 11 ? -38.058 -26.387 35.852 1.00 32.66 11 THR B C 1
ATOM 2754 O O . THR B 1 11 ? -38.579 -26.252 36.957 1.00 37.13 11 THR B O 1
ATOM 2758 N N . ASP B 1 12 ? -37.857 -27.570 35.281 1.00 27.97 12 ASP B N 1
ATOM 2759 C CA . ASP B 1 12 ? -38.173 -28.818 35.964 1.00 31.68 12 ASP B CA 1
ATOM 2760 C C . ASP B 1 12 ? -37.314 -28.998 37.218 1.00 34.66 12 ASP B C 1
ATOM 2761 O O . ASP B 1 12 ? -37.646 -29.791 38.098 1.00 31.72 12 ASP B O 1
ATOM 2766 N N . GLU B 1 13 ? -36.209 -28.258 37.288 1.00 33.65 13 GLU B N 1
ATOM 2767 C CA . GLU B 1 13 ? -35.283 -28.348 38.416 1.00 34.37 13 GLU B CA 1
ATOM 2768 C C . GLU B 1 13 ? -35.553 -27.278 39.467 1.00 32.85 13 GLU B C 1
ATOM 2769 O O . GLU B 1 13 ? -34.836 -27.180 40.463 1.00 38.99 13 GLU B O 1
ATOM 2775 N N . GLY B 1 14 ? -36.582 -26.472 39.240 1.00 29.94 14 GLY B N 1
ATOM 2776 C CA . GLY B 1 14 ? -36.922 -25.402 40.161 1.00 34.14 14 GLY B CA 1
ATOM 2777 C C . GLY B 1 14 ? -36.059 -24.167 39.972 1.00 40.07 14 GLY B C 1
ATOM 2778 O O . GLY B 1 14 ? -36.161 -23.205 40.734 1.00 32.89 14 GLY B O 1
ATOM 2779 N N . LYS B 1 15 ? -35.212 -24.190 38.948 1.00 36.24 15 LYS B N 1
ATOM 2780 C CA . LYS B 1 15 ? -34.344 -23.055 38.652 1.00 32.22 15 LYS B CA 1
ATOM 2781 C C . LYS B 1 15 ? -35.045 -21.995 37.815 1.00 36.81 15 LYS B C 1
ATOM 2782 O O . LYS B 1 15 ? -36.069 -22.259 37.179 1.00 33.64 15 LYS B O 1
ATOM 2788 N N . THR B 1 16 ? -34.482 -20.792 37.818 1.00 34.80 16 THR B N 1
ATOM 2789 C CA . THR B 1 16 ? -35.046 -19.697 37.050 1.00 28.95 16 THR B CA 1
ATOM 2790 C C . THR B 1 16 ? -34.388 -19.635 35.673 1.00 36.98 16 THR B C 1
ATOM 2791 O O . THR B 1 16 ? -33.164 -19.566 35.562 1.00 35.33 16 THR B O 1
ATOM 2795 N N . PHE B 1 17 ? -35.218 -19.685 34.635 1.00 31.28 17 PHE B N 1
ATOM 2796 C CA . PHE B 1 17 ? -34.773 -19.606 33.247 1.00 32.41 17 PHE B CA 1
ATOM 2797 C C . PHE B 1 17 ? -35.319 -18.293 32.715 1.00 29.88 17 PHE B C 1
ATOM 2798 O O . PHE B 1 17 ? -36.497 -17.980 32.909 1.00 29.81 17 PHE B O 1
ATOM 2806 N N . THR B 1 18 ? -34.468 -17.500 32.070 1.00 27.33 18 THR B N 1
ATOM 2807 C CA . THR B 1 18 ? -34.898 -16.205 31.570 1.00 22.49 18 THR B CA 1
ATOM 2808 C C . THR B 1 18 ? -34.496 -16.031 30.118 1.00 25.02 18 THR B C 1
ATOM 2809 O O . THR B 1 18 ? -33.911 -16.929 29.517 1.00 25.99 18 THR B O 1
ATOM 2813 N N . HIS B 1 19 ? -34.809 -14.864 29.569 1.00 24.33 19 HIS B N 1
ATOM 2814 C CA . HIS B 1 19 ? -34.359 -14.493 28.236 1.00 26.26 19 HIS B CA 1
ATOM 2815 C C . HIS B 1 19 ? -32.837 -14.592 28.121 1.00 25.63 19 HIS B C 1
ATOM 2816 O O . HIS B 1 19 ? -32.305 -14.910 27.057 1.00 24.41 19 HIS B O 1
ATOM 2823 N N . VAL B 1 20 ? -32.127 -14.318 29.212 1.00 25.65 20 VAL B N 1
ATOM 2824 C CA . VAL B 1 20 ? -30.669 -14.377 29.173 1.00 24.21 20 VAL B CA 1
ATOM 2825 C C . VAL B 1 20 ? -30.176 -15.781 28.826 1.00 26.05 20 VAL B C 1
ATOM 2826 O O . VAL B 1 20 ? -29.102 -15.948 28.255 1.00 25.31 20 VAL B O 1
ATOM 2830 N N . ASP B 1 21 ? -30.973 -16.790 29.174 1.00 21.52 21 ASP B N 1
ATOM 2831 C CA . ASP B 1 21 ? -30.615 -18.174 28.897 1.00 21.17 21 ASP B CA 1
ATOM 2832 C C . ASP B 1 21 ? -30.832 -18.539 27.425 1.00 21.50 21 ASP B C 1
ATOM 2833 O O . ASP B 1 21 ? -30.344 -19.574 26.964 1.00 23.62 21 ASP B O 1
ATOM 2838 N N . LEU B 1 22 ? -31.557 -17.684 26.708 1.00 18.69 22 LEU B N 1
ATOM 2839 C CA . LEU B 1 22 ? -31.704 -17.810 25.247 1.00 21.68 22 LEU B CA 1
ATOM 2840 C C . LEU B 1 22 ? -30.517 -17.178 24.508 1.00 25.26 22 LEU B C 1
ATOM 2841 O O . LEU B 1 22 ? -30.101 -17.656 23.444 1.00 20.78 22 LEU B O 1
ATOM 2846 N N . TYR B 1 23 ? -29.987 -16.092 25.066 1.00 24.09 23 TYR B N 1
ATOM 2847 C CA . TYR B 1 23 ? -28.869 -15.384 24.446 1.00 20.41 23 TYR B CA 1
ATOM 2848 C C . TYR B 1 23 ? -27.639 -16.272 24.365 1.00 21.35 23 TYR B C 1
ATOM 2849 O O . TYR B 1 23 ? -27.341 -17.022 25.292 1.00 21.94 23 TYR B O 1
ATOM 2858 N N . GLY B 1 24 ? -26.925 -16.180 23.246 1.00 18.25 24 GLY B N 1
ATOM 2859 C CA . GLY B 1 24 ? -25.653 -16.868 23.100 1.00 17.84 24 GLY B CA 1
ATOM 2860 C C . GLY B 1 24 ? -25.753 -18.318 22.670 1.00 19.54 24 GLY B C 1
ATOM 2861 O O . GLY B 1 24 ? -24.737 -19.017 22.597 1.00 23.70 24 GLY B O 1
ATOM 2862 N N . LYS B 1 25 ? -26.976 -18.770 22.396 1.00 19.55 25 LYS B N 1
ATOM 2863 C CA . LYS B 1 25 ? -27.218 -20.117 21.868 1.00 20.32 25 LYS B CA 1
ATOM 2864 C C . LYS B 1 25 ? -28.303 -20.043 20.810 1.00 17.40 25 LYS B C 1
ATOM 2865 O O . LYS B 1 25 ? -29.066 -19.077 20.760 1.00 20.19 25 LYS B O 1
ATOM 2871 N N . TYR B 1 26 ? -28.375 -21.060 19.953 1.00 18.10 26 TYR B N 1
ATOM 2872 C CA . TYR B 1 26 ? -29.583 -21.270 19.169 1.00 18.05 26 TYR B CA 1
ATOM 2873 C C . TYR B 1 26 ? -30.492 -22.138 20.016 1.00 17.56 26 TYR B C 1
ATOM 2874 O O . TYR B 1 26 ? -30.017 -23.023 20.705 1.00 20.48 26 TYR B O 1
ATOM 2883 N N . THR B 1 27 ? -31.791 -21.862 20.005 1.00 16.04 27 THR B N 1
ATOM 2884 C CA . THR B 1 27 ? -32.707 -22.632 20.848 1.00 16.88 27 THR B CA 1
ATOM 2885 C C . THR B 1 27 ? -33.832 -23.236 20.026 1.00 18.62 27 THR B C 1
ATOM 2886 O O . THR B 1 27 ? -34.447 -22.551 19.217 1.00 18.60 27 THR B O 1
ATOM 2890 N N . ILE B 1 28 ? -34.069 -24.532 20.212 1.00 16.21 28 ILE B N 1
ATOM 2891 C CA . ILE B 1 28 ? -35.313 -25.139 19.755 1.00 18.95 28 ILE B CA 1
ATOM 2892 C C . ILE B 1 28 ? -36.271 -25.106 20.936 1.00 18.70 28 ILE B C 1
ATOM 2893 O O . ILE B 1 28 ? -36.030 -25.758 21.952 1.00 19.97 28 ILE B O 1
ATOM 2898 N N . LEU B 1 29 ? -37.342 -24.331 20.801 1.00 18.44 29 LEU B N 1
ATOM 2899 C CA . LEU B 1 29 ? -38.333 -24.187 21.860 1.00 19.31 29 LEU B CA 1
ATOM 2900 C C . LEU B 1 29 ? -39.575 -24.931 21.395 1.00 20.00 29 LEU B C 1
ATOM 2901 O O . LEU B 1 29 ? -40.242 -24.499 20.446 1.00 18.92 29 LEU B O 1
ATOM 2906 N N . PHE B 1 30 ? -39.864 -26.063 22.030 1.00 18.47 30 PHE B N 1
ATOM 2907 C CA . PHE B 1 30 ? -41.041 -26.844 21.637 1.00 17.71 30 PHE B CA 1
ATOM 2908 C C . PHE B 1 30 ? -42.152 -26.795 22.681 1.00 18.02 30 PHE B C 1
ATOM 2909 O O . PHE B 1 30 ? -41.961 -27.206 23.826 1.00 19.09 30 PHE B O 1
ATOM 2917 N N . PHE B 1 31 ? -43.304 -26.260 22.262 1.00 20.68 31 PHE B N 1
ATOM 2918 C CA . PHE B 1 31 ? -44.508 -26.230 23.099 1.00 20.15 31 PHE B CA 1
ATOM 2919 C C . PHE B 1 31 ? -45.262 -27.541 22.937 1.00 18.11 31 PHE B C 1
ATOM 2920 O O . PHE B 1 31 ? -45.463 -28.010 21.814 1.00 21.52 31 PHE B O 1
ATOM 2928 N N . PHE B 1 32 ? -45.673 -28.115 24.063 1.00 19.34 32 PHE B N 1
ATOM 2929 C CA . PHE B 1 32 ? -46.529 -29.301 24.063 1.00 21.21 32 PHE B CA 1
ATOM 2930 C C . PHE B 1 32 ? -47.672 -29.093 25.056 1.00 22.16 32 PHE B C 1
ATOM 2931 O O . PHE B 1 32 ? -47.531 -28.361 26.039 1.00 24.26 32 PHE B O 1
ATOM 2939 N N . PRO B 1 33 ? -48.833 -29.696 24.774 1.00 24.12 33 PRO B N 1
ATOM 2940 C CA . PRO B 1 33 ? -50.001 -29.409 25.616 1.00 25.04 33 PRO B CA 1
ATOM 2941 C C . PRO B 1 33 ? -49.857 -29.893 27.058 1.00 25.98 33 PRO B C 1
ATOM 2942 O O . PRO B 1 33 ? -50.105 -29.130 27.988 1.00 28.48 33 PRO B O 1
ATOM 2946 N N . LYS B 1 34 ? -49.463 -31.147 27.242 1.00 25.28 34 LYS B N 1
ATOM 2947 C CA . LYS B 1 34 ? -49.463 -31.739 28.572 1.00 25.48 34 LYS B CA 1
ATOM 2948 C C . LYS B 1 34 ? -48.465 -32.885 28.691 1.00 23.42 34 LYS B C 1
ATOM 2949 O O . LYS B 1 34 ? -48.464 -33.802 27.883 1.00 23.06 34 LYS B O 1
ATOM 2955 N N . ALA B 1 35 ? -47.628 -32.821 29.718 1.00 25.36 35 ALA B N 1
ATOM 2956 C CA . ALA B 1 35 ? -46.637 -33.851 29.986 1.00 23.45 35 ALA B CA 1
ATOM 2957 C C . ALA B 1 35 ? -47.313 -35.199 30.161 1.00 30.00 35 ALA B C 1
ATOM 2958 O O . ALA B 1 35 ? -48.377 -35.287 30.775 1.00 29.13 35 ALA B O 1
ATOM 2960 N N . GLY B 1 36 ? -46.699 -36.253 29.628 1.00 26.60 36 GLY B N 1
ATOM 2961 C CA . GLY B 1 36 ? -47.163 -37.597 29.922 1.00 24.44 36 GLY B CA 1
ATOM 2962 C C . GLY B 1 36 ? -48.002 -38.263 28.845 1.00 28.81 36 GLY B C 1
ATOM 2963 O O . GLY B 1 36 ? -48.108 -39.491 28.820 1.00 31.07 36 GLY B O 1
ATOM 2964 N N . THR B 1 37 ? -48.603 -37.473 27.959 1.00 24.48 37 THR B N 1
ATOM 2965 C CA . THR B 1 37 ? -49.389 -38.040 26.860 1.00 29.44 37 THR B CA 1
ATOM 2966 C C . THR B 1 37 ? -48.493 -38.780 25.865 1.00 29.68 37 THR B C 1
ATOM 2967 O O . THR B 1 37 ? -47.281 -38.589 25.858 1.00 25.42 37 THR B O 1
ATOM 2971 N N . SER B 1 38 ? -49.080 -39.631 25.027 1.00 25.78 38 SER B N 1
ATOM 2972 C CA . SER B 1 38 ? -48.283 -40.424 24.092 1.00 26.00 38 SER B CA 1
ATOM 2973 C C . SER B 1 38 ? -47.463 -39.576 23.117 1.00 26.60 38 SER B C 1
ATOM 2974 O O . SER B 1 38 ? -46.251 -39.772 22.970 1.00 25.17 38 SER B O 1
ATOM 2977 N N . GLY B 1 39 ? -48.137 -38.649 22.443 1.00 25.00 39 GLY B N 1
ATOM 2978 C CA . GLY B 1 39 ? -47.507 -37.796 21.447 1.00 24.54 39 GLY B CA 1
ATOM 2979 C C . GLY B 1 39 ? -46.426 -36.901 22.029 1.00 23.99 39 GLY B C 1
ATOM 2980 O O . GLY B 1 39 ? -45.347 -36.778 21.445 1.00 21.65 39 GLY B O 1
ATOM 2981 N N . SER B 1 40 ? -46.704 -36.299 23.184 1.00 22.93 40 SER B N 1
ATOM 2982 C CA . SER B 1 40 ? -45.756 -35.376 23.815 1.00 20.73 40 SER B CA 1
ATOM 2983 C C . SER B 1 40 ? -44.570 -36.114 24.410 1.00 23.49 40 SER B C 1
ATOM 2984 O O . SER B 1 40 ? -43.452 -35.583 24.451 1.00 21.35 40 SER B O 1
ATOM 2987 N N . THR B 1 41 ? -44.814 -37.335 24.880 1.00 22.71 41 THR B N 1
ATOM 2988 C CA . THR B 1 41 ? -43.727 -38.176 25.363 1.00 22.61 41 THR B CA 1
ATOM 2989 C C . THR B 1 41 ? -42.804 -38.507 24.203 1.00 22.41 41 THR B C 1
ATOM 2990 O O . THR B 1 41 ? -41.588 -38.361 24.306 1.00 24.47 41 THR B O 1
ATOM 2994 N N . ARG B 1 42 ? -43.383 -38.943 23.090 1.00 21.03 42 ARG B N 1
ATOM 2995 C CA . ARG B 1 42 ? -42.601 -39.239 21.891 1.00 21.43 42 ARG B CA 1
ATOM 2996 C C . ARG B 1 42 ? -41.779 -38.032 21.453 1.00 23.18 42 ARG B C 1
ATOM 2997 O O . ARG B 1 42 ? -40.590 -38.153 21.155 1.00 23.11 42 ARG B O 1
ATOM 3005 N N . GLU B 1 43 ? -42.426 -36.871 21.399 1.00 20.63 43 GLU B N 1
ATOM 3006 C CA . GLU B 1 43 ? -41.753 -35.668 20.932 1.00 19.21 43 GLU B CA 1
ATOM 3007 C C . GLU B 1 43 ? -40.551 -35.348 21.815 1.00 21.72 43 GLU B C 1
ATOM 3008 O O . GLU B 1 43 ? -39.462 -35.099 21.300 1.00 23.17 43 GLU B O 1
ATOM 3014 N N . ALA B 1 44 ? -40.760 -35.356 23.135 1.00 20.04 44 ALA B N 1
ATOM 3015 C CA . ALA B 1 44 ? -39.706 -35.027 24.096 1.00 20.78 44 ALA B CA 1
ATOM 3016 C C . ALA B 1 44 ? -38.573 -36.032 24.024 1.00 21.87 44 ALA B C 1
ATOM 3017 O O . ALA B 1 44 ? -37.398 -35.658 24.043 1.00 24.06 44 ALA B O 1
ATOM 3019 N N . VAL B 1 45 ? -38.927 -37.314 23.948 1.00 22.81 45 VAL B N 1
ATOM 3020 C CA . VAL B 1 45 ? -37.919 -38.362 23.843 1.00 20.33 45 VAL B CA 1
ATOM 3021 C C . VAL B 1 45 ? -37.112 -38.218 22.551 1.00 22.45 45 VAL B C 1
ATOM 3022 O O . VAL B 1 45 ? -35.886 -38.347 22.559 1.00 24.24 45 VAL B O 1
ATOM 3026 N N . GLU B 1 46 ? -37.790 -37.956 21.439 1.00 19.53 46 GLU B N 1
ATOM 3027 C CA . GLU B 1 46 ? -37.099 -37.834 20.154 1.00 22.70 46 GLU B CA 1
ATOM 3028 C C . GLU B 1 46 ? -36.170 -36.613 20.090 1.00 22.48 46 GLU B C 1
ATOM 3029 O O . GLU B 1 46 ? -35.090 -36.693 19.510 1.00 22.52 46 GLU B O 1
ATOM 3035 N N . PHE B 1 47 ? -36.578 -35.502 20.694 1.00 19.76 47 PHE B N 1
ATOM 3036 C CA . PHE B 1 47 ? -35.692 -34.336 20.798 1.00 22.77 47 PHE B CA 1
ATOM 3037 C C . PHE B 1 47 ? -34.513 -34.666 21.699 1.00 26.25 47 PHE B C 1
ATOM 3038 O O . PHE B 1 47 ? -33.373 -34.252 21.452 1.00 23.29 47 PHE B O 1
ATOM 3046 N N . SER B 1 48 ? -34.793 -35.402 22.764 1.00 22.84 48 SER B N 1
ATOM 3047 C CA . SER B 1 48 ? -33.781 -35.652 23.776 1.00 26.14 48 SER B CA 1
ATOM 3048 C C . SER B 1 48 ? -32.642 -36.513 23.238 1.00 28.71 48 SER B C 1
ATOM 3049 O O . SER B 1 48 ? -31.488 -36.352 23.640 1.00 27.38 48 SER B O 1
ATOM 3052 N N . ARG B 1 49 ? -32.959 -37.414 22.312 1.00 23.75 49 ARG B N 1
ATOM 3053 C CA . ARG B 1 49 ? -31.966 -38.376 21.853 1.00 28.14 49 ARG B CA 1
ATOM 3054 C C . ARG B 1 49 ? -31.100 -37.871 20.692 1.00 25.32 49 ARG B C 1
ATOM 3055 O O . ARG B 1 49 ? -30.154 -38.546 20.281 1.00 31.93 49 ARG B O 1
ATOM 3063 N N . GLU B 1 50 ? -31.409 -36.695 20.151 1.00 25.88 50 GLU B N 1
ATOM 3064 C CA . GLU B 1 50 ? -30.568 -36.131 19.095 1.00 30.85 50 GLU B CA 1
ATOM 3065 C C . GLU B 1 50 ? -29.435 -35.316 19.702 1.00 28.70 50 GLU B C 1
ATOM 3066 O O . GLU B 1 50 ? -29.469 -34.981 20.886 1.00 26.75 50 GLU B O 1
ATOM 3072 N N . ASN B 1 51 ? -28.441 -34.988 18.882 1.00 29.21 51 ASN B N 1
ATOM 3073 C CA . ASN B 1 51 ? -27.346 -34.120 19.304 1.00 29.65 51 ASN B CA 1
ATOM 3074 C C . ASN B 1 51 ? -27.273 -32.911 18.394 1.00 33.55 51 ASN B C 1
ATOM 3075 O O . ASN B 1 51 ? -26.771 -33.000 17.279 1.00 38.39 51 ASN B O 1
ATOM 3080 N N . PHE B 1 52 ? -27.775 -31.780 18.875 1.00 27.41 52 PHE B N 1
ATOM 3081 C CA . PHE B 1 52 ? -27.888 -30.592 18.039 1.00 31.60 52 PHE B CA 1
ATOM 3082 C C . PHE B 1 52 ? -26.660 -29.710 18.148 1.00 33.49 52 PHE B C 1
ATOM 3083 O O . PHE B 1 52 ? -26.330 -29.214 19.231 1.00 36.60 52 PHE B O 1
ATOM 3091 N N . GLU B 1 53 ? -25.998 -29.510 17.014 1.00 32.63 53 GLU B N 1
ATOM 3092 C CA . GLU B 1 53 ? -24.812 -28.672 16.961 1.00 36.92 53 GLU B CA 1
ATOM 3093 C C . GLU B 1 53 ? -25.160 -27.225 17.272 1.00 32.30 53 GLU B C 1
ATOM 3094 O O . GLU B 1 53 ? -26.011 -26.624 16.609 1.00 31.24 53 GLU B O 1
ATOM 3100 N N . LYS B 1 54 ? -24.499 -26.697 18.301 1.00 27.14 54 LYS B N 1
ATOM 3101 C CA . LYS B 1 54 ? -24.572 -25.286 18.697 1.00 30.69 54 LYS B CA 1
ATOM 3102 C C . LYS B 1 54 ? -25.967 -24.827 19.106 1.00 24.50 54 LYS B C 1
ATOM 3103 O O . LYS B 1 54 ? -26.285 -23.636 19.055 1.00 21.93 54 LYS B O 1
ATOM 3109 N N . ALA B 1 55 ? -26.787 -25.774 19.557 1.00 23.09 55 ALA B N 1
ATOM 3110 C CA . ALA B 1 55 ? -28.131 -25.435 19.993 1.00 23.19 55 ALA B CA 1
ATOM 3111 C C . ALA B 1 55 ? -28.510 -26.174 21.267 1.00 22.28 55 ALA B C 1
ATOM 3112 O O . ALA B 1 55 ? -27.930 -27.220 21.585 1.00 25.67 55 ALA B O 1
ATOM 3114 N N . GLN B 1 56 ? -29.468 -25.610 21.996 1.00 18.48 56 GLN B N 1
ATOM 3115 C CA . GLN B 1 56 ? -30.077 -26.259 23.145 1.00 18.52 56 GLN B CA 1
ATOM 3116 C C . GLN B 1 56 ? -31.552 -26.539 22.834 1.00 20.69 56 GLN B C 1
ATOM 3117 O O . GLN B 1 56 ? -32.177 -25.826 22.038 1.00 19.84 56 GLN B O 1
ATOM 3123 N N . VAL B 1 57 ? -32.097 -27.578 23.464 1.00 20.80 57 VAL B N 1
ATOM 3124 C CA . VAL B 1 57 ? -33.509 -27.914 23.311 1.00 22.05 57 VAL B CA 1
ATOM 3125 C C . VAL B 1 57 ? -34.269 -27.608 24.596 1.00 19.77 57 VAL B C 1
ATOM 3126 O O . VAL B 1 57 ? -33.887 -28.058 25.674 1.00 21.83 57 VAL B O 1
ATOM 3130 N N . VAL B 1 58 ? -35.352 -26.848 24.474 1.00 18.98 58 VAL B N 1
ATOM 3131 C CA . VAL B 1 58 ? -36.144 -26.451 25.635 1.00 18.72 58 VAL B CA 1
ATOM 3132 C C . VAL B 1 58 ? -37.607 -26.772 25.373 1.00 19.88 58 VAL B C 1
ATOM 3133 O O . VAL B 1 58 ? -38.185 -26.275 24.410 1.00 21.33 58 VAL B O 1
ATOM 3137 N N . GLY B 1 59 ? -38.182 -27.636 26.203 1.00 23.10 59 GLY B N 1
ATOM 3138 C CA . GLY B 1 59 ? -39.605 -27.933 26.132 1.00 20.13 59 GLY B CA 1
ATOM 3139 C C . GLY B 1 59 ? -40.364 -27.009 27.057 1.00 22.07 59 GLY B C 1
ATOM 3140 O O . GLY B 1 59 ? -39.815 -26.532 28.049 1.00 21.90 59 GLY B O 1
ATOM 3141 N N . ILE B 1 60 ? -41.620 -26.731 26.727 1.00 18.66 60 ILE B N 1
ATOM 3142 C CA . ILE B 1 60 ? -42.413 -25.811 27.529 1.00 19.41 60 ILE B CA 1
ATOM 3143 C C . ILE B 1 60 ? -43.893 -26.181 27.461 1.00 24.87 60 ILE B C 1
ATOM 3144 O O . ILE B 1 60 ? -44.417 -26.469 26.389 1.00 26.41 60 ILE B O 1
ATOM 3149 N N . SER B 1 61 ? -44.546 -26.191 28.618 1.00 24.11 61 SER B N 1
ATOM 3150 C CA . SER B 1 61 ? -45.973 -26.482 28.700 1.00 25.12 61 SER B CA 1
ATOM 3151 C C . SER B 1 61 ? -46.554 -25.720 29.875 1.00 28.89 61 SER B C 1
ATOM 3152 O O . SER B 1 61 ? -45.833 -25.027 30.590 1.00 26.24 61 SER B O 1
ATOM 3155 N N . ARG B 1 62 ? -47.857 -25.870 30.090 1.00 28.84 62 ARG B N 1
ATOM 3156 C CA . ARG B 1 62 ? -48.509 -25.232 31.228 1.00 30.27 62 ARG B CA 1
ATOM 3157 C C . ARG B 1 62 ? -48.465 -26.091 32.494 1.00 31.87 62 ARG B C 1
ATOM 3158 O O . ARG B 1 62 ? -49.091 -25.755 33.499 1.00 38.38 62 ARG B O 1
ATOM 3166 N N . ASP B 1 63 ? -47.698 -27.180 32.446 1.00 30.96 63 ASP B N 1
ATOM 3167 C CA . ASP B 1 63 ? -47.546 -28.090 33.581 1.00 30.21 63 ASP B CA 1
ATOM 3168 C C . ASP B 1 63 ? -46.824 -27.452 34.758 1.00 32.05 63 ASP B C 1
ATOM 3169 O O . ASP B 1 63 ? -46.136 -26.445 34.610 1.00 33.10 63 ASP B O 1
ATOM 3174 N N . SER B 1 64 ? -46.969 -28.067 35.926 1.00 29.95 64 SER B N 1
ATOM 3175 C CA . SER B 1 64 ? -46.248 -27.640 37.119 1.00 31.32 64 SER B CA 1
ATOM 3176 C C . SER B 1 64 ? -44.810 -28.146 37.103 1.00 33.70 64 SER B C 1
ATOM 3177 O O . SER B 1 64 ? -44.467 -29.075 36.367 1.00 30.95 64 SER B O 1
ATOM 3180 N N . VAL B 1 65 ? -43.972 -27.540 37.936 1.00 35.38 65 VAL B N 1
ATOM 3181 C CA . VAL B 1 65 ? -42.587 -27.962 38.059 1.00 32.10 65 VAL B CA 1
ATOM 3182 C C . VAL B 1 65 ? -42.498 -29.442 38.412 1.00 38.90 65 VAL B C 1
ATOM 3183 O O . VAL B 1 65 ? -41.727 -30.190 37.806 1.00 34.33 65 VAL B O 1
ATOM 3187 N N . GLU B 1 66 ? -43.294 -29.869 39.388 1.00 35.73 66 GLU B N 1
ATOM 3188 C CA . GLU B 1 66 ? -43.252 -31.259 39.834 1.00 38.02 66 GLU B CA 1
ATOM 3189 C C . GLU B 1 66 ? -43.658 -32.227 38.722 1.00 29.51 66 GLU B C 1
ATOM 3190 O O . GLU B 1 66 ? -43.040 -33.277 38.548 1.00 33.90 66 GLU B O 1
ATOM 3196 N N . ALA B 1 67 ? -44.694 -31.869 37.970 1.00 31.49 67 ALA B N 1
ATOM 3197 C CA . ALA B 1 67 ? -45.135 -32.693 36.851 1.00 32.09 67 ALA B CA 1
ATOM 3198 C C . ALA B 1 67 ? -44.023 -32.830 35.805 1.00 32.29 67 ALA B C 1
ATOM 3199 O O . ALA B 1 67 ? -43.797 -33.910 35.258 1.00 29.49 67 ALA B O 1
ATOM 3201 N N . LEU B 1 68 ? -43.334 -31.727 35.531 1.00 30.74 68 LEU B N 1
ATOM 3202 C CA . LEU B 1 68 ? -42.256 -31.734 34.545 1.00 31.80 68 LEU B CA 1
ATOM 3203 C C . LEU B 1 68 ? -41.068 -32.551 35.039 1.00 27.07 68 LEU B C 1
ATOM 3204 O O . LEU B 1 68 ? -40.445 -33.293 34.274 1.00 27.12 68 LEU B O 1
ATOM 3209 N N . LYS B 1 69 ? -40.759 -32.424 36.327 1.00 28.90 69 LYS B N 1
ATOM 3210 C CA . LYS B 1 69 ? -39.696 -33.220 36.931 1.00 31.26 69 LYS B C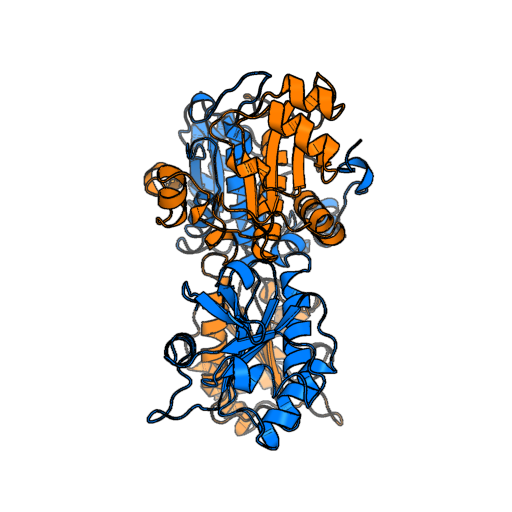A 1
ATOM 3211 C C . LYS B 1 69 ? -39.986 -34.710 36.782 1.00 31.55 69 LYS B C 1
ATOM 3212 O O . LYS B 1 69 ? -39.114 -35.484 36.379 1.00 29.23 69 LYS B O 1
ATOM 3218 N N . ARG B 1 70 ? -41.218 -35.105 37.100 1.00 32.21 70 ARG B N 1
ATOM 3219 C CA . ARG B 1 70 ? -41.640 -36.496 36.954 1.00 34.36 70 ARG B CA 1
ATOM 3220 C C . ARG B 1 70 ? -41.535 -36.962 35.504 1.00 32.07 70 ARG B C 1
ATOM 3221 O O . ARG B 1 70 ? -41.054 -38.062 35.233 1.00 28.33 70 ARG B O 1
ATOM 3223 N N . PHE B 1 71 ? -41.989 -36.106 34.585 1.00 29.18 71 PHE B N 1
ATOM 3224 C CA . PHE B 1 71 ? -41.966 -36.362 33.141 1.00 29.45 71 PHE B CA 1
ATOM 3225 C C . PHE B 1 71 ? -40.539 -36.645 32.678 1.00 32.10 71 PHE B C 1
ATOM 3226 O O . PHE B 1 71 ? -40.285 -37.614 31.965 1.00 29.60 71 PHE B O 1
ATOM 3234 N N . LYS B 1 72 ? -39.604 -35.801 33.100 1.00 30.46 72 LYS B N 1
ATOM 3235 C CA . LYS B 1 72 ? -38.196 -36.006 32.778 1.00 28.07 72 LYS B CA 1
ATOM 3236 C C . LYS B 1 72 ? -37.650 -37.292 33.398 1.00 32.10 72 LYS B C 1
ATOM 3237 O O . LYS B 1 72 ? -37.035 -38.106 32.713 1.00 30.66 72 LYS B O 1
ATOM 3243 N N . GLU B 1 73 ? -37.884 -37.479 34.693 1.00 32.72 73 GLU B N 1
ATOM 3244 C CA . GLU B 1 73 ? -37.344 -38.641 35.389 1.00 36.26 73 GLU B CA 1
ATOM 3245 C C . GLU B 1 73 ? -37.821 -39.952 34.764 1.00 38.68 73 GLU B C 1
ATOM 3246 O O . GLU B 1 73 ? -37.023 -40.863 34.525 1.00 39.09 73 GLU B O 1
ATOM 3252 N N . LYS B 1 74 ? -39.119 -40.042 34.489 1.00 36.82 74 LYS B N 1
ATOM 3253 C CA . LYS B 1 74 ? -39.704 -41.283 33.984 1.00 37.93 74 LYS B CA 1
ATOM 3254 C C . LYS B 1 74 ? -39.228 -41.635 32.576 1.00 32.84 74 LYS B C 1
ATOM 3255 O O . LYS B 1 74 ? -39.210 -42.803 32.198 1.00 34.63 74 LYS B O 1
ATOM 3261 N N . ASN B 1 75 ? -38.840 -40.625 31.802 1.00 31.68 75 ASN B N 1
ATOM 3262 C CA . ASN B 1 75 ? -38.417 -40.843 30.419 1.00 31.87 75 ASN B CA 1
ATOM 3263 C C . ASN B 1 75 ? -36.926 -40.589 30.189 1.00 35.80 75 ASN B C 1
ATOM 3264 O O . ASN B 1 75 ? -36.449 -40.639 29.054 1.00 35.54 75 ASN B O 1
ATOM 3269 N N . ASP B 1 76 ? -36.200 -40.325 31.271 1.00 30.68 76 ASP B N 1
ATOM 3270 C CA . ASP B 1 76 ? -34.787 -39.963 31.188 1.00 35.40 76 ASP B CA 1
ATOM 3271 C C . ASP B 1 76 ? -34.556 -38.895 30.123 1.00 30.60 76 ASP B C 1
ATOM 3272 O O . ASP B 1 76 ? -33.710 -39.055 29.237 1.00 33.33 76 ASP B O 1
ATOM 3277 N N . LEU B 1 77 ? -35.324 -37.815 30.208 1.00 30.00 77 LEU B N 1
ATOM 3278 C CA . LEU B 1 77 ? -35.200 -36.715 29.265 1.00 29.03 77 LEU B CA 1
ATOM 3279 C C . LEU B 1 77 ? -33.945 -35.906 29.557 1.00 33.77 77 LEU B C 1
ATOM 3280 O O . LEU B 1 77 ? -33.587 -35.696 30.711 1.00 31.73 77 LEU B O 1
ATOM 3285 N N . LYS B 1 78 ? -33.279 -35.452 28.503 1.00 28.04 78 LYS B N 1
ATOM 3286 C CA . LYS B 1 78 ? -32.069 -34.664 28.656 1.00 31.85 78 LYS B CA 1
ATOM 3287 C C . LYS B 1 78 ? -32.239 -33.307 27.992 1.00 33.75 78 LYS B C 1
ATOM 3288 O O . LYS B 1 78 ? -31.379 -32.855 27.236 1.00 35.76 78 LYS B O 1
ATOM 3294 N N . VAL B 1 79 ? -33.367 -32.667 28.286 1.00 28.98 79 VAL B N 1
ATOM 3295 C CA . VAL B 1 79 ? -33.654 -31.322 27.807 1.00 28.39 79 VAL B CA 1
ATOM 3296 C C . VAL B 1 79 ? -34.109 -30.487 28.988 1.00 27.03 79 VAL B C 1
ATOM 3297 O O . VAL B 1 79 ? -34.456 -31.021 30.043 1.00 27.82 79 VAL B O 1
ATOM 3301 N N . THR B 1 80 ? -34.096 -29.174 28.819 1.00 24.04 80 THR B N 1
ATOM 3302 C CA . THR B 1 80 ? -34.676 -28.283 29.813 1.00 24.20 80 THR B CA 1
ATOM 3303 C C . THR B 1 80 ? -36.177 -28.238 29.585 1.00 25.91 80 THR B C 1
ATOM 3304 O O . THR B 1 80 ? -36.627 -28.160 28.439 1.00 23.75 80 THR B O 1
ATOM 3308 N N . LEU B 1 81 ? -36.953 -28.279 30.666 1.00 25.60 81 LEU B N 1
ATOM 3309 C CA . LEU B 1 81 ? -38.397 -28.108 30.565 1.00 23.34 81 LEU B CA 1
ATOM 3310 C C . LEU B 1 81 ? -38.826 -26.883 31.353 1.00 24.95 81 LEU B C 1
ATOM 3311 O O . LEU B 1 81 ? -38.398 -26.691 32.488 1.00 28.30 81 LEU B O 1
ATOM 3316 N N . LEU B 1 82 ? -39.677 -26.064 30.750 1.00 21.84 82 LEU B N 1
ATOM 3317 C CA . LEU B 1 82 ? -40.160 -24.851 31.394 1.00 27.26 82 LEU B CA 1
ATOM 3318 C C . LEU B 1 82 ? -41.613 -24.985 31.816 1.00 28.08 82 LEU B C 1
ATOM 3319 O O . LEU B 1 82 ? -42.475 -25.369 31.018 1.00 25.61 82 LEU B O 1
ATOM 3324 N N . SER B 1 83 ? -41.878 -24.642 33.073 1.00 27.61 83 SER B N 1
ATOM 3325 C CA . SER B 1 83 ? -43.236 -24.588 33.597 1.00 30.50 83 SER B CA 1
ATOM 3326 C C . SER B 1 83 ? -43.839 -23.209 33.351 1.00 27.28 83 SER B C 1
ATOM 3327 O O . SER B 1 83 ? -43.332 -22.206 33.861 1.00 31.08 83 SER B O 1
ATOM 3330 N N . ASP B 1 84 ? -44.919 -23.156 32.576 1.00 29.29 84 ASP B N 1
ATOM 3331 C CA . ASP B 1 84 ? -45.564 -21.888 32.223 1.00 26.40 84 ASP B CA 1
ATOM 3332 C C . ASP B 1 84 ? -47.066 -21.958 32.523 1.00 29.49 84 ASP B C 1
ATOM 3333 O O . ASP B 1 84 ? -47.895 -21.841 31.622 1.00 30.18 84 ASP B O 1
ATOM 3338 N N . PRO B 1 85 ? -47.416 -22.137 33.803 1.00 33.98 85 PRO B N 1
ATOM 3339 C CA . PRO B 1 85 ? -48.819 -22.309 34.204 1.00 36.90 85 PRO B CA 1
ATOM 3340 C C . PRO B 1 85 ? -49.691 -21.111 33.839 1.00 40.17 85 PRO B C 1
ATOM 3341 O O . PRO B 1 85 ? -50.888 -21.279 33.588 1.00 39.42 85 PRO B O 1
ATOM 3345 N N . GLU B 1 86 ? -49.093 -19.922 33.798 1.00 36.12 86 GLU B N 1
ATOM 3346 C CA . GLU B 1 86 ? -49.834 -18.696 33.522 1.00 35.48 86 GLU B CA 1
ATOM 3347 C C . GLU B 1 86 ? -49.913 -18.381 32.031 1.00 35.10 86 GLU B C 1
ATOM 3348 O O . GLU B 1 86 ? -50.604 -17.442 31.618 1.00 33.30 86 GLU B O 1
ATOM 3354 N N . GLY B 1 87 ? -49.204 -19.166 31.223 1.00 31.43 87 GLY B N 1
ATOM 3355 C CA . GLY B 1 87 ? -49.272 -19.022 29.781 1.00 28.45 87 GLY B CA 1
ATOM 3356 C C . GLY B 1 87 ? -48.651 -17.733 29.273 1.00 32.02 87 GLY B C 1
ATOM 3357 O O . GLY B 1 87 ? -49.069 -17.200 28.246 1.00 34.19 87 GLY B O 1
ATOM 3358 N N . ILE B 1 88 ? -47.651 -17.234 29.993 1.00 30.39 88 ILE B N 1
ATOM 3359 C CA . ILE B 1 88 ? -46.954 -16.009 29.597 1.00 33.37 88 ILE B CA 1
ATOM 3360 C C . ILE B 1 88 ? -46.291 -16.162 28.225 1.00 29.72 88 ILE B C 1
ATOM 3361 O O . ILE B 1 88 ? -46.496 -15.344 27.326 1.00 31.33 88 ILE B O 1
ATOM 3366 N N . LEU B 1 89 ? -45.512 -17.223 28.055 1.00 29.31 89 LEU B N 1
ATOM 3367 C CA . LEU B 1 89 ? -44.914 -17.474 26.749 1.00 29.34 89 LEU B CA 1
ATOM 3368 C C . LEU B 1 89 ? -45.914 -18.104 25.774 1.00 27.69 89 LEU B C 1
ATOM 3369 O O . LEU B 1 89 ? -45.803 -17.913 24.564 1.00 28.65 89 LEU B O 1
ATOM 3374 N N . HIS B 1 90 ? -46.900 -18.836 26.293 1.00 28.54 90 HIS B N 1
ATOM 3375 C CA . HIS B 1 90 ? -47.934 -19.406 25.423 1.00 26.19 90 HIS B CA 1
ATOM 3376 C C . HIS B 1 90 ? -48.672 -18.290 24.687 1.00 27.68 90 HIS B C 1
ATOM 3377 O O . HIS B 1 90 ? -48.947 -18.385 23.490 1.00 28.76 90 HIS B O 1
ATOM 3384 N N . GLU B 1 91 ? -48.986 -17.223 25.410 1.00 34.41 91 GLU B N 1
ATOM 3385 C CA . GLU B 1 91 ? -49.649 -16.072 24.803 1.00 34.79 91 GLU B CA 1
ATOM 3386 C C . GLU B 1 91 ? -48.716 -15.292 23.879 1.00 27.82 91 GLU B C 1
ATOM 3387 O O . GLU B 1 91 ? -49.110 -14.898 22.782 1.00 31.11 91 GLU B O 1
ATOM 3393 N N . PHE B 1 92 ? -47.479 -15.084 24.322 1.00 32.17 92 PHE B N 1
ATOM 3394 C CA . PHE B 1 92 ? -46.506 -14.347 23.522 1.00 31.32 92 PHE B CA 1
ATOM 3395 C C . PHE B 1 92 ? -46.237 -15.020 22.178 1.00 31.60 92 PHE B C 1
ATOM 3396 O O . PHE B 1 92 ? -46.128 -14.348 21.155 1.00 29.86 92 PHE B O 1
ATOM 3404 N N . PHE B 1 93 ? -46.131 -16.348 22.180 1.00 27.87 93 PHE B N 1
ATOM 3405 C CA . PHE B 1 93 ? -45.907 -17.087 20.945 1.00 28.34 93 PHE B CA 1
ATOM 3406 C C . PHE B 1 93 ? -47.219 -17.421 20.241 1.00 28.05 93 PHE B C 1
ATOM 3407 O O . PHE B 1 93 ? -47.210 -18.015 19.167 1.00 29.64 93 PHE B O 1
ATOM 3415 N N . ASN B 1 94 ? -48.338 -17.041 20.859 1.00 29.05 94 ASN B N 1
ATOM 3416 C CA . ASN B 1 94 ? -49.668 -17.222 20.274 1.00 29.49 94 ASN B CA 1
ATOM 3417 C C . ASN B 1 94 ? -50.015 -18.678 19.929 1.00 26.22 94 ASN B C 1
ATOM 3418 O O . ASN B 1 94 ? -50.490 -18.972 18.826 1.00 30.50 94 ASN B O 1
ATOM 3423 N N . VAL B 1 95 ? -49.776 -19.583 20.875 1.00 27.86 95 VAL B N 1
ATOM 3424 C CA . VAL B 1 95 ? -50.011 -21.009 20.645 1.00 26.45 95 VAL B CA 1
ATOM 3425 C C . VAL B 1 95 ? -51.331 -21.504 21.226 1.00 34.50 95 VAL B C 1
ATOM 3426 O O . VAL B 1 95 ? -51.611 -22.703 21.194 1.00 28.48 95 VAL B O 1
ATOM 3430 N N . LEU B 1 96 ? -52.137 -20.592 21.763 1.00 31.08 96 LEU B N 1
ATOM 3431 C CA . LEU B 1 96 ? -53.427 -20.981 22.324 1.00 33.32 96 LEU B CA 1
ATOM 3432 C C . LEU B 1 96 ? -54.576 -20.731 21.339 1.00 35.16 96 LEU B C 1
ATOM 3433 O O . LEU B 1 96 ? -54.683 -19.656 20.746 1.00 31.99 96 LEU B O 1
ATOM 3438 N N . GLU B 1 97 ? -55.420 -21.747 21.168 1.00 37.74 97 GLU B N 1
ATOM 3439 C CA . GLU B 1 97 ? -56.611 -21.662 20.327 1.00 35.06 97 GLU B CA 1
ATOM 3440 C C . GLU B 1 97 ? -57.758 -22.389 21.022 1.00 40.33 97 GLU B C 1
ATOM 3441 O O . GLU B 1 97 ? -57.599 -23.524 21.479 1.00 37.14 97 GLU B O 1
ATOM 3447 N N . ASN B 1 98 ? -58.911 -21.731 21.116 1.00 40.92 98 ASN B N 1
ATOM 3448 C CA . ASN B 1 98 ? -60.036 -22.284 21.866 1.00 39.33 98 ASN B CA 1
ATOM 3449 C C . ASN B 1 98 ? -59.618 -22.681 23.279 1.00 37.53 98 ASN B C 1
ATOM 3450 O O . ASN B 1 98 ? -60.123 -23.654 23.840 1.00 40.41 98 ASN B O 1
ATOM 3455 N N . GLY B 1 99 ? -58.674 -21.932 23.842 1.00 41.40 99 GLY B N 1
ATOM 3456 C CA . GLY B 1 99 ? -58.234 -22.155 25.207 1.00 34.00 99 GLY B CA 1
ATOM 3457 C C . GLY B 1 99 ? -57.240 -23.291 25.378 1.00 38.67 99 GLY B C 1
ATOM 3458 O O . GLY B 1 99 ? -56.801 -23.578 26.490 1.00 34.81 99 GLY B O 1
ATOM 3459 N N . LYS B 1 100 ? -56.872 -23.941 24.281 1.00 36.24 100 LYS B N 1
ATOM 3460 C CA . LYS B 1 100 ? -55.980 -25.090 24.374 1.00 34.46 100 LYS B CA 1
ATOM 3461 C C . LYS B 1 100 ? -54.659 -24.840 23.653 1.00 32.24 100 LYS B C 1
ATOM 3462 O O . LYS B 1 100 ? -54.602 -24.085 22.684 1.00 31.64 100 LYS B O 1
ATOM 3468 N N . THR B 1 101 ? -53.603 -25.491 24.129 1.00 29.35 101 THR B N 1
ATOM 3469 C CA . THR B 1 101 ? -52.295 -25.374 23.495 1.00 26.48 101 THR B CA 1
ATOM 3470 C C . THR B 1 101 ? -52.285 -26.109 22.165 1.00 26.37 101 THR B C 1
ATOM 3471 O O . THR B 1 101 ? -52.665 -27.280 22.091 1.00 29.28 101 THR B O 1
ATOM 3475 N N . VAL B 1 102 ? -51.864 -25.416 21.115 1.00 22.42 102 VAL B N 1
ATOM 3476 C CA . VAL B 1 102 ? -51.618 -26.044 19.830 1.00 22.34 102 VAL B CA 1
ATOM 3477 C C . VAL B 1 102 ? -50.129 -26.348 19.768 1.00 27.13 102 VAL B C 1
ATOM 3478 O O . VAL B 1 102 ? -49.303 -25.438 19.906 1.00 25.32 102 VAL B O 1
ATOM 3482 N N . ARG B 1 103 ? -49.795 -27.621 19.593 1.00 25.77 103 ARG B N 1
ATOM 3483 C CA . ARG B 1 103 ? -48.399 -28.051 19.514 1.00 24.17 103 ARG B CA 1
ATOM 3484 C C . ARG B 1 103 ? -47.669 -27.201 18.486 1.00 25.86 103 ARG B C 1
ATOM 3485 O O . ARG B 1 103 ? -48.061 -27.166 17.316 1.00 22.44 103 ARG B O 1
ATOM 3493 N N . SER B 1 104 ? -46.596 -26.537 18.925 1.00 21.43 104 SER B N 1
ATOM 3494 C CA . SER B 1 104 ? -45.860 -25.592 18.088 1.00 21.85 104 SER B CA 1
ATOM 3495 C C . SER B 1 104 ? -44.391 -25.548 18.507 1.00 18.44 104 SER B C 1
ATOM 3496 O O . SER B 1 104 ? -44.068 -25.773 19.673 1.00 21.18 104 SER B O 1
ATOM 3499 N N . THR B 1 105 ? -43.518 -25.260 17.552 1.00 20.12 105 THR B N 1
ATOM 3500 C CA . THR B 1 105 ? -42.079 -25.269 17.791 1.00 21.00 105 THR B CA 1
ATOM 3501 C C . THR B 1 105 ? -41.435 -24.052 17.131 1.00 21.75 105 THR B C 1
ATOM 3502 O O . THR B 1 105 ? -41.840 -23.640 16.048 1.00 21.01 105 THR B O 1
ATOM 3506 N N . PHE B 1 106 ? -40.413 -23.490 17.775 1.00 19.62 106 PHE B N 1
ATOM 3507 C CA . PHE B 1 106 ? -39.778 -22.273 17.272 1.00 20.27 106 PHE B CA 1
ATOM 3508 C C . PHE B 1 106 ? -38.267 -22.412 17.301 1.00 20.99 106 PHE B C 1
ATOM 3509 O O . PHE B 1 106 ? -37.731 -23.028 18.218 1.00 18.72 106 PHE B O 1
ATOM 3517 N N . LEU B 1 107 ? -37.597 -21.862 16.291 1.00 18.92 107 LEU B N 1
ATOM 3518 C CA . LEU B 1 107 ? -36.139 -21.734 16.319 1.00 18.26 107 LEU B CA 1
ATOM 3519 C C . LEU B 1 107 ? -35.803 -20.307 16.728 1.00 19.57 107 LEU B C 1
ATOM 3520 O O . LEU B 1 107 ? -36.300 -19.358 16.122 1.00 21.28 107 LEU B O 1
ATOM 3525 N N . ILE B 1 108 ? -34.948 -20.160 17.736 1.00 18.43 108 ILE B N 1
ATOM 3526 C CA . ILE B 1 108 ? -34.584 -18.839 18.260 1.00 15.50 108 ILE B CA 1
ATOM 3527 C C . ILE B 1 108 ? -33.074 -18.671 18.144 1.00 17.77 108 ILE B C 1
ATOM 3528 O O . ILE B 1 108 ? -32.320 -19.574 18.505 1.00 18.77 108 ILE B O 1
ATOM 3533 N N . ASP B 1 109 ? -32.627 -17.530 17.621 1.00 19.25 109 ASP B N 1
ATOM 3534 C CA . ASP B 1 109 ? -31.193 -17.313 17.413 1.00 19.14 109 ASP B CA 1
ATOM 3535 C C . ASP B 1 109 ? -30.490 -16.752 18.644 1.00 17.83 109 ASP B C 1
ATOM 3536 O O . ASP B 1 109 ? -31.074 -16.657 19.726 1.00 17.93 109 ASP B O 1
ATOM 3541 N N . ARG B 1 110 ? -29.217 -16.419 18.484 1.00 18.17 110 ARG B N 1
ATOM 3542 C CA . ARG B 1 110 ? -28.385 -16.063 19.623 1.00 17.01 110 ARG B CA 1
ATOM 3543 C C . ARG B 1 110 ? -28.724 -14.707 20.224 1.00 20.45 110 ARG B C 1
ATOM 3544 O O . ARG B 1 110 ? -28.267 -14.386 21.331 1.00 18.08 110 ARG B O 1
ATOM 3552 N N . TRP B 1 111 ? -29.517 -13.917 19.501 1.00 17.79 111 TRP B N 1
ATOM 3553 C CA . TRP B 1 111 ? -29.966 -12.626 20.002 1.00 19.80 111 TRP B CA 1
ATOM 3554 C C . TRP B 1 111 ? -31.347 -12.740 20.628 1.00 17.90 111 TRP B C 1
ATOM 3555 O O . TRP B 1 111 ? -31.870 -11.768 21.179 1.00 21.20 111 TRP B O 1
ATOM 3566 N N . GLY B 1 112 ? -31.957 -13.913 20.507 1.00 18.01 112 GLY B N 1
ATOM 3567 C CA . GLY B 1 112 ? -33.333 -14.075 20.953 1.00 20.03 112 GLY B CA 1
ATOM 3568 C C . GLY B 1 112 ? -34.417 -13.804 19.918 1.00 20.62 112 GLY B C 1
ATOM 3569 O O . GLY B 1 112 ? -35.593 -13.701 20.273 1.00 23.86 112 GLY B O 1
ATOM 3570 N N . PHE B 1 113 ? -34.047 -13.681 18.643 1.00 21.86 113 PHE B N 1
ATOM 3571 C CA . PHE B 1 113 ? -35.047 -13.510 17.588 1.00 22.65 113 PHE B CA 1
ATOM 3572 C C . PHE B 1 113 ? -35.609 -14.848 17.114 1.00 20.31 113 PHE B C 1
ATOM 3573 O O . PHE B 1 113 ? -34.860 -15.806 16.923 1.00 20.82 113 PHE B O 1
ATOM 3581 N N . VAL B 1 114 ? -36.921 -14.899 16.893 1.00 21.27 114 VAL B N 1
ATOM 3582 C CA . VAL B 1 114 ? -37.540 -16.100 16.330 1.00 16.14 114 VAL B CA 1
ATOM 3583 C C . VAL B 1 114 ? -37.266 -16.132 14.835 1.00 19.95 114 VAL B C 1
ATOM 3584 O O . VAL B 1 114 ? -37.594 -15.182 14.127 1.00 25.14 114 VAL B O 1
ATOM 3588 N N . ARG B 1 115 ? -36.660 -17.220 14.361 1.00 19.15 115 ARG B N 1
ATOM 3589 C CA . ARG B 1 115 ? -36.197 -17.306 12.978 1.00 20.51 115 ARG B CA 1
ATOM 3590 C C . ARG B 1 115 ? -37.029 -18.258 12.124 1.00 23.41 115 ARG B C 1
ATOM 3591 O O . ARG B 1 115 ? -37.059 -18.140 10.899 1.00 23.70 115 ARG B O 1
ATOM 3599 N N . LYS B 1 116 ? -37.690 -19.207 12.771 1.00 21.79 116 LYS B N 1
ATOM 3600 C CA . LYS B 1 116 ? -38.508 -20.194 12.072 1.00 21.85 116 LYS B CA 1
ATOM 3601 C C . LYS B 1 116 ? -39.593 -20.677 13.023 1.00 23.08 116 LYS B C 1
ATOM 3602 O O . LYS B 1 116 ? -39.379 -20.720 14.233 1.00 22.15 116 LYS B O 1
ATOM 3608 N N . GLU B 1 117 ? -40.761 -21.030 12.486 1.00 23.87 117 GLU B N 1
ATOM 3609 C CA . GLU B 1 117 ? -41.817 -21.586 13.323 1.00 20.85 117 GLU B CA 1
ATOM 3610 C C . GLU B 1 117 ? -42.516 -22.748 12.626 1.00 21.86 117 GLU B C 1
ATOM 3611 O O . GLU B 1 117 ? -42.515 -22.847 11.386 1.00 23.55 117 GLU B O 1
ATOM 3617 N N . TRP B 1 118 ? -43.075 -23.633 13.442 1.00 22.00 118 TRP B N 1
ATOM 3618 C CA . TRP B 1 118 ? -43.963 -24.705 12.991 1.00 21.57 118 TRP B CA 1
ATOM 3619 C C . TRP B 1 118 ? -45.189 -24.635 13.873 1.00 21.49 118 TRP B C 1
ATOM 3620 O O . TRP B 1 118 ? -45.077 -24.658 15.097 1.00 25.40 118 TRP B O 1
ATOM 3631 N N . ARG B 1 119 ? -46.367 -24.545 13.265 1.00 24.78 119 ARG B N 1
ATOM 3632 C CA . ARG B 1 119 ? -47.603 -24.562 14.044 1.00 29.64 119 ARG B CA 1
ATOM 3633 C C . ARG B 1 119 ? -48.488 -25.750 13.670 1.00 21.17 119 ARG B C 1
ATOM 3634 O O . ARG B 1 119 ? -48.364 -26.305 12.576 1.00 27.96 119 ARG B O 1
ATOM 3642 N N . ARG B 1 120 ? -49.355 -26.154 14.595 1.00 28.91 120 ARG B N 1
ATOM 3643 C CA . ARG B 1 120 ? -50.142 -27.373 14.415 1.00 29.90 120 ARG B CA 1
ATOM 3644 C C . ARG B 1 120 ? -49.228 -28.528 14.061 1.00 26.20 120 ARG B C 1
ATOM 3645 O O . ARG B 1 120 ? -49.416 -29.200 13.044 1.00 29.11 120 ARG B O 1
ATOM 3653 N N . VAL B 1 121 ? -48.229 -28.754 14.907 1.00 26.66 121 VAL B N 1
ATOM 3654 C CA . VAL B 1 121 ? -47.176 -29.718 14.619 1.00 23.72 121 VAL B CA 1
ATOM 3655 C C . VAL B 1 121 ? -47.688 -31.154 14.579 1.00 21.89 121 VAL B C 1
ATOM 3656 O O . VAL B 1 121 ? -48.495 -31.550 15.412 1.00 26.76 121 VAL B O 1
ATOM 3660 N N . LYS B 1 122 ? -47.229 -31.910 13.588 1.00 29.78 122 LYS B N 1
ATOM 3661 C CA . LYS B 1 122 ? -47.421 -33.353 13.550 1.00 31.76 122 LYS B CA 1
ATOM 3662 C C . LYS B 1 122 ? -46.144 -33.969 14.094 1.00 26.34 122 LYS B C 1
ATOM 3663 O O . LYS B 1 122 ? -45.062 -33.725 13.560 1.00 26.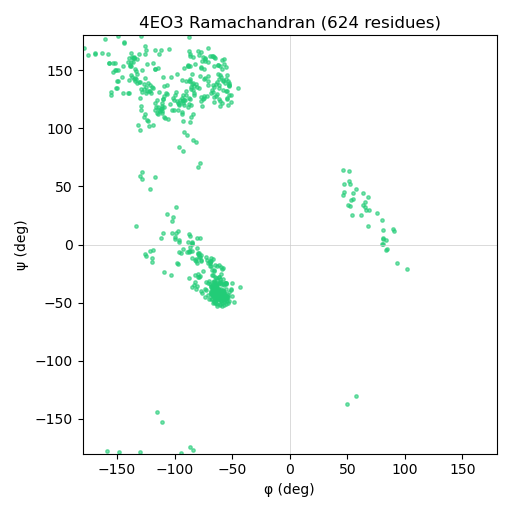32 122 LYS B O 1
ATOM 3669 N N . VAL B 1 123 ? -46.257 -34.753 15.164 1.00 26.49 123 VAL B N 1
ATOM 3670 C CA . VAL B 1 123 ? -45.075 -35.332 15.811 1.00 22.67 123 VAL B CA 1
ATOM 3671 C C . VAL B 1 123 ? -44.230 -36.239 14.899 1.00 23.08 123 VAL B C 1
ATOM 3672 O O . VAL B 1 123 ? -42.990 -36.197 14.940 1.00 23.14 123 VAL B O 1
ATOM 3676 N N . GLU B 1 124 ? -44.880 -37.070 14.084 1.00 25.60 124 GLU B N 1
ATOM 3677 C CA . GLU B 1 124 ? -44.123 -37.951 13.198 1.00 27.80 124 GLU B CA 1
ATOM 3678 C C . GLU B 1 124 ? -43.260 -37.130 12.240 1.00 25.82 124 GLU B C 1
ATOM 3679 O O . GLU B 1 124 ? -43.778 -36.341 11.452 1.00 28.11 124 GLU B O 1
ATOM 3685 N N . GLY B 1 125 ? -41.947 -37.321 12.325 1.00 27.13 125 GLY B N 1
ATOM 3686 C CA . GLY B 1 125 ? -41.012 -36.681 11.420 1.00 28.44 125 GLY B CA 1
ATOM 3687 C C . GLY B 1 125 ? -40.607 -35.280 11.838 1.00 28.75 125 GLY B C 1
ATOM 3688 O O . GLY B 1 125 ? -39.761 -34.660 11.191 1.00 26.74 125 GLY B O 1
ATOM 3689 N N . HIS B 1 126 ? -41.204 -34.786 12.919 1.00 23.25 126 HIS B N 1
ATOM 3690 C CA . HIS B 1 126 ? -41.008 -33.384 13.331 1.00 22.95 126 HIS B CA 1
ATOM 3691 C C . HIS B 1 126 ? -39.569 -33.073 13.734 1.00 26.89 126 HIS B C 1
ATOM 3692 O O . HIS B 1 126 ? -38.990 -32.088 13.275 1.00 23.75 126 HIS B O 1
ATOM 3699 N N . VAL B 1 127 ? -39.002 -33.892 14.613 1.00 24.75 127 VAL B N 1
ATOM 3700 C CA . VAL B 1 127 ? -37.655 -33.637 15.108 1.00 20.48 127 VAL B CA 1
ATOM 3701 C C . VAL B 1 127 ? -36.652 -33.570 13.960 1.00 26.87 127 VAL B C 1
ATOM 3702 O O . VAL B 1 127 ? -35.774 -32.714 13.949 1.00 24.17 127 VAL B O 1
ATOM 3706 N N . GLN B 1 128 ? -36.791 -34.463 12.983 1.00 25.56 128 GLN B N 1
ATOM 3707 C CA . GLN B 1 128 ? -35.881 -34.450 11.846 1.00 25.27 128 GLN B CA 1
ATOM 3708 C C . GLN B 1 128 ? -36.049 -33.188 10.997 1.00 25.26 128 GLN B C 1
ATOM 3709 O O . GLN B 1 128 ? -35.075 -32.634 10.496 1.00 26.14 128 GLN B O 1
ATOM 3715 N N . GLU B 1 129 ? -37.283 -32.732 10.830 1.00 21.64 129 GLU B N 1
ATOM 3716 C CA . GLU B 1 129 ? -37.504 -31.519 10.056 1.00 24.84 129 GLU B CA 1
ATOM 3717 C C . GLU B 1 129 ? -36.891 -30.323 10.779 1.00 25.98 129 GLU B C 1
ATOM 3718 O O . GLU B 1 129 ? -36.251 -29.467 10.159 1.00 24.20 129 GLU B O 1
ATOM 3724 N N . VAL B 1 130 ? -37.085 -30.272 12.093 1.00 23.02 130 VAL B N 1
ATOM 3725 C CA . VAL B 1 130 ? -36.525 -29.184 12.902 1.00 23.50 130 VAL B CA 1
ATOM 3726 C C . VAL B 1 130 ? -34.999 -29.219 12.876 1.00 22.43 130 VAL B C 1
ATOM 3727 O O . VAL B 1 130 ? -34.350 -28.184 12.740 1.00 21.43 130 VAL B O 1
ATOM 3731 N N . LYS B 1 131 ? -34.430 -30.413 13.006 1.00 21.88 131 LYS B N 1
ATOM 3732 C CA . LYS B 1 131 ? -32.993 -30.577 12.928 1.00 20.88 131 LYS B CA 1
ATOM 3733 C C . LYS B 1 131 ? -32.435 -30.031 11.611 1.00 23.06 131 LYS B C 1
ATOM 3734 O O . LYS B 1 131 ? -31.406 -29.339 11.598 1.00 22.59 131 LYS B O 1
ATOM 3740 N N . GLU B 1 132 ? -33.112 -30.341 10.509 1.00 21.15 132 GLU B N 1
ATOM 3741 C CA . GLU B 1 132 ? -32.654 -29.934 9.183 1.00 21.88 132 GLU B CA 1
ATOM 3742 C C . GLU B 1 132 ? -32.742 -28.427 8.997 1.00 24.96 132 GLU B C 1
ATOM 3743 O O . GLU B 1 132 ? -31.848 -27.811 8.428 1.00 23.64 132 GLU B O 1
ATOM 3749 N N . ALA B 1 133 ? -33.829 -27.846 9.479 1.00 21.25 133 ALA B N 1
ATOM 3750 C CA . ALA B 1 133 ? -33.993 -26.402 9.452 1.00 21.72 133 ALA B CA 1
ATOM 3751 C C . ALA B 1 133 ? -32.936 -25.705 10.314 1.00 22.61 133 ALA B C 1
ATOM 3752 O O . ALA B 1 133 ? -32.389 -24.673 9.919 1.00 24.67 133 ALA B O 1
ATOM 3754 N N . LEU B 1 134 ? -32.638 -26.271 11.481 1.00 20.02 134 LEU B N 1
ATOM 3755 C CA . LEU B 1 134 ? -31.603 -25.696 12.350 1.00 19.03 134 LEU B CA 1
ATOM 3756 C C . LEU B 1 134 ? -30.241 -25.721 11.669 1.00 25.74 134 LEU B C 1
ATOM 3757 O O . LEU B 1 134 ? -29.512 -24.730 11.677 1.00 20.96 134 LEU B O 1
ATOM 3762 N N . ASP B 1 135 ? -29.895 -26.849 11.058 1.00 22.14 135 ASP B N 1
ATOM 3763 C CA . ASP B 1 135 ? -28.615 -26.929 10.362 1.00 23.38 135 ASP B CA 1
ATOM 3764 C C . ASP B 1 135 ? -28.514 -25.858 9.275 1.00 24.08 135 ASP B C 1
ATOM 3765 O O . ASP B 1 135 ? -27.455 -25.247 9.089 1.00 25.21 135 ASP B O 1
ATOM 3770 N N . ARG B 1 136 ? -29.609 -25.623 8.560 1.00 21.35 136 ARG B N 1
ATOM 3771 C CA . ARG B 1 136 ? -29.604 -24.609 7.507 1.00 22.96 136 ARG B CA 1
ATOM 3772 C C . ARG B 1 136 ? -29.434 -23.208 8.087 1.00 21.93 136 ARG B C 1
ATOM 3773 O O . ARG B 1 136 ? -28.705 -22.382 7.537 1.00 23.11 136 ARG B O 1
ATOM 3781 N N . LEU B 1 137 ? -30.114 -22.950 9.197 1.00 20.23 137 LEU B N 1
ATOM 3782 C CA . LEU B 1 137 ? -30.028 -21.645 9.855 1.00 19.90 137 LEU B CA 1
ATOM 3783 C C . LEU B 1 137 ? -28.609 -21.368 10.354 1.00 21.47 137 LEU B C 1
ATOM 3784 O O . LEU B 1 137 ? -28.089 -20.268 10.203 1.00 21.61 137 LEU B O 1
ATOM 3789 N N . ILE B 1 138 ? -27.989 -22.366 10.957 1.00 21.05 138 ILE B N 1
ATOM 3790 C CA . ILE B 1 138 ? -26.644 -22.209 11.481 1.00 20.59 138 ILE B CA 1
ATOM 3791 C C . ILE B 1 138 ? -25.638 -22.039 10.335 1.00 25.04 138 ILE B C 1
ATOM 3792 O O . ILE B 1 138 ? -24.684 -21.263 10.429 1.00 23.51 138 ILE B O 1
ATOM 3797 N N . GLU B 1 139 ? -25.881 -22.731 9.231 1.00 21.83 139 GLU B N 1
ATOM 3798 C CA . GLU B 1 139 ? -25.043 -22.581 8.049 1.00 25.97 139 GLU B CA 1
ATOM 3799 C C . GLU B 1 139 ? -25.131 -21.156 7.497 1.00 24.37 139 GLU B C 1
ATOM 3800 O O . GLU B 1 139 ? -24.127 -20.565 7.099 1.00 27.89 139 GLU B O 1
ATOM 3806 N N . GLU B 1 140 ? -26.342 -20.617 7.471 1.00 20.69 140 GLU B N 1
ATOM 3807 C CA . GLU B 1 140 ? -26.580 -19.261 6.991 1.00 23.24 140 GLU B CA 1
ATOM 3808 C C . GLU B 1 140 ? -25.870 -18.235 7.884 1.00 25.53 140 GLU B C 1
ATOM 3809 O O . GLU B 1 140 ? -25.107 -17.392 7.400 1.00 24.41 140 GLU B O 1
ATOM 3815 N N . ASP B 1 141 ? -26.117 -18.307 9.189 1.00 19.79 141 ASP B N 1
ATOM 3816 C CA . ASP B 1 141 ? -25.565 -17.285 10.093 1.00 17.39 141 ASP B CA 1
ATOM 3817 C C . ASP B 1 141 ? -24.066 -17.415 10.332 1.00 18.48 141 ASP B C 1
ATOM 3818 O O . ASP B 1 141 ? -23.368 -16.401 10.445 1.00 19.93 141 ASP B O 1
ATOM 3823 N N . LEU B 1 142 ? -23.573 -18.647 10.450 1.00 17.90 142 LEU B N 1
ATOM 3824 C CA . LEU B 1 142 ? -22.192 -18.869 10.874 1.00 16.51 142 LEU B CA 1
ATOM 3825 C C . LEU B 1 142 ? -21.261 -19.125 9.701 1.00 19.19 142 LEU B C 1
ATOM 3826 O O . LEU B 1 142 ? -20.286 -19.882 9.802 1.00 25.17 142 LEU B O 1
ATOM 3831 N N . SER B 1 143 ? -21.581 -18.497 8.580 1.00 19.89 143 SER B N 1
ATOM 3832 C CA . SER B 1 143 ? -20.702 -18.506 7.421 1.00 19.91 143 SER B CA 1
ATOM 3833 C C . SER B 1 143 ? -20.446 -17.059 7.030 1.00 17.81 143 SER B C 1
ATOM 3834 O O . SER B 1 143 ? -21.092 -16.146 7.554 1.00 18.54 143 SER B O 1
ATOM 3837 N N . LEU B 1 144 ? -19.518 -16.850 6.104 1.00 17.09 144 LEU B N 1
ATOM 3838 C CA . LEU B 1 144 ? -19.183 -15.490 5.688 1.00 17.68 144 LEU B CA 1
ATOM 3839 C C . LEU B 1 144 ? -20.414 -14.745 5.160 1.00 18.08 144 LEU B C 1
ATOM 3840 O O . LEU B 1 144 ? -21.179 -15.275 4.338 1.00 17.76 144 LEU B O 1
ATOM 3845 N N . ASN B 1 145 ? -20.604 -13.512 5.631 1.00 15.91 145 ASN B N 1
ATOM 3846 C CA . ASN B 1 145 ? -21.702 -12.663 5.174 1.00 14.56 145 ASN B CA 1
ATOM 3847 C C . ASN B 1 145 ? -21.696 -12.561 3.646 1.00 16.18 145 ASN B C 1
ATOM 3848 O O . ASN B 1 145 ? -20.667 -12.263 3.040 1.00 17.61 145 ASN B O 1
ATOM 3853 N N A LYS B 1 146 ? -22.850 -12.826 3.041 0.46 18.32 146 LYS B N 1
ATOM 3854 N N B LYS B 1 146 ? -22.848 -12.806 3.031 0.54 18.32 146 LYS B N 1
ATOM 3855 C CA A LYS B 1 146 ? -22.966 -12.862 1.584 0.46 20.10 146 LYS B CA 1
ATOM 3856 C CA B LYS B 1 146 ? -22.921 -12.874 1.572 0.54 20.10 146 LYS B CA 1
ATOM 3857 C C A LYS B 1 146 ? -22.543 -11.557 0.914 0.46 17.99 146 LYS B C 1
ATOM 3858 C C B LYS B 1 146 ? -22.605 -11.550 0.870 0.54 17.99 146 LYS B C 1
ATOM 3859 O O A LYS B 1 146 ? -21.906 -11.575 -0.140 0.46 17.46 146 LYS B O 1
ATOM 3860 O O B LYS B 1 146 ? -22.103 -11.545 -0.255 0.54 17.35 146 LYS B O 1
ATOM 3871 N N . HIS B 1 147 ? -22.901 -10.428 1.520 1.00 16.31 147 HIS B N 1
ATOM 3872 C CA . HIS B 1 147 ? -22.599 -9.123 0.931 1.00 17.19 147 HIS B CA 1
ATOM 3873 C C . HIS B 1 147 ? -21.124 -8.762 1.066 1.00 19.56 147 HIS B C 1
ATOM 3874 O O . HIS B 1 147 ? -20.511 -8.237 0.131 1.00 15.63 147 HIS B O 1
ATOM 3881 N N . ILE B 1 148 ? -20.550 -9.056 2.228 1.00 15.19 148 ILE B N 1
ATOM 3882 C CA . ILE B 1 148 ? -19.106 -8.929 2.391 1.00 16.17 148 ILE B CA 1
ATOM 3883 C C . ILE B 1 148 ? -18.374 -9.784 1.337 1.00 18.77 148 ILE B C 1
ATOM 3884 O O . ILE B 1 148 ? -17.425 -9.327 0.704 1.00 16.49 148 ILE B O 1
ATOM 3889 N N . GLU B 1 149 ? -18.838 -11.016 1.139 1.00 14.21 149 GLU B N 1
ATOM 3890 C CA . GLU B 1 149 ? -18.175 -11.913 0.204 1.00 17.46 149 GLU B CA 1
ATOM 3891 C C . GLU B 1 149 ? -18.304 -11.442 -1.246 1.00 18.05 149 GLU B C 1
ATOM 3892 O O . GLU B 1 149 ? -17.361 -11.571 -2.026 1.00 19.07 149 GLU B O 1
ATOM 3898 N N . TRP B 1 150 ? -19.467 -10.895 -1.596 1.00 17.67 150 TRP B N 1
ATOM 3899 C CA . TRP B 1 150 ? -19.734 -10.499 -2.972 1.00 17.67 150 TRP B CA 1
ATOM 3900 C C . TRP B 1 150 ? -19.104 -9.153 -3.348 1.00 18.40 150 TRP B C 1
ATOM 3901 O O . TRP B 1 150 ? -18.786 -8.918 -4.514 1.00 18.85 150 TRP B O 1
ATOM 3912 N N . ARG B 1 151 ? -18.923 -8.269 -2.371 1.00 14.86 151 ARG B N 1
ATOM 3913 C CA . ARG B 1 151 ? -18.375 -6.949 -2.672 1.00 16.26 151 ARG B CA 1
ATOM 3914 C C . ARG B 1 151 ? -16.971 -7.036 -3.265 1.00 18.34 151 ARG B C 1
ATOM 3915 O O . ARG B 1 151 ? -16.070 -7.645 -2.674 1.00 18.17 151 ARG B O 1
ATOM 3923 N N . ARG B 1 152 ? -16.806 -6.417 -4.432 1.00 17.98 152 ARG B N 1
ATOM 3924 C CA . ARG B 1 152 ? -15.515 -6.339 -5.113 1.00 17.91 152 ARG B CA 1
ATOM 3925 C C . ARG B 1 152 ? -15.353 -4.899 -5.599 1.00 17.06 152 ARG B C 1
ATOM 3926 O O . ARG B 1 152 ? -16.329 -4.146 -5.697 1.00 17.85 152 ARG B O 1
ATOM 3934 N N . ALA B 1 153 ? -14.113 -4.526 -5.868 1.00 18.56 153 ALA B N 1
ATOM 3935 C CA . ALA B 1 153 ? -13.813 -3.224 -6.438 1.00 18.83 153 ALA B CA 1
ATOM 3936 C C . ALA B 1 153 ? -14.121 -3.260 -7.936 1.00 20.91 153 ALA B C 1
ATOM 3937 O O . ALA B 1 153 ? -13.211 -3.246 -8.773 1.00 19.93 153 ALA B O 1
ATOM 3939 N N . ARG B 1 154 ? -15.406 -3.326 -8.263 1.00 19.82 154 ARG B N 1
ATOM 3940 C CA . ARG B 1 154 ? -15.820 -3.437 -9.662 1.00 17.92 154 ARG B CA 1
ATOM 3941 C C . ARG B 1 154 ? -15.720 -2.076 -10.334 1.00 19.13 154 ARG B C 1
ATOM 3942 O O . ARG B 1 154 ? -15.961 -1.039 -9.712 1.00 19.44 154 ARG B O 1
ATOM 3950 N N . ARG B 1 155 ? -15.350 -2.090 -11.611 1.00 17.54 155 ARG B N 1
ATOM 3951 C CA . ARG B 1 155 ? -15.058 -0.864 -12.342 1.00 16.82 155 ARG B CA 1
ATOM 3952 C C . ARG B 1 155 ? -15.970 -0.665 -13.553 1.00 22.72 155 ARG B C 1
ATOM 3953 O O . ARG B 1 155 ? -16.004 0.415 -14.147 1.00 19.71 155 ARG B O 1
ATOM 3961 N N . ALA B 1 156 ? -16.716 -1.706 -13.911 1.00 21.63 156 ALA B N 1
ATOM 3962 C CA . ALA B 1 156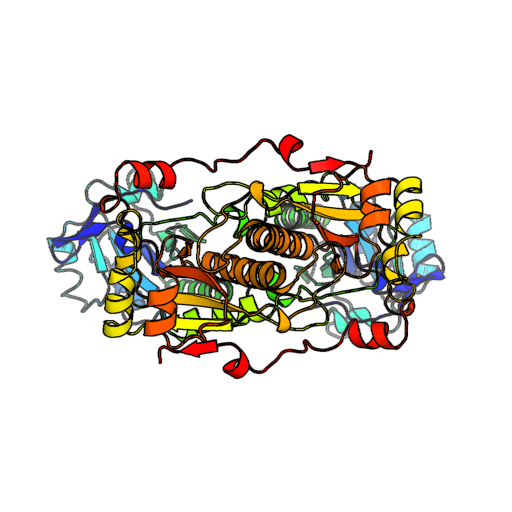 ? -17.664 -1.603 -15.014 1.00 24.03 156 ALA B CA 1
ATOM 3963 C C . ALA B 1 156 ? -18.985 -1.053 -14.493 1.00 20.53 156 ALA B C 1
ATOM 3964 O O . ALA B 1 156 ? -19.690 -1.735 -13.756 1.00 22.85 156 ALA B O 1
ATOM 3966 N N . LEU B 1 157 ? -19.314 0.181 -14.863 1.00 19.85 157 LEU B N 1
ATOM 3967 C CA . LEU B 1 157 ? -20.515 0.838 -14.353 1.00 20.53 157 LEU B CA 1
ATOM 3968 C C . LEU B 1 157 ? -21.462 1.289 -15.450 1.00 23.10 157 LEU B C 1
ATOM 3969 O O . LEU B 1 157 ? -21.035 1.818 -16.479 1.00 22.51 157 LEU B O 1
ATOM 3974 N N . LYS B 1 158 ? -22.756 1.087 -15.219 1.00 24.11 158 LYS B N 1
ATOM 3975 C CA . LYS B 1 158 ? -23.779 1.666 -16.082 1.00 27.44 158 LYS B CA 1
ATOM 3976 C C . LYS B 1 158 ? -23.960 3.160 -15.851 1.00 25.00 158 LYS B C 1
ATOM 3977 O O . LYS B 1 158 ? -23.769 3.661 -14.740 1.00 25.24 158 LYS B O 1
ATOM 3983 N N . LYS B 1 159 ? -24.374 3.871 -16.896 1.00 26.68 159 LYS B N 1
ATOM 3984 C CA . LYS B 1 159 ? -24.629 5.299 -16.767 1.00 27.52 159 LYS B CA 1
ATOM 3985 C C . LYS B 1 159 ? -26.001 5.599 -16.169 1.00 24.82 159 LYS B C 1
ATOM 3986 O O . LYS B 1 159 ? -26.281 6.741 -15.788 1.00 26.73 159 LYS B O 1
ATOM 3992 N N . ASP B 1 160 ? -26.857 4.578 -16.090 1.00 25.32 160 ASP B N 1
ATOM 3993 C CA . ASP B 1 160 ? -28.230 4.764 -15.626 1.00 25.48 160 ASP B CA 1
ATOM 3994 C C . ASP B 1 160 ? -28.263 5.427 -14.257 1.00 26.44 160 ASP B C 1
ATOM 3995 O O . ASP B 1 160 ? -27.559 5.004 -13.347 1.00 25.98 160 ASP B O 1
ATOM 4000 N N . ARG B 1 161 ? -29.091 6.456 -14.111 1.00 24.02 161 ARG B N 1
ATOM 4001 C CA . ARG B 1 161 ? -29.184 7.194 -12.849 1.00 25.70 161 ARG B CA 1
ATOM 4002 C C . ARG B 1 161 ? -29.639 6.322 -11.681 1.00 25.65 161 ARG B C 1
ATOM 4003 O O . ARG B 1 161 ? -30.559 5.515 -11.814 1.00 26.30 161 ARG B O 1
ATOM 4011 N N . VAL B 1 162 ? -28.988 6.495 -10.535 1.00 23.31 162 VAL B N 1
ATOM 4012 C CA . VAL B 1 162 ? -29.407 5.830 -9.313 1.00 24.10 162 VAL B CA 1
ATOM 4013 C C . VAL B 1 162 ? -30.375 6.745 -8.574 1.00 24.79 162 VAL B C 1
ATOM 4014 O O . VAL B 1 162 ? -30.049 7.899 -8.297 1.00 24.52 162 VAL B O 1
ATOM 4018 N N . PRO B 1 163 ? -31.577 6.241 -8.266 1.00 24.67 163 PRO B N 1
ATOM 4019 C CA . PRO B 1 163 ? -32.578 7.071 -7.584 1.00 24.16 163 PRO B CA 1
ATOM 4020 C C . PRO B 1 163 ? -32.017 7.657 -6.292 1.00 26.60 163 PRO B C 1
ATOM 4021 O O . PRO B 1 163 ? -31.251 6.983 -5.593 1.00 23.01 163 PRO B O 1
ATOM 4025 N N . ARG B 1 164 ? -32.380 8.898 -5.982 1.00 24.42 164 ARG B N 1
ATOM 4026 C CA . ARG B 1 164 ? -31.872 9.537 -4.772 1.00 25.37 164 ARG B CA 1
ATOM 4027 C C . ARG B 1 164 ? -32.241 8.791 -3.495 1.00 22.75 164 ARG B C 1
ATOM 4028 O O . ARG B 1 164 ? -31.479 8.799 -2.526 1.00 24.19 164 ARG B O 1
ATOM 4036 N N . GLU B 1 165 ? -33.400 8.147 -3.478 1.00 21.42 165 GLU B N 1
ATOM 4037 C CA . GLU B 1 165 ? -33.793 7.399 -2.293 1.00 23.29 165 GLU B CA 1
ATOM 4038 C C . GLU B 1 165 ? -32.814 6.248 -2.022 1.00 23.51 165 GLU B C 1
ATOM 4039 O O . GLU B 1 165 ? -32.579 5.891 -0.870 1.00 23.14 165 GLU B O 1
ATOM 4045 N N . GLU B 1 166 ? -32.255 5.672 -3.085 1.00 21.08 166 GLU B N 1
ATOM 4046 C CA . GLU B 1 166 ? -31.266 4.604 -2.938 1.00 17.80 166 GLU B CA 1
ATOM 4047 C C . GLU B 1 166 ? -29.923 5.154 -2.453 1.00 17.57 166 GLU B C 1
ATOM 4048 O O . GLU B 1 166 ? -29.305 4.593 -1.541 1.00 19.83 166 GLU B O 1
ATOM 4054 N N . LEU B 1 167 ? -29.485 6.256 -3.059 1.00 18.96 167 LEU B N 1
ATOM 4055 C CA . LEU B 1 167 ? -28.256 6.933 -2.650 1.00 19.55 167 LEU B CA 1
ATOM 4056 C C . LEU B 1 167 ? -28.335 7.336 -1.181 1.00 21.83 167 LEU B C 1
ATOM 4057 O O . LEU B 1 167 ? -27.377 7.168 -0.421 1.00 20.99 167 LEU B O 1
ATOM 4062 N N . GLU B 1 168 ? -29.492 7.844 -0.777 1.00 22.35 168 GLU B N 1
ATOM 4063 C CA . GLU B 1 168 ? -29.676 8.274 0.601 1.00 23.37 168 GLU B CA 1
ATOM 4064 C C . GLU B 1 168 ? -29.576 7.102 1.577 1.00 25.54 168 GLU B C 1
ATOM 4065 O O . GLU B 1 168 ? -29.054 7.254 2.686 1.00 21.42 168 GLU B O 1
ATOM 4071 N N . LEU B 1 169 ? -30.069 5.930 1.171 1.00 19.55 169 LEU B N 1
ATOM 4072 C CA . LEU B 1 169 ? -30.009 4.766 2.044 1.00 17.75 169 LEU B CA 1
ATOM 4073 C C . LEU B 1 169 ? -28.553 4.358 2.300 1.00 16.97 169 LEU B C 1
ATOM 4074 O O . LEU B 1 169 ? -28.213 3.888 3.386 1.00 18.96 169 LEU B O 1
ATOM 4079 N N . LEU B 1 170 ? -27.695 4.558 1.306 1.00 19.39 170 LEU B N 1
ATOM 4080 C CA . LEU B 1 170 ? -26.270 4.298 1.481 1.00 19.67 170 LEU B CA 1
ATOM 4081 C C . LEU B 1 170 ? -25.712 5.163 2.614 1.00 19.75 170 LEU B C 1
ATOM 4082 O O . LEU B 1 170 ? -24.947 4.687 3.456 1.00 18.26 170 LEU B O 1
ATOM 4087 N N . ILE B 1 171 ? -26.094 6.440 2.616 1.00 18.51 171 ILE B N 1
ATOM 4088 C CA . ILE B 1 171 ? -25.658 7.363 3.663 1.00 18.14 171 ILE B CA 1
ATOM 4089 C C . ILE B 1 171 ? -26.250 6.999 5.026 1.00 18.28 171 ILE B C 1
ATOM 4090 O O . ILE B 1 171 ? -25.557 7.031 6.044 1.00 19.27 171 ILE B O 1
ATOM 4095 N N . LYS B 1 172 ? -27.534 6.654 5.053 1.00 20.60 172 LYS B N 1
ATOM 4096 C CA . LYS B 1 172 ? -28.169 6.253 6.310 1.00 19.67 172 LYS B CA 1
ATOM 4097 C C . LYS B 1 172 ? -27.451 5.062 6.933 1.00 19.59 172 LYS B C 1
ATOM 4098 O O . LYS B 1 172 ? -27.206 5.037 8.132 1.00 20.06 172 LYS B O 1
ATOM 4104 N N . ALA B 1 173 ? -27.117 4.070 6.114 1.00 17.29 173 ALA B N 1
ATOM 4105 C CA . ALA B 1 173 ? -26.390 2.908 6.631 1.00 15.25 173 ALA B CA 1
ATOM 4106 C C . ALA B 1 173 ? -25.019 3.291 7.174 1.00 18.14 173 ALA B C 1
ATOM 4107 O O . ALA B 1 173 ? -24.612 2.825 8.230 1.00 17.10 173 ALA B O 1
ATOM 4109 N N . ALA B 1 174 ? -24.311 4.143 6.447 1.00 17.48 174 ALA B N 1
ATOM 4110 C CA . ALA B 1 174 ? -22.997 4.605 6.871 1.00 17.88 174 ALA B CA 1
ATOM 4111 C C . ALA B 1 174 ? -23.076 5.276 8.242 1.00 18.31 174 ALA B C 1
ATOM 4112 O O . ALA B 1 174 ? -22.193 5.098 9.075 1.00 16.72 174 ALA B O 1
ATOM 4114 N N . HIS B 1 175 ? -24.143 6.040 8.442 1.00 18.70 175 HIS B N 1
ATOM 4115 C CA . HIS B 1 175 ? -24.350 6.876 9.630 1.00 19.78 175 HIS B CA 1
ATOM 4116 C C . HIS B 1 175 ? -24.605 6.025 10.871 1.00 19.15 175 HIS B C 1
ATOM 4117 O O . HIS B 1 175 ? -24.456 6.503 12.003 1.00 18.84 175 HIS B O 1
ATOM 4124 N N . LEU B 1 176 ? -24.980 4.760 10.670 1.00 18.45 176 LEU B N 1
ATOM 4125 C CA . LEU B 1 176 ? -25.198 3.843 11.789 1.00 18.86 176 LEU B CA 1
ATOM 4126 C C . LEU B 1 176 ? -23.915 3.162 12.295 1.00 16.64 176 LEU B C 1
ATOM 4127 O O . LEU B 1 176 ? -23.965 2.336 13.209 1.00 17.60 176 LEU B O 1
ATOM 4132 N N . ALA B 1 177 ? -22.770 3.501 11.716 1.00 17.57 177 ALA B N 1
ATOM 4133 C CA . ALA B 1 177 ? -21.509 3.025 12.270 1.00 16.50 177 ALA B CA 1
ATOM 4134 C C . ALA B 1 177 ? -21.331 3.582 13.679 1.00 17.63 177 ALA B C 1
ATOM 4135 O O . ALA B 1 177 ? -21.878 4.645 14.001 1.00 19.12 177 ALA B O 1
ATOM 4137 N N . PRO B 1 178 ? -20.557 2.883 14.515 1.00 15.86 178 PRO B N 1
ATOM 4138 C CA . PRO B 1 178 ? -20.188 3.430 15.826 1.00 16.56 178 PRO B CA 1
ATOM 4139 C C . PRO B 1 178 ? -19.043 4.421 15.665 1.00 17.48 178 PRO B C 1
ATOM 4140 O O . PRO B 1 178 ? -18.423 4.486 14.603 1.00 17.40 178 PRO B O 1
ATOM 4144 N N . SER B 1 179 ? -18.774 5.213 16.700 1.00 16.38 179 SER B N 1
ATOM 4145 C CA . SER B 1 179 ? -17.637 6.130 16.651 1.00 16.21 179 SER B CA 1
ATOM 4146 C C . SER B 1 179 ? -17.220 6.464 18.073 1.00 17.30 179 SER B C 1
ATOM 4147 O O . SER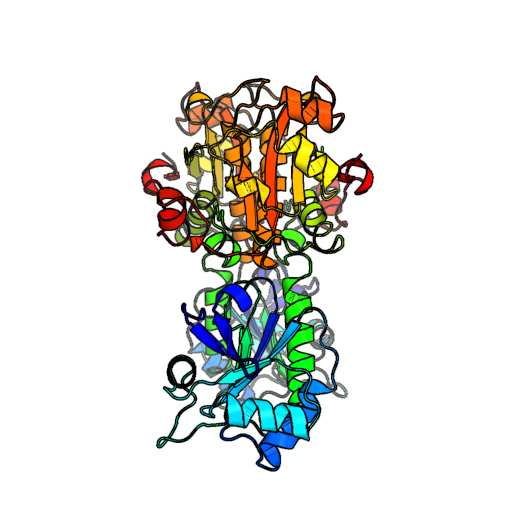 B 1 179 ? -18.003 6.319 19.007 1.00 19.78 179 SER B O 1
ATOM 4150 N N . CYS B 1 180 ? -15.969 6.865 18.225 1.00 18.16 180 CYS B N 1
ATOM 4151 C CA . CYS B 1 180 ? -15.459 7.278 19.522 1.00 22.32 180 CYS B CA 1
ATOM 4152 C C . CYS B 1 180 ? -16.352 8.385 20.095 1.00 18.87 180 CYS B C 1
ATOM 4153 O O . CYS B 1 180 ? -16.594 9.397 19.430 1.00 21.10 180 CYS B O 1
ATOM 4156 N N . MET B 1 181 ? -16.833 8.161 21.321 1.00 21.37 181 MET B N 1
ATOM 4157 C CA A MET B 1 181 ? -17.708 9.110 22.018 0.61 25.52 181 MET B CA 1
ATOM 4158 C CA B MET B 1 181 ? -17.714 9.098 22.023 0.39 25.52 181 MET B CA 1
ATOM 4159 C C . MET B 1 181 ? -18.954 9.475 21.208 1.00 27.68 181 MET B C 1
ATOM 4160 O O . MET B 1 181 ? -19.577 10.519 21.436 1.00 24.54 181 MET B O 1
ATOM 4169 N N . ASN B 1 182 ? -19.324 8.605 20.273 1.00 22.95 182 ASN B N 1
ATOM 4170 C CA . ASN B 1 182 ? -20.419 8.873 19.347 1.00 22.12 182 ASN B CA 1
ATOM 4171 C C . ASN B 1 182 ? -20.243 10.212 18.628 1.00 19.76 182 ASN B C 1
ATOM 4172 O O . ASN B 1 182 ? -21.209 10.930 18.371 1.00 21.26 182 ASN B O 1
ATOM 4177 N N . ASN B 1 183 ? -18.998 10.527 18.286 1.00 20.36 183 ASN B N 1
ATOM 4178 C CA . ASN B 1 183 ? -18.678 11.787 17.623 1.00 20.31 183 ASN B CA 1
ATOM 4179 C C . ASN B 1 183 ? -19.237 11.915 16.209 1.00 24.63 183 ASN B C 1
ATOM 4180 O O . ASN B 1 183 ? -19.475 13.022 15.730 1.00 22.38 183 ASN B O 1
ATOM 4185 N N . GLN B 1 184 ? -19.446 10.783 15.539 1.00 21.48 184 GLN B N 1
ATOM 4186 C CA . GLN B 1 184 ? -19.956 10.805 14.165 1.00 19.64 184 GLN B CA 1
ATOM 4187 C C . GLN B 1 184 ? -19.223 11.821 13.279 1.00 21.00 184 GLN B C 1
ATOM 4188 O O . GLN B 1 184 ? -19.836 12.783 12.795 1.00 21.84 184 GLN B O 1
ATOM 4194 N N . PRO B 1 185 ? -17.914 11.609 13.051 1.00 18.38 185 PRO B N 1
ATOM 4195 C CA . PRO B 1 185 ? -17.062 12.582 12.351 1.00 18.18 185 PRO B CA 1
ATOM 4196 C C . PRO B 1 185 ? -17.187 12.561 10.822 1.00 20.42 185 PRO B C 1
ATOM 4197 O O . PRO B 1 185 ? -16.604 13.411 10.145 1.00 20.10 185 PRO B O 1
ATOM 4201 N N . TRP B 1 186 ? -17.906 11.580 10.279 1.00 20.25 186 TRP B N 1
ATOM 4202 C CA . TRP B 1 186 ? -18.023 11.456 8.834 1.00 19.55 186 TRP B CA 1
ATOM 4203 C C . TRP B 1 186 ? -18.881 12.558 8.213 1.00 18.99 186 TRP B C 1
ATOM 4204 O O . TRP B 1 186 ? -19.916 12.935 8.773 1.00 22.13 186 TRP B O 1
ATOM 4215 N N . ARG B 1 187 ? -18.456 13.049 7.049 1.00 19.96 187 ARG B N 1
ATOM 4216 C CA . ARG B 1 187 ? -19.265 13.946 6.226 1.00 20.64 187 ARG B CA 1
ATOM 4217 C C . ARG B 1 187 ? -19.266 13.500 4.761 1.00 19.51 187 ARG B C 1
ATOM 4218 O O . ARG B 1 187 ? -18.261 12.994 4.246 1.00 20.03 187 ARG B O 1
ATOM 4226 N N . PHE B 1 188 ? -20.389 13.731 4.086 1.00 21.41 188 PHE B N 1
ATOM 4227 C CA . PHE B 1 188 ? -20.565 13.281 2.710 1.00 22.04 188 PHE B CA 1
ATOM 4228 C C . PHE B 1 188 ? -21.119 14.378 1.813 1.00 22.11 188 PHE B C 1
ATOM 4229 O O . PHE B 1 188 ? -22.017 15.119 2.207 1.00 23.26 188 PHE B O 1
ATOM 4237 N N . VAL B 1 189 ? -20.586 14.469 0.601 1.00 22.62 189 VAL B N 1
ATOM 4238 C CA . VAL B 1 189 ? -21.258 15.215 -0.452 1.00 20.49 189 VAL B CA 1
ATOM 4239 C C . VAL B 1 189 ? -21.661 14.232 -1.552 1.00 22.58 189 VAL B C 1
ATOM 4240 O O . VAL B 1 189 ? -20.805 13.644 -2.216 1.00 22.64 189 VAL B O 1
ATOM 4244 N N . VAL B 1 190 ? -22.963 14.036 -1.724 1.00 21.53 190 VAL B N 1
ATOM 4245 C CA . VAL B 1 190 ? -23.455 13.179 -2.797 1.00 22.31 190 VAL B CA 1
ATOM 4246 C C . VAL B 1 190 ? -23.631 14.001 -4.065 1.00 25.95 190 VAL B C 1
ATOM 4247 O O . VAL B 1 190 ? -24.396 14.966 -4.088 1.00 26.16 190 VAL B O 1
ATOM 4251 N N . VAL B 1 191 ? -22.928 13.600 -5.115 1.00 24.17 191 VAL B N 1
ATOM 4252 C CA . VAL B 1 191 ? -22.925 14.335 -6.378 1.00 22.43 191 VAL B CA 1
ATOM 4253 C C . VAL B 1 191 ? -23.607 13.519 -7.468 1.00 24.19 191 VAL B C 1
ATOM 4254 O O . VAL B 1 191 ? -23.121 12.451 -7.841 1.00 26.49 191 VAL B O 1
ATOM 4258 N N . ASP B 1 192 ? -24.739 14.013 -7.965 1.00 25.38 192 ASP B N 1
ATOM 4259 C CA . ASP B 1 192 ? -25.425 13.358 -9.082 1.00 25.68 192 ASP B CA 1
ATOM 4260 C C . ASP B 1 192 ? -25.855 14.346 -10.172 1.00 26.18 192 ASP B C 1
ATOM 4261 O O . ASP B 1 192 ? -26.679 14.013 -11.030 1.00 30.90 192 ASP B O 1
ATOM 4266 N N . GLU B 1 193 ? -25.292 15.552 -10.140 1.00 27.14 193 GLU B N 1
ATOM 4267 C CA . GLU B 1 193 ? -25.522 16.532 -11.207 1.00 29.10 193 GLU B CA 1
ATOM 4268 C C . GLU B 1 193 ? -24.447 16.421 -12.279 1.00 28.27 193 GLU B C 1
ATOM 4269 O O . GLU B 1 193 ? -23.255 16.527 -11.990 1.00 30.36 193 GLU B O 1
ATOM 4275 N N . GLU B 1 194 ? -24.881 16.216 -13.518 1.00 31.31 194 GLU B N 1
ATOM 4276 C CA . GLU B 1 194 ? -23.970 16.024 -14.643 1.00 34.37 194 GLU B CA 1
ATOM 4277 C C . GLU B 1 194 ? -22.852 17.061 -14.714 1.00 32.45 194 GLU B C 1
ATOM 4278 O O . GLU B 1 194 ? -21.680 16.711 -14.861 1.00 29.81 194 GLU B O 1
ATOM 4284 N N . GLU B 1 195 ? -23.210 18.338 -14.626 1.00 33.03 195 GLU B N 1
ATOM 4285 C CA . GLU B 1 195 ? -22.208 19.397 -14.748 1.00 36.68 195 GLU B CA 1
ATOM 4286 C C . GLU B 1 195 ? -21.161 19.308 -13.645 1.00 29.43 195 GLU B C 1
ATOM 4287 O O . GLU B 1 195 ? -19.973 19.533 -13.878 1.00 33.84 195 GLU B O 1
ATOM 4293 N N . LEU B 1 196 ? -21.611 18.980 -12.439 1.00 30.90 196 LEU B N 1
ATOM 4294 C CA . LEU B 1 196 ? -20.707 18.822 -11.308 1.00 27.98 196 LEU B CA 1
ATOM 4295 C C . LEU B 1 196 ? -19.816 17.603 -11.548 1.00 27.67 196 LEU B C 1
ATOM 4296 O O . LEU B 1 196 ? -18.599 17.660 -11.385 1.00 28.21 196 LEU B O 1
ATOM 4301 N N . LEU B 1 197 ? -20.434 16.502 -11.959 1.00 26.93 197 LEU B N 1
ATOM 4302 C CA . LEU B 1 197 ? -19.684 15.288 -12.245 1.00 26.05 197 LEU B CA 1
ATOM 4303 C C . LEU B 1 197 ? -18.601 15.529 -13.287 1.00 28.00 197 LEU B C 1
ATOM 4304 O O . LEU B 1 197 ? -17.462 15.093 -13.115 1.00 29.55 197 LEU B O 1
ATOM 4309 N N . LYS B 1 198 ? -18.948 16.224 -14.370 1.00 25.14 198 LYS B N 1
ATOM 4310 C CA . LYS B 1 198 ? -17.978 16.483 -15.429 1.00 28.85 198 LYS B CA 1
ATOM 4311 C C . LYS B 1 198 ? -16.782 17.315 -14.938 1.00 27.01 198 LYS B C 1
ATOM 4312 O O . LYS B 1 198 ? -15.658 17.119 -15.391 1.00 26.54 198 LYS B O 1
ATOM 4318 N N . LYS B 1 199 ? -17.014 18.237 -14.007 1.00 30.01 199 LYS B N 1
ATOM 4319 C CA . LYS B 1 199 ? -15.902 18.988 -13.427 1.00 29.80 199 LYS B CA 1
ATOM 4320 C C . LYS B 1 199 ? -14.991 18.082 -12.606 1.00 29.01 199 LYS B C 1
ATOM 4321 O O . LYS B 1 199 ? -13.763 18.189 -12.668 1.00 27.41 199 LYS B O 1
ATOM 4327 N N . ILE B 1 200 ? -15.594 17.187 -11.834 1.00 29.82 200 ILE B N 1
ATOM 4328 C CA . ILE B 1 200 ? -14.806 16.252 -11.037 1.00 27.77 200 ILE B CA 1
ATOM 4329 C C . ILE B 1 200 ? -13.985 15.318 -11.931 1.00 22.92 200 ILE B C 1
ATOM 4330 O O . ILE B 1 200 ? -12.842 14.980 -11.609 1.00 23.61 200 ILE B O 1
ATOM 4335 N N . HIS B 1 201 ? -14.554 14.925 -13.068 1.00 26.89 201 HIS B N 1
ATOM 4336 C CA . HIS B 1 201 ? -13.841 14.059 -14.001 1.00 28.40 201 HIS B CA 1
ATOM 4337 C C . HIS B 1 201 ? -12.493 14.652 -14.399 1.00 28.84 201 HIS B C 1
ATOM 4338 O O . HIS B 1 201 ? -11.529 13.923 -14.634 1.00 27.38 201 HIS B O 1
ATOM 4345 N N . GLU B 1 202 ? -12.425 15.978 -14.474 1.00 30.33 202 GLU B N 1
ATOM 4346 C CA . GLU B 1 202 ? -11.188 16.631 -14.880 1.00 31.82 202 GLU B CA 1
ATOM 4347 C C . GLU B 1 202 ? -10.107 16.517 -13.807 1.00 28.95 202 GLU B C 1
ATOM 4348 O O . GLU B 1 202 ? -8.926 16.729 -14.081 1.00 32.46 202 GLU B O 1
ATOM 4354 N N . ALA B 1 203 ? -10.518 16.165 -12.590 1.00 31.82 203 ALA B N 1
ATOM 4355 C CA . ALA B 1 203 ? -9.592 16.028 -11.472 1.00 28.85 203 ALA B CA 1
ATOM 4356 C C . ALA B 1 203 ? -9.174 14.577 -11.246 1.00 28.53 203 ALA B C 1
ATOM 4357 O O . ALA B 1 203 ? -8.581 14.257 -10.220 1.00 24.37 203 ALA B O 1
ATOM 4359 N N . LEU B 1 204 ? -9.491 13.708 -12.202 1.00 27.01 204 LEU B N 1
ATOM 4360 C CA . LEU B 1 204 ? -9.195 12.281 -12.077 1.00 26.46 204 LEU B CA 1
ATOM 4361 C C . LEU B 1 204 ? -7.984 11.895 -12.914 1.00 23.87 204 LEU B C 1
ATOM 4362 O O . LEU B 1 204 ? -7.786 12.422 -14.018 1.00 27.84 204 LEU B O 1
ATOM 4367 N N . PRO B 1 205 ? -7.174 10.958 -12.411 1.00 25.87 205 PRO B N 1
ATOM 4368 C CA . PRO B 1 205 ? -6.042 10.477 -13.198 1.00 23.13 205 PRO B CA 1
ATOM 4369 C C . PRO B 1 205 ? -6.506 9.533 -14.305 1.00 26.21 205 PRO B C 1
ATOM 4370 O O . PRO B 1 205 ? -7.624 9.012 -14.246 1.00 22.75 205 PRO B O 1
ATOM 4374 N N . GLY B 1 206 ? -5.653 9.329 -15.303 1.00 27.35 206 GLY B N 1
ATOM 4375 C CA . GLY B 1 206 ? -5.970 8.471 -16.435 1.00 25.57 206 GLY B CA 1
ATOM 4376 C C . GLY B 1 206 ? -6.480 7.095 -16.048 1.00 26.55 206 GLY B C 1
ATOM 4377 O O . GLY B 1 206 ? -7.394 6.570 -16.685 1.00 24.21 206 GLY B O 1
ATOM 4378 N N . GLY B 1 207 ? -5.895 6.513 -15.007 1.00 26.38 207 GLY B N 1
ATOM 4379 C CA . GLY B 1 207 ? -6.239 5.157 -14.603 1.00 23.97 207 GLY B CA 1
ATOM 4380 C C . GLY B 1 207 ? -7.643 5.042 -14.035 1.00 21.26 207 GLY B C 1
ATOM 4381 O O . GLY B 1 207 ? -8.150 3.930 -13.841 1.00 20.51 207 GLY B O 1
ATOM 4382 N N . ASN B 1 208 ? -8.272 6.180 -13.749 1.00 20.67 208 ASN B N 1
ATOM 4383 C CA . ASN B 1 208 ? -9.633 6.168 -13.222 1.00 23.24 208 ASN B CA 1
ATOM 4384 C C . ASN B 1 208 ? -10.687 6.601 -14.235 1.00 20.91 208 ASN B C 1
ATOM 4385 O O . ASN B 1 208 ? -11.761 7.066 -13.860 1.00 19.74 208 ASN B O 1
ATOM 4390 N N . TYR B 1 209 ? -10.375 6.406 -15.515 1.00 21.59 209 TYR B N 1
ATOM 4391 C CA . TYR B 1 209 ? -11.301 6.663 -16.623 1.00 24.46 209 TYR B CA 1
ATOM 4392 C C . TYR B 1 209 ? -12.662 6.001 -16.374 1.00 19.13 209 TYR B C 1
ATOM 4393 O O . TYR B 1 209 ? -13.703 6.518 -16.781 1.00 22.42 209 TYR B O 1
ATOM 4402 N N . TRP B 1 210 ? -12.644 4.850 -15.708 1.00 21.04 210 TRP B N 1
ATOM 4403 C CA . TRP B 1 210 ? -13.860 4.054 -15.518 1.00 23.23 210 TRP B CA 1
ATOM 4404 C C . TRP B 1 210 ? -14.882 4.764 -14.638 1.00 20.48 210 TRP B C 1
ATOM 4405 O O . TRP B 1 210 ? -16.076 4.468 -14.700 1.00 21.35 210 TRP B O 1
ATOM 4416 N N . MET B 1 211 ? -14.412 5.705 -13.821 1.00 18.94 211 MET B N 1
ATOM 4417 C CA . MET B 1 211 ? -15.291 6.456 -12.922 1.00 19.71 211 MET B CA 1
ATOM 4418 C C . MET B 1 211 ? -16.215 7.378 -13.707 1.00 17.67 211 MET B C 1
ATOM 4419 O O . MET B 1 211 ? -17.238 7.821 -13.199 1.00 23.16 211 MET B O 1
ATOM 4424 N N . LYS B 1 212 ? -15.854 7.655 -14.953 1.00 22.59 212 LYS B N 1
ATOM 4425 C CA . LYS B 1 212 ? -16.615 8.629 -15.733 1.00 25.06 212 LYS B CA 1
ATOM 4426 C C . LYS B 1 212 ? -18.024 8.148 -16.073 1.00 25.05 212 LYS B C 1
ATOM 4427 O O . LYS B 1 212 ? -18.905 8.956 -16.357 1.00 27.22 212 LYS B O 1
ATOM 4433 N N . ASN B 1 213 ? -18.230 6.834 -16.037 1.00 25.22 213 ASN B N 1
ATOM 4434 C CA . ASN B 1 213 ? -19.552 6.255 -16.258 1.00 21.82 213 ASN B CA 1
ATOM 4435 C C . ASN B 1 213 ? -20.474 6.429 -15.054 1.00 24.71 213 ASN B C 1
ATOM 4436 O O . ASN B 1 213 ? -21.698 6.376 -15.189 1.00 24.24 213 ASN B O 1
ATOM 4441 N N . ALA B 1 214 ? -19.896 6.621 -13.869 1.00 23.01 214 ALA B N 1
ATOM 4442 C CA . ALA B 1 214 ? -20.697 6.610 -12.648 1.00 22.46 214 ALA B CA 1
ATOM 4443 C C . ALA B 1 214 ? -21.698 7.754 -12.639 1.00 23.85 214 ALA B C 1
ATOM 4444 O O . ALA B 1 214 ? -21.322 8.901 -12.846 1.00 22.46 214 ALA B O 1
ATOM 4446 N N . PRO B 1 215 ? -22.979 7.440 -12.402 1.00 22.43 215 PRO B N 1
ATOM 4447 C CA . PRO B 1 215 ? -24.007 8.486 -12.348 1.00 22.06 215 PRO B CA 1
ATOM 4448 C C . PRO B 1 215 ? -23.988 9.213 -11.007 1.00 21.22 215 PRO B C 1
ATOM 4449 O O . PRO B 1 215 ? -24.695 10.206 -10.816 1.00 22.93 215 PRO B O 1
ATOM 4453 N N . ALA B 1 216 ? -23.183 8.714 -10.076 1.00 23.54 216 ALA B N 1
ATOM 4454 C CA . ALA B 1 216 ? -23.078 9.339 -8.766 1.00 21.81 216 ALA B CA 1
ATOM 4455 C C . ALA B 1 216 ? -21.687 9.156 -8.180 1.00 21.60 216 ALA B C 1
ATOM 4456 O O . ALA B 1 216 ? -21.074 8.096 -8.318 1.00 20.26 216 ALA B O 1
ATOM 4458 N N . LEU B 1 217 ? -21.185 10.204 -7.531 1.00 20.95 217 LEU B N 1
ATOM 4459 C CA . LEU B 1 217 ? -19.964 10.096 -6.750 1.00 20.34 217 LEU B CA 1
ATOM 4460 C C . LEU B 1 217 ? -20.250 10.613 -5.358 1.00 20.83 217 LEU B C 1
ATOM 4461 O O . LEU B 1 217 ? -20.931 11.624 -5.205 1.00 23.35 217 LEU B O 1
ATOM 4466 N N . ILE B 1 218 ? -19.740 9.918 -4.344 1.00 19.71 218 ILE B N 1
ATOM 4467 C CA . ILE B 1 218 ? -19.859 10.387 -2.969 1.00 20.88 218 ILE B CA 1
ATOM 4468 C C . ILE B 1 218 ? -18.491 10.795 -2.434 1.00 20.81 218 ILE B C 1
ATOM 4469 O O . ILE B 1 218 ? -17.582 9.970 -2.312 1.00 19.26 218 ILE B O 1
ATOM 4474 N N . ALA B 1 219 ? -18.339 12.082 -2.141 1.00 21.03 219 ALA B N 1
ATOM 4475 C CA . ALA B 1 219 ? -17.097 12.598 -1.587 1.00 18.48 219 ALA B CA 1
ATOM 4476 C C . ALA B 1 219 ? -17.162 12.450 -0.083 1.00 17.95 219 ALA B C 1
ATOM 4477 O O . ALA B 1 219 ? -18.100 12.930 0.554 1.00 22.64 219 ALA B O 1
ATOM 4479 N N . VAL B 1 220 ? -16.167 11.780 0.488 1.00 20.31 220 VAL B N 1
ATOM 4480 C CA . VAL B 1 220 ? -16.162 11.519 1.918 1.00 19.38 220 VAL B CA 1
ATOM 4481 C C . VAL B 1 220 ? -15.053 12.319 2.595 1.00 20.10 220 VAL B C 1
ATOM 4482 O O . VAL B 1 220 ? -13.868 12.137 2.295 1.00 22.09 220 VAL B O 1
ATOM 4486 N N . HIS B 1 221 ? -15.437 13.200 3.513 1.00 23.17 221 HIS B N 1
ATOM 4487 C CA . HIS B 1 221 ? -14.452 14.067 4.143 1.00 21.05 221 HIS B CA 1
ATOM 4488 C C . HIS B 1 221 ? -14.658 14.159 5.651 1.00 22.28 221 HIS B C 1
ATOM 4489 O O . HIS B 1 221 ? -15.725 13.839 6.155 1.00 21.29 221 HIS B O 1
ATOM 4496 N N . SER B 1 222 ? -13.617 14.582 6.362 1.00 20.07 222 SER B N 1
ATOM 4497 C CA . SER B 1 222 ? -13.684 14.765 7.809 1.00 20.41 222 SER B CA 1
ATOM 4498 C C . SER B 1 222 ? -12.559 15.692 8.246 1.00 22.02 222 SER B C 1
ATOM 4499 O O . SER B 1 222 ? -11.733 16.103 7.433 1.00 24.21 222 SER B O 1
ATOM 4502 N N . LYS B 1 223 ? -12.534 16.006 9.536 1.00 25.32 223 LYS B N 1
ATOM 4503 C CA . LYS B 1 223 ? -11.486 16.848 10.103 1.00 27.06 223 LYS B CA 1
ATOM 4504 C C . LYS B 1 223 ? -11.078 16.280 11.454 1.00 25.66 223 LYS B C 1
ATOM 4505 O O . LYS B 1 223 ? -11.927 15.793 12.208 1.00 23.98 223 LYS B O 1
ATOM 4511 N N . LYS B 1 224 ? -9.780 16.331 11.756 1.00 26.65 224 LYS B N 1
ATOM 4512 C CA . LYS B 1 224 ? -9.264 15.697 12.971 1.00 23.63 224 LYS B CA 1
ATOM 4513 C C . LYS B 1 224 ? -10.040 16.058 14.240 1.00 25.61 224 LYS B C 1
ATOM 4514 O O . LYS B 1 224 ? -10.327 15.186 15.066 1.00 23.26 224 LYS B O 1
ATOM 4520 N N . ASP B 1 225 ? -10.376 17.334 14.415 1.00 25.54 225 ASP B N 1
ATOM 4521 C CA . ASP B 1 225 ? -11.024 17.726 15.662 1.00 30.8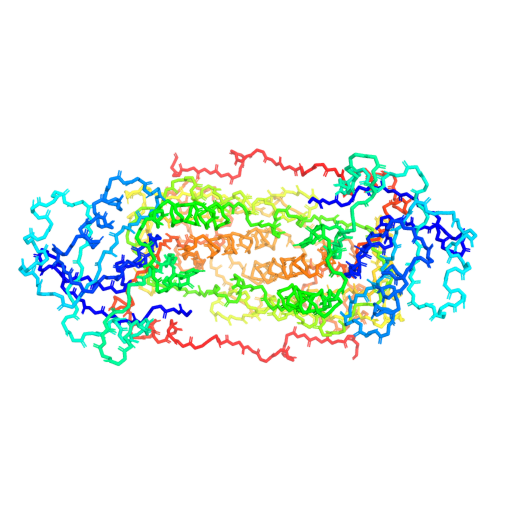7 225 ASP B CA 1
ATOM 4522 C C . ASP B 1 225 ? -12.511 17.371 15.711 1.00 25.95 225 ASP B C 1
ATOM 4523 O O . ASP B 1 225 ? -13.200 17.699 16.674 1.00 30.88 225 ASP B O 1
ATOM 4528 N N . PHE B 1 226 ? -12.990 16.654 14.691 1.00 26.13 226 PHE B N 1
ATOM 4529 C CA . PHE B 1 226 ? -14.351 16.119 14.698 1.00 24.95 226 PHE B CA 1
ATOM 4530 C C . PHE B 1 226 ? -14.440 14.854 15.557 1.00 23.60 226 PHE B C 1
ATOM 4531 O O . PHE B 1 226 ? -15.536 14.365 15.845 1.00 26.54 226 PHE B O 1
ATOM 4539 N N . ASP B 1 227 ? -13.293 14.318 15.957 1.00 23.69 227 ASP B N 1
ATOM 4540 C CA . ASP B 1 227 ? -13.266 13.039 16.668 1.00 23.06 227 ASP B CA 1
ATOM 4541 C C . ASP B 1 227 ? -12.182 13.005 17.733 1.00 25.46 227 ASP B C 1
ATOM 4542 O O . ASP B 1 227 ? -11.361 13.923 17.846 1.00 25.46 227 ASP B O 1
ATOM 4547 N N . CYS B 1 228 ? -12.177 11.925 18.508 1.00 21.20 228 CYS B N 1
ATOM 4548 C CA . CYS B 1 228 ? -11.178 11.714 19.549 1.00 21.97 228 CYS B CA 1
ATOM 4549 C C . CYS B 1 228 ? -9.771 11.777 18.973 1.00 22.79 228 CYS B C 1
ATOM 4550 O O . CYS B 1 228 ? -9.507 11.274 17.883 1.00 26.07 228 CYS B O 1
ATOM 4553 N N . ALA B 1 229 ? -8.869 12.418 19.709 1.00 22.87 229 ALA B N 1
ATOM 4554 C CA . ALA B 1 229 ? -7.449 12.403 19.374 1.00 21.49 229 ALA B CA 1
ATOM 4555 C C . ALA B 1 229 ? -6.692 12.067 20.650 1.00 24.12 229 ALA B C 1
ATOM 4556 O O . ALA B 1 229 ? -6.529 12.917 21.529 1.00 29.06 229 ALA B O 1
ATOM 4558 N N . LEU B 1 230 ? -6.242 10.823 20.754 1.00 21.89 230 LEU B N 1
ATOM 4559 C CA . LEU B 1 230 ? -5.775 10.280 22.025 1.00 24.84 230 LEU B CA 1
ATOM 4560 C C . LEU B 1 230 ? -4.299 9.899 21.971 1.00 21.68 230 LEU B C 1
ATOM 4561 O O . LEU B 1 230 ? -3.705 9.841 20.889 1.00 22.06 230 LEU B O 1
ATOM 4566 N N . PRO B 1 231 ? -3.695 9.632 23.140 1.00 26.69 231 PRO B N 1
ATOM 4567 C CA . PRO B 1 231 ? -2.254 9.360 23.219 1.00 26.68 231 PRO B CA 1
ATOM 4568 C C . PRO B 1 231 ? -1.761 8.232 22.320 1.00 26.73 231 PRO B C 1
ATOM 4569 O O . PRO B 1 231 ? -2.502 7.295 22.016 1.00 25.97 231 PRO B O 1
ATOM 4573 N N . ASP B 1 232 ? -0.492 8.331 21.933 1.00 26.34 232 ASP B N 1
ATOM 4574 C CA . ASP B 1 232 ? 0.178 7.345 21.093 1.00 22.92 232 ASP B CA 1
ATOM 4575 C C . ASP B 1 232 ? -0.394 7.337 19.678 1.00 24.89 232 ASP B C 1
ATOM 4576 O O . ASP B 1 232 ? -0.596 6.277 19.079 1.00 24.08 232 ASP B O 1
ATOM 4581 N N . ASN B 1 233 ? -0.666 8.536 19.174 1.00 26.18 233 ASN B N 1
ATOM 4582 C CA . ASN B 1 233 ? -1.022 8.754 17.776 1.00 25.63 233 ASN B CA 1
ATOM 4583 C C . ASN B 1 233 ? -2.360 8.140 17.389 1.00 24.43 233 ASN B C 1
ATOM 4584 O O . ASN B 1 233 ? -2.560 7.753 16.235 1.00 27.08 233 ASN B O 1
ATOM 4589 N N . ARG B 1 234 ? -3.274 8.057 18.352 1.00 20.77 234 ARG B N 1
ATOM 4590 C CA . ARG B 1 234 ? -4.595 7.500 18.090 1.00 20.47 234 ARG B CA 1
ATOM 4591 C C . ARG B 1 234 ? -5.598 8.588 17.723 1.00 18.80 234 ARG B C 1
ATOM 4592 O O . ARG B 1 234 ? -6.391 9.054 18.558 1.00 22.61 234 ARG B O 1
ATOM 4600 N N . ASP B 1 235 ? -5.539 9.004 16.462 1.00 20.71 235 ASP B N 1
ATOM 4601 C CA . ASP B 1 235 ? -6.515 9.925 15.908 1.00 22.34 235 ASP B CA 1
ATOM 4602 C C . ASP B 1 235 ? -7.633 9.078 15.330 1.00 19.88 235 ASP B C 1
ATOM 4603 O O . ASP B 1 235 ? -7.380 8.171 14.545 1.00 23.04 235 ASP B O 1
ATOM 4608 N N . TYR B 1 236 ? -8.866 9.382 15.709 1.00 19.28 236 TYR B N 1
ATOM 4609 C CA . TYR B 1 236 ? -9.987 8.518 15.350 1.00 19.81 236 TYR B CA 1
ATOM 4610 C C . TYR B 1 236 ? -10.790 8.953 14.124 1.00 22.55 236 TYR B C 1
ATOM 4611 O O . TYR B 1 236 ? -11.542 8.141 13.563 1.00 19.12 236 TYR B O 1
ATOM 4620 N N . PHE B 1 237 ? -10.635 10.201 13.685 1.00 17.67 237 PHE B N 1
ATOM 4621 C CA . PHE B 1 237 ? -11.533 10.693 12.638 1.00 17.57 237 PHE B CA 1
ATOM 4622 C C . PHE B 1 237 ? -11.556 9.839 11.374 1.00 19.20 237 PHE B C 1
ATOM 4623 O O . PHE B 1 237 ? -12.629 9.565 10.842 1.00 19.40 237 PHE B O 1
ATOM 4631 N N . LEU B 1 238 ? -10.393 9.413 10.888 1.00 19.25 238 LEU B N 1
ATOM 4632 C CA . LEU B 1 238 ? -10.387 8.658 9.634 1.00 20.02 238 LEU B CA 1
ATOM 4633 C C . LEU B 1 238 ? -10.745 7.189 9.838 1.00 20.42 238 LEU B C 1
ATOM 4634 O O . LEU B 1 238 ? -11.401 6.583 8.980 1.00 20.10 238 LEU B O 1
ATOM 4639 N N . PHE B 1 239 ? -10.317 6.614 10.961 1.00 18.65 239 PHE B N 1
ATOM 4640 C CA . PHE B 1 239 ? -10.694 5.246 11.327 1.00 16.84 239 PHE B CA 1
ATOM 4641 C C . PHE B 1 239 ? -12.214 5.140 11.438 1.00 20.12 239 PHE B C 1
ATOM 4642 O O . PHE B 1 239 ? -12.828 4.237 10.865 1.00 17.36 239 PHE B O 1
ATOM 4650 N N . ASP B 1 240 ? -12.816 6.057 12.195 1.00 17.54 240 ASP B N 1
ATOM 4651 C CA . ASP B 1 240 ? -14.266 6.041 12.389 1.00 17.92 240 ASP B CA 1
ATOM 4652 C C . ASP B 1 240 ? -14.991 6.279 11.063 1.00 19.30 240 ASP B C 1
ATOM 4653 O O . ASP B 1 240 ? -16.024 5.663 10.784 1.00 17.12 240 ASP B O 1
ATOM 4658 N N . THR B 1 241 ? -14.451 7.165 10.230 1.00 16.52 241 THR B N 1
ATOM 4659 C CA . THR B 1 241 ? -15.044 7.407 8.916 1.00 17.65 241 THR B CA 1
ATOM 4660 C C . THR B 1 241 ? -14.945 6.128 8.065 1.00 18.32 241 THR B C 1
ATOM 4661 O O . THR B 1 241 ? -15.849 5.819 7.285 1.00 17.27 241 THR B O 1
ATOM 4665 N N . GLY B 1 242 ? -13.856 5.388 8.243 1.00 15.41 242 GLY B N 1
ATOM 4666 C CA . GLY B 1 242 ? -13.722 4.060 7.646 1.00 18.17 242 GLY B CA 1
ATOM 4667 C C . GLY B 1 242 ? -14.806 3.083 8.085 1.00 18.11 242 GLY B C 1
ATOM 4668 O O . GLY B 1 242 ? -15.331 2.324 7.265 1.00 16.54 242 GLY B O 1
ATOM 4669 N N . LEU B 1 243 ? -15.132 3.069 9.381 1.00 16.81 243 LEU B N 1
ATOM 4670 C CA . LEU B 1 243 ? -16.249 2.246 9.857 1.00 15.55 243 LEU B CA 1
ATOM 4671 C C . LEU B 1 243 ? -17.513 2.589 9.076 1.00 16.05 243 LEU B C 1
ATOM 4672 O O . LEU B 1 243 ? -18.261 1.698 8.654 1.00 16.87 243 LEU B O 1
ATOM 4677 N N . ALA B 1 244 ? -17.748 3.890 8.883 1.00 16.17 244 ALA B N 1
ATOM 4678 C CA . ALA B 1 244 ? -18.953 4.343 8.199 1.00 14.73 244 ALA B CA 1
ATOM 4679 C C . ALA B 1 244 ? -18.963 3.881 6.741 1.00 15.96 244 ALA B C 1
ATOM 4680 O O . ALA B 1 244 ? -19.967 3.353 6.256 1.00 16.72 244 ALA B O 1
ATOM 4682 N N . VAL B 1 245 ? -17.849 4.080 6.052 1.00 14.74 245 VAL B N 1
ATOM 4683 C CA . VAL B 1 245 ? -17.755 3.675 4.649 1.00 15.23 245 VAL B CA 1
ATOM 4684 C C . VAL B 1 245 ? -17.878 2.153 4.520 1.00 15.96 245 VAL B C 1
ATOM 4685 O O . VAL B 1 245 ? -18.477 1.663 3.560 1.00 16.05 245 VAL B O 1
ATOM 4689 N N . GLY B 1 246 ? -17.338 1.405 5.486 1.00 14.48 246 GLY B N 1
ATOM 4690 C CA . GLY B 1 246 ? -17.541 -0.047 5.506 1.00 16.09 246 GLY B CA 1
ATOM 4691 C C . GLY B 1 246 ? -19.019 -0.419 5.435 1.00 15.72 246 GLY B C 1
ATOM 4692 O O . GLY B 1 246 ? -19.430 -1.274 4.626 1.00 15.45 246 GLY B O 1
ATOM 4693 N N . ASN B 1 247 ? -19.827 0.216 6.280 1.00 15.23 247 ASN B N 1
ATOM 4694 C CA . ASN B 1 247 ? -21.271 0.009 6.258 1.00 16.32 247 ASN B CA 1
ATOM 4695 C C . ASN B 1 247 ? -21.855 0.368 4.902 1.00 18.42 247 ASN B C 1
ATOM 4696 O O . ASN B 1 247 ? -22.695 -0.360 4.352 1.00 18.19 247 ASN B O 1
ATOM 4701 N N . LEU B 1 248 ? -21.418 1.508 4.371 1.00 17.63 248 LEU B N 1
ATOM 4702 C CA . LEU B 1 248 ? -21.902 1.993 3.088 1.00 16.03 248 LEU B CA 1
ATOM 4703 C C . LEU B 1 248 ? -21.711 0.932 2.001 1.00 18.01 248 LEU B C 1
ATOM 4704 O O . LEU B 1 248 ? -22.625 0.683 1.210 1.00 17.29 248 LEU B O 1
ATOM 4709 N N . LEU B 1 249 ? -20.537 0.301 1.961 1.00 15.13 249 LEU B N 1
ATOM 4710 C CA . LEU B 1 249 ? -20.256 -0.665 0.889 1.00 15.01 249 LEU B CA 1
ATOM 4711 C C . LEU B 1 249 ? -21.114 -1.927 1.023 1.00 15.60 249 LEU B C 1
ATOM 4712 O O . LEU B 1 249 ? -21.555 -2.495 0.031 1.00 16.68 249 LEU B O 1
ATOM 4717 N N . VAL B 1 250 ? -21.359 -2.354 2.256 1.00 15.66 250 VAL B N 1
ATOM 4718 C CA . VAL B 1 250 ? -22.216 -3.508 2.493 1.00 15.18 250 VAL B CA 1
ATOM 4719 C C . VAL B 1 250 ? -23.637 -3.201 2.038 1.00 17.81 250 VAL B C 1
ATOM 4720 O O . VAL B 1 250 ? -24.274 -4.007 1.354 1.00 16.02 250 VAL B O 1
ATOM 4724 N N . GLN B 1 251 ? -24.133 -2.025 2.408 1.00 15.67 251 GLN B N 1
ATOM 4725 C CA . GLN B 1 251 ? -25.479 -1.626 2.020 1.00 14.47 251 GLN B CA 1
ATOM 4726 C C . GLN B 1 251 ? -25.599 -1.560 0.493 1.00 16.78 251 GLN B C 1
ATOM 4727 O O . GLN B 1 251 ? -26.579 -2.036 -0.082 1.00 16.54 251 GLN B O 1
ATOM 4733 N N . ALA B 1 252 ? -24.605 -0.967 -0.160 1.00 14.25 252 ALA B N 1
ATOM 4734 C CA . ALA B 1 252 ? -24.640 -0.850 -1.616 1.00 16.81 252 ALA B CA 1
ATOM 4735 C C . ALA B 1 252 ? -24.687 -2.225 -2.270 1.00 17.09 252 ALA B C 1
ATOM 4736 O O . ALA B 1 252 ? -25.483 -2.459 -3.194 1.00 17.67 252 ALA B O 1
ATOM 4738 N N . THR B 1 253 ? -23.822 -3.117 -1.805 1.00 16.96 253 THR B N 1
ATOM 4739 C CA . THR B 1 253 ? -23.710 -4.455 -2.387 1.00 15.76 253 THR B CA 1
ATOM 4740 C C . THR B 1 253 ? -25.052 -5.187 -2.267 1.00 15.95 253 THR B C 1
ATOM 4741 O O . THR B 1 253 ? -25.539 -5.801 -3.226 1.00 16.34 253 THR B O 1
ATOM 4745 N N . GLN B 1 254 ? -25.681 -5.080 -1.101 1.00 16.16 254 GLN B N 1
ATOM 4746 C CA . GLN B 1 254 ? -26.996 -5.685 -0.909 1.00 16.64 254 GLN B CA 1
ATOM 4747 C C . GLN B 1 254 ? -28.035 -5.191 -1.931 1.00 16.93 254 GLN B C 1
ATOM 4748 O O . GLN B 1 254 ? -28.915 -5.951 -2.360 1.00 18.61 254 GLN B O 1
ATOM 4754 N N . MET B 1 255 ? -27.918 -3.921 -2.307 1.00 17.65 255 MET B N 1
ATOM 4755 C CA . MET B 1 255 ? -28.883 -3.236 -3.164 1.00 16.21 255 MET B CA 1
ATOM 4756 C C . MET B 1 255 ? -28.584 -3.394 -4.654 1.00 16.97 255 MET B C 1
ATOM 4757 O O . MET B 1 255 ? -29.280 -2.817 -5.486 1.00 19.69 255 MET B O 1
ATOM 4762 N N . GLY B 1 256 ? -27.545 -4.142 -4.996 1.00 16.52 256 GLY B N 1
ATOM 4763 C CA . GLY B 1 256 ? -27.207 -4.338 -6.400 1.00 17.40 256 GLY B CA 1
ATOM 4764 C C . GLY B 1 256 ? -26.455 -3.152 -6.964 1.00 18.29 256 GLY B C 1
ATOM 4765 O O . GLY B 1 256 ? -26.438 -2.926 -8.179 1.00 19.89 256 GLY B O 1
ATOM 4766 N N . LEU B 1 257 ? -25.846 -2.374 -6.074 1.00 17.96 257 LEU B N 1
ATOM 4767 C CA . LEU B 1 257 ? -25.030 -1.244 -6.488 1.00 16.76 257 LEU B CA 1
ATOM 4768 C C . LEU B 1 257 ? -23.552 -1.538 -6.303 1.00 18.80 257 LEU B C 1
ATOM 4769 O O . LEU B 1 257 ? -23.144 -2.116 -5.295 1.00 20.22 257 LEU B O 1
ATOM 4774 N N . VAL B 1 258 ? -22.756 -1.155 -7.294 1.00 16.61 258 VAL B N 1
ATOM 4775 C CA . VAL B 1 258 ? -21.321 -1.030 -7.102 1.00 16.04 258 VAL B CA 1
ATOM 4776 C C . VAL B 1 258 ? -21.057 0.248 -6.297 1.00 19.44 258 VAL B C 1
ATOM 4777 O O . VAL B 1 258 ? -21.518 1.329 -6.677 1.00 20.37 258 VAL B O 1
ATOM 4781 N N . ALA B 1 259 ? -20.343 0.122 -5.181 1.00 17.27 259 ALA B N 1
ATOM 4782 C CA . ALA B 1 259 ? -19.823 1.290 -4.466 1.00 17.62 259 ALA B CA 1
ATOM 4783 C C . ALA B 1 259 ? -18.335 1.063 -4.325 1.00 19.66 259 ALA B C 1
ATOM 4784 O O . ALA B 1 259 ? -17.895 0.151 -3.614 1.00 19.56 259 ALA B O 1
ATOM 4786 N N . HIS B 1 260 ? -17.561 1.883 -5.025 1.00 16.83 260 HIS B N 1
ATOM 4787 C CA . HIS B 1 260 ? -16.132 1.641 -5.162 1.00 16.39 260 HIS B CA 1
ATOM 4788 C C . HIS B 1 260 ? -15.386 2.872 -4.670 1.00 18.93 260 HIS B C 1
ATOM 4789 O O . HIS B 1 260 ? -15.385 3.903 -5.344 1.00 19.95 260 HIS B O 1
ATOM 4796 N N . PRO B 1 261 ? -14.755 2.774 -3.489 1.00 17.47 261 PRO B N 1
ATOM 4797 C CA . PRO B 1 261 ? -14.026 3.925 -2.952 1.00 20.39 261 PRO B CA 1
ATOM 4798 C C . PRO B 1 261 ? -12.642 4.047 -3.589 1.00 18.72 261 PRO B C 1
ATOM 4799 O O . PRO B 1 261 ? -11.926 3.049 -3.730 1.00 17.89 261 PRO B O 1
ATOM 4803 N N . VAL B 1 262 ? -12.262 5.265 -3.973 1.00 20.21 262 VAL B N 1
ATOM 4804 C CA . VAL B 1 262 ? -10.961 5.477 -4.598 1.00 19.56 262 VAL B CA 1
ATOM 4805 C C . VAL B 1 262 ? -10.131 6.547 -3.897 1.00 17.93 262 VAL B C 1
ATOM 4806 O O . VAL B 1 262 ? -10.648 7.320 -3.096 1.00 19.50 262 VAL B O 1
ATOM 4810 N N . ALA B 1 263 ? -8.839 6.557 -4.204 1.00 18.95 263 ALA B N 1
ATOM 4811 C CA . ALA B 1 263 ? -7.917 7.573 -3.710 1.00 21.26 263 ALA B CA 1
ATOM 4812 C C . ALA B 1 263 ? -7.309 8.338 -4.880 1.00 21.32 263 ALA B C 1
ATOM 4813 O O . ALA B 1 263 ? -6.572 9.307 -4.686 1.00 22.94 263 ALA B O 1
ATOM 4815 N N . GLY B 1 264 ? -7.625 7.905 -6.097 1.00 22.39 264 GLY B N 1
ATOM 4816 C CA . GLY B 1 264 ? -7.073 8.522 -7.292 1.00 23.85 264 GLY B CA 1
ATOM 4817 C C . GLY B 1 264 ? -7.829 9.760 -7.747 1.00 24.09 264 GLY B C 1
ATOM 4818 O O . GLY B 1 264 ? -8.767 9.675 -8.543 1.00 22.67 264 GLY B O 1
ATOM 4819 N N . TYR B 1 265 ? -7.417 10.919 -7.238 1.00 24.20 265 TYR B N 1
ATOM 4820 C CA . TYR B 1 265 ? -8.018 12.192 -7.623 1.00 24.64 265 TYR B CA 1
ATOM 4821 C C . TYR B 1 265 ? -7.165 13.325 -7.075 1.00 24.19 265 TYR B C 1
ATOM 4822 O O . TYR B 1 265 ? -6.325 13.110 -6.206 1.00 25.10 265 TYR B O 1
ATOM 4831 N N . ASP B 1 266 ? -7.378 14.531 -7.595 1.00 24.54 266 ASP B N 1
ATOM 4832 C CA . ASP B 1 266 ? -6.741 15.728 -7.040 1.00 24.06 266 ASP B CA 1
ATOM 4833 C C . ASP B 1 266 ? -7.609 16.279 -5.912 1.00 21.53 266 ASP B C 1
ATOM 4834 O O . ASP B 1 266 ? -8.660 16.855 -6.167 1.00 27.53 266 ASP B O 1
ATOM 4839 N N . PRO B 1 267 ? -7.188 16.081 -4.650 1.00 23.84 267 PRO B N 1
ATOM 4840 C CA . PRO B 1 267 ? -8.054 16.456 -3.527 1.00 24.19 267 PRO B CA 1
ATOM 4841 C C . PRO B 1 267 ? -8.338 17.951 -3.470 1.00 28.99 267 PRO B C 1
ATOM 4842 O O . PRO B 1 267 ? -9.460 18.360 -3.181 1.00 28.43 267 PRO B O 1
ATOM 4846 N N . VAL B 1 268 ? -7.329 18.762 -3.749 1.00 27.08 268 VAL B N 1
ATOM 4847 C CA . VAL B 1 268 ? -7.514 20.210 -3.679 1.00 30.34 268 VAL B CA 1
ATOM 4848 C C . VAL B 1 268 ? -8.584 20.674 -4.672 1.00 27.40 268 VAL B C 1
ATOM 4849 O O . VAL B 1 268 ? -9.486 21.441 -4.325 1.00 29.07 268 VAL B O 1
ATOM 4853 N N . LYS B 1 269 ? -8.495 20.187 -5.903 1.00 24.50 269 LYS B N 1
ATOM 4854 C CA . LYS B 1 269 ? -9.469 20.538 -6.934 1.00 28.61 269 LYS B CA 1
ATOM 4855 C C . LYS B 1 269 ? -10.872 20.055 -6.576 1.00 30.00 269 LYS B C 1
ATOM 4856 O O . LYS B 1 269 ? -11.846 20.797 -6.705 1.00 31.09 269 LYS B O 1
ATOM 4862 N N . VAL B 1 270 ? -10.986 18.813 -6.114 1.00 27.42 270 VAL B N 1
ATOM 4863 C CA . VAL B 1 270 ? -12.306 18.276 -5.816 1.00 22.77 270 VAL B CA 1
ATOM 4864 C C . VAL B 1 270 ? -12.945 19.016 -4.636 1.00 23.96 270 VAL B C 1
ATOM 4865 O O . VAL B 1 270 ? -14.141 19.312 -4.647 1.00 26.27 270 VAL B O 1
ATOM 4869 N N . LYS B 1 271 ? -12.147 19.328 -3.621 1.00 26.62 271 LYS B N 1
ATOM 4870 C CA . LYS B 1 271 ? -12.650 20.114 -2.502 1.00 27.60 271 LYS B CA 1
ATOM 4871 C C . LYS B 1 271 ? -13.120 21.496 -2.975 1.00 30.40 271 LYS B C 1
ATOM 4872 O O . LYS B 1 271 ? -14.149 21.994 -2.527 1.00 29.83 271 LYS B O 1
ATOM 4878 N N . GLU B 1 272 ? -12.376 22.088 -3.902 1.00 30.44 272 GLU B N 1
ATOM 4879 C CA . GLU B 1 272 ? -12.737 23.393 -4.461 1.00 33.61 272 GLU B CA 1
ATOM 4880 C C . GLU B 1 272 ? -14.070 23.326 -5.204 1.00 32.66 272 GLU B C 1
ATOM 4881 O O . GLU B 1 272 ? -14.968 24.129 -4.965 1.00 30.94 272 GLU B O 1
ATOM 4887 N N . ILE B 1 273 ? -14.187 22.358 -6.107 1.00 28.91 273 ILE B N 1
ATOM 4888 C CA . ILE B 1 273 ? -15.406 22.142 -6.874 1.00 29.31 273 ILE B CA 1
ATOM 4889 C C . ILE B 1 273 ? -16.621 21.943 -5.973 1.00 28.64 273 ILE B C 1
ATOM 4890 O O . ILE B 1 273 ? -17.697 22.486 -6.237 1.00 30.76 273 ILE B O 1
ATOM 4895 N N . LEU B 1 274 ? -16.444 21.177 -4.897 1.00 26.54 274 LEU B N 1
ATOM 4896 C CA . LEU B 1 274 ? -17.551 20.820 -4.018 1.00 25.64 274 LEU B CA 1
ATOM 4897 C C . LEU B 1 274 ? -17.688 21.726 -2.795 1.00 25.74 274 LEU B C 1
ATOM 4898 O O . LEU B 1 274 ? -18.542 21.500 -1.939 1.00 26.50 274 LEU B O 1
ATOM 4903 N N . LYS B 1 275 ? -16.852 22.760 -2.725 1.00 28.97 275 LYS B N 1
ATOM 4904 C CA . LYS B 1 275 ? -16.872 23.693 -1.601 1.00 32.15 275 LYS B CA 1
ATOM 4905 C C . LYS B 1 275 ? -16.711 22.987 -0.256 1.00 29.67 275 LYS B C 1
ATOM 4906 O O . LYS B 1 275 ? -17.423 23.289 0.706 1.00 30.29 275 LYS B O 1
ATOM 4912 N N . ILE B 1 276 ? -15.776 22.045 -0.203 1.00 30.83 276 ILE B N 1
ATOM 4913 C CA . ILE B 1 276 ? -15.404 21.379 1.037 1.00 28.51 276 ILE B CA 1
ATOM 4914 C C . ILE B 1 276 ? -14.277 22.175 1.683 1.00 29.39 276 ILE B C 1
ATOM 4915 O O . ILE B 1 276 ? -13.310 22.529 1.014 1.00 32.45 276 ILE B O 1
ATOM 4920 N N . PRO B 1 277 ? -14.396 22.467 2.987 1.00 30.22 277 PRO B N 1
ATOM 4921 C CA . PRO B 1 277 ? -13.390 23.322 3.629 1.00 28.27 277 PRO B CA 1
ATOM 4922 C C . PRO B 1 277 ? -11.964 22.832 3.405 1.00 33.81 277 PRO B C 1
ATOM 4923 O O . PRO B 1 277 ? -11.676 21.632 3.454 1.00 32.44 277 PRO B O 1
ATOM 4927 N N . GLU B 1 278 ? -11.070 23.780 3.160 1.00 30.32 278 GLU B N 1
ATOM 4928 C CA . GLU B 1 278 ? -9.684 23.466 2.857 1.00 32.24 278 GLU B CA 1
ATOM 4929 C C . GLU B 1 278 ? -8.988 22.690 3.972 1.00 28.82 278 GLU B C 1
ATOM 4930 O O . GLU B 1 278 ? -8.029 21.969 3.713 1.00 32.97 278 GLU B O 1
ATOM 4936 N N . ASP B 1 279 ? -9.462 22.840 5.208 1.00 31.47 279 ASP B N 1
ATOM 4937 C CA A ASP B 1 279 ? -8.872 22.195 6.377 0.14 31.35 279 ASP B CA 1
ATOM 4938 C CA B ASP B 1 279 ? -8.803 22.154 6.319 0.86 31.33 279 ASP B CA 1
ATOM 4939 C C . ASP B 1 279 ? -9.392 20.768 6.584 1.00 30.90 279 ASP B C 1
ATOM 4940 O O . ASP B 1 279 ? -9.004 20.092 7.544 1.00 29.95 279 ASP B O 1
ATOM 4949 N N . HIS B 1 280 ? -10.296 20.328 5.710 1.00 28.62 280 HIS B N 1
ATOM 4950 C CA . HIS B 1 280 ? -10.820 18.958 5.790 1.00 27.16 280 HIS B CA 1
ATOM 4951 C C . HIS B 1 280 ? -9.937 18.018 4.985 1.00 27.46 280 HIS B C 1
ATOM 4952 O O . HIS B 1 280 ? -9.287 18.433 4.028 1.00 28.53 280 HIS B O 1
ATOM 4959 N N . VAL B 1 281 ? -9.922 16.744 5.369 1.00 24.90 281 VAL B N 1
ATOM 4960 C CA . VAL B 1 281 ? -9.293 15.713 4.563 1.00 26.15 281 VAL B CA 1
ATOM 4961 C C . VAL B 1 281 ? -10.379 15.105 3.682 1.00 23.52 281 VAL B C 1
ATOM 4962 O O . VAL B 1 281 ? -11.404 14.658 4.191 1.00 22.05 281 VAL B O 1
ATOM 4966 N N . LEU B 1 282 ? -10.176 15.131 2.367 1.00 22.05 282 LEU B N 1
ATOM 4967 C CA . LEU B 1 282 ? -11.052 14.404 1.448 1.00 23.06 282 LEU B CA 1
ATOM 4968 C C . LEU B 1 282 ? -10.470 13.003 1.301 1.00 21.19 282 LEU B C 1
ATOM 4969 O O . LEU B 1 282 ? -9.577 12.780 0.481 1.00 20.30 282 LEU B O 1
ATOM 4974 N N . ILE B 1 283 ? -10.964 12.067 2.111 1.00 19.81 283 ILE B N 1
ATOM 4975 C CA . ILE B 1 283 ? -10.304 10.767 2.262 1.00 19.06 283 ILE B CA 1
ATOM 4976 C C . ILE B 1 283 ? -10.652 9.756 1.163 1.00 19.67 283 ILE B C 1
ATOM 4977 O O . ILE B 1 283 ? -9.819 8.946 0.794 1.00 22.39 283 ILE B O 1
ATOM 4982 N N . THR B 1 284 ? -11.869 9.811 0.638 1.00 17.66 284 THR B N 1
ATOM 4983 C CA . THR B 1 284 ? -12.195 8.954 -0.510 1.00 18.39 284 THR B CA 1
ATOM 4984 C C . THR B 1 284 ? -13.274 9.579 -1.390 1.00 18.87 284 THR B C 1
ATOM 4985 O O . THR B 1 284 ? -14.068 10.406 -0.942 1.00 20.42 284 THR B O 1
ATOM 4989 N N . LEU B 1 285 ? -13.281 9.172 -2.651 1.00 20.32 285 LEU B N 1
ATOM 4990 C CA . LEU B 1 285 ? -14.362 9.477 -3.563 1.00 20.16 285 LEU B CA 1
ATOM 4991 C C . LEU B 1 285 ? -14.948 8.125 -3.946 1.00 18.80 285 LEU B C 1
ATOM 4992 O O . LEU B 1 285 ? -14.223 7.272 -4.454 1.00 21.26 285 LEU B O 1
ATOM 4997 N N . ILE B 1 286 ? -16.239 7.928 -3.693 1.00 18.50 286 ILE B N 1
ATOM 4998 C CA . ILE B 1 286 ? -16.875 6.628 -3.947 1.00 19.35 286 ILE B CA 1
ATOM 4999 C C . ILE B 1 286 ? -17.682 6.686 -5.245 1.00 19.39 286 ILE B C 1
ATOM 5000 O O . ILE B 1 286 ? -18.650 7.437 -5.346 1.00 21.15 286 ILE B O 1
ATOM 5005 N N . ALA B 1 287 ? -17.275 5.897 -6.237 1.00 19.56 287 ALA B N 1
ATOM 5006 C CA . ALA B 1 287 ? -18.058 5.751 -7.458 1.00 19.00 287 ALA B CA 1
ATOM 5007 C C . ALA B 1 287 ? -19.235 4.822 -7.185 1.00 17.35 287 ALA B C 1
ATOM 5008 O O . ALA B 1 287 ? -19.066 3.726 -6.640 1.00 20.42 287 ALA B O 1
ATOM 5010 N N . VAL B 1 288 ? -20.433 5.285 -7.514 1.00 16.82 288 VAL B N 1
ATOM 5011 C CA . VAL B 1 288 ? -21.630 4.493 -7.277 1.00 19.47 288 VAL B CA 1
ATOM 5012 C C . VAL B 1 288 ? -22.391 4.327 -8.579 1.00 20.59 288 VAL B C 1
ATOM 5013 O O . VAL B 1 288 ? -22.629 5.299 -9.297 1.00 21.43 288 VAL B O 1
ATOM 5017 N N . GLY B 1 289 ? -22.779 3.093 -8.878 1.00 20.09 289 GLY B N 1
ATOM 5018 C CA . GLY B 1 289 ? -23.520 2.818 -10.093 1.00 16.89 289 GLY B CA 1
ATOM 5019 C C . GLY B 1 289 ? -23.942 1.365 -10.162 1.00 18.58 289 GLY B C 1
ATOM 5020 O O . GLY B 1 289 ? -23.411 0.525 -9.426 1.00 19.45 289 GLY B O 1
ATOM 5021 N N . TYR B 1 290 ? -24.908 1.065 -11.026 1.00 18.78 290 TYR B N 1
ATOM 5022 C CA . TYR B 1 290 ? -25.260 -0.326 -11.320 1.00 16.93 290 TYR B CA 1
ATOM 5023 C C . TYR B 1 290 ? -24.144 -0.958 -12.130 1.00 20.71 290 TYR B C 1
ATOM 5024 O O . TYR B 1 290 ? -23.360 -0.254 -12.763 1.00 21.26 290 TYR B O 1
ATOM 5033 N N . LEU B 1 291 ? -24.058 -2.283 -12.085 1.00 15.76 291 LEU B N 1
ATOM 5034 C CA . LEU B 1 291 ? -23.046 -3.011 -12.836 1.00 16.22 291 LEU B CA 1
ATOM 5035 C C . LEU B 1 291 ? -23.220 -2.768 -14.337 1.00 20.50 291 LEU B C 1
ATOM 5036 O O . LEU B 1 291 ? -24.333 -2.834 -14.867 1.00 19.77 291 LEU B O 1
ATOM 5041 N N . GLY B 1 292 ? -22.110 -2.508 -15.013 1.00 18.77 292 GLY B N 1
ATOM 5042 C CA . GLY B 1 292 ? -22.135 -2.242 -16.437 1.00 21.62 292 GLY B CA 1
ATOM 5043 C C . GLY B 1 292 ? -21.417 -3.277 -17.290 1.00 21.76 292 GLY B C 1
ATOM 5044 O O . GLY B 1 292 ? -21.426 -4.475 -17.007 1.00 20.54 292 GLY B O 1
ATOM 5045 N N . ASP B 1 293 ? -20.782 -2.791 -18.351 1.00 18.93 293 ASP B N 1
ATOM 5046 C CA . ASP B 1 293 ? -20.254 -3.631 -19.413 1.00 18.53 293 ASP B CA 1
ATOM 5047 C C . ASP B 1 293 ? -18.728 -3.721 -19.322 1.00 19.18 293 ASP B C 1
ATOM 5048 O O . ASP B 1 293 ? -18.029 -2.739 -19.598 1.00 19.80 293 ASP B O 1
ATOM 5053 N N . GLU B 1 294 ? -18.221 -4.884 -18.911 1.00 18.80 294 GLU B N 1
ATOM 5054 C CA . GLU B 1 294 ? -16.778 -5.092 -18.745 1.00 18.98 294 GLU B CA 1
ATOM 5055 C C . GLU B 1 294 ? -15.976 -4.854 -20.022 1.00 20.65 294 GLU B C 1
ATOM 5056 O O . GLU B 1 294 ? -14.768 -4.637 -19.957 1.00 20.00 294 GLU B O 1
ATOM 5062 N N . SER B 1 295 ? -16.627 -4.897 -21.183 1.00 19.59 295 SER B N 1
ATOM 5063 C CA . SER B 1 295 ? -15.877 -4.765 -22.424 1.00 19.23 295 SER B CA 1
ATOM 5064 C C . SER B 1 295 ? -15.393 -3.330 -22.636 1.00 20.44 295 SER B C 1
ATOM 5065 O O . SER B 1 295 ? -14.580 -3.085 -23.523 1.00 22.78 295 SER B O 1
ATOM 5068 N N . GLU B 1 296 ? -15.884 -2.396 -21.820 1.00 19.98 296 GLU B N 1
ATOM 5069 C CA . GLU B 1 296 ? -15.402 -1.008 -21.844 1.00 23.63 296 GLU B CA 1
ATOM 5070 C C . GLU B 1 296 ? -14.102 -0.824 -21.066 1.00 25.73 296 GLU B C 1
ATOM 5071 O O . GLU B 1 296 ? -13.451 0.218 -21.177 1.00 28.28 296 GLU B O 1
ATOM 5077 N N . LEU B 1 297 ? -13.741 -1.811 -20.252 1.00 22.30 297 LEU B N 1
ATOM 5078 C CA . LEU B 1 297 ? -12.556 -1.693 -19.398 1.00 21.81 297 LEU B CA 1
ATOM 5079 C C . LEU B 1 297 ? -11.248 -2.009 -20.114 1.00 22.37 297 LEU B C 1
ATOM 5080 O O . LEU B 1 297 ? -11.220 -2.751 -21.105 1.00 21.05 297 LEU B O 1
ATOM 5085 N N . SER B 1 298 ? -10.154 -1.453 -19.595 1.00 20.00 298 SER B N 1
ATOM 5086 C CA . SER B 1 298 ? -8.826 -1.884 -20.019 1.00 18.70 298 SER B CA 1
ATOM 5087 C C . SER B 1 298 ? -8.703 -3.382 -19.771 1.00 22.11 298 SER B C 1
ATOM 5088 O O . SER B 1 298 ? -9.400 -3.924 -18.909 1.00 20.42 298 SER B O 1
ATOM 5091 N N . GLU B 1 299 ? -7.816 -4.042 -20.514 1.00 20.17 299 GLU B N 1
ATOM 5092 C CA . GLU B 1 299 ? -7.567 -5.469 -20.322 1.00 21.36 299 GLU B CA 1
ATOM 5093 C C . GLU B 1 299 ? -7.161 -5.727 -18.873 1.00 22.79 299 GLU B C 1
ATOM 5094 O O . GLU B 1 299 ? -7.666 -6.643 -18.241 1.00 22.91 299 GLU B O 1
ATOM 5100 N N . LYS B 1 300 ? -6.260 -4.904 -18.346 1.00 24.37 300 LYS B N 1
ATOM 5101 C CA . LYS B 1 300 ? -5.846 -5.035 -16.953 1.00 22.60 300 LYS B CA 1
ATOM 5102 C C . LYS B 1 300 ? -7.012 -4.984 -15.973 1.00 19.96 300 LYS B C 1
ATOM 5103 O O . LYS B 1 300 ? -7.091 -5.798 -15.055 1.00 23.34 300 LYS B O 1
ATOM 5109 N N . HIS B 1 301 ? -7.922 -4.038 -16.176 1.00 22.52 301 HIS B N 1
ATOM 5110 C CA . HIS B 1 301 ? -9.049 -3.882 -15.260 1.00 21.02 301 HIS B CA 1
ATOM 5111 C C . HIS B 1 301 ? -10.055 -5.011 -15.448 1.00 23.40 301 HIS B C 1
ATOM 5112 O O . HIS B 1 301 ? -10.613 -5.533 -14.479 1.00 23.90 301 HIS B O 1
ATOM 5119 N N . ARG B 1 302 ? -10.272 -5.407 -16.693 1.00 21.21 302 ARG B N 1
ATOM 5120 C CA . ARG B 1 302 ? -11.183 -6.520 -16.957 1.00 23.06 302 ARG B CA 1
ATOM 5121 C C . ARG B 1 302 ? -10.683 -7.818 -16.321 1.00 21.93 302 ARG B C 1
ATOM 5122 O O . ARG B 1 302 ? -11.470 -8.601 -15.777 1.00 25.09 302 ARG B O 1
ATOM 5130 N N . GLU B 1 303 ? -9.373 -8.038 -16.378 1.00 21.80 303 GLU B N 1
ATOM 5131 C CA . GLU B 1 303 ? -8.779 -9.222 -15.776 1.00 22.23 303 GLU B CA 1
ATOM 5132 C C . GLU B 1 303 ? -8.891 -9.207 -14.253 1.00 22.74 303 GLU B C 1
ATOM 5133 O O . GLU B 1 303 ? -9.159 -10.239 -13.641 1.00 27.84 303 GLU B O 1
ATOM 5139 N N . LEU B 1 304 ? -8.697 -8.041 -13.644 1.00 22.51 304 LEU B N 1
ATOM 5140 C CA . LEU B 1 304 ? -8.845 -7.934 -12.198 1.00 24.70 304 LEU B CA 1
ATOM 5141 C C . LEU B 1 304 ? -10.281 -8.281 -11.821 1.00 27.18 304 LEU B C 1
ATOM 5142 O O . LEU B 1 304 ? -10.528 -8.988 -10.841 1.00 33.07 304 LEU B O 1
ATOM 5147 N N . GLU B 1 305 ? -11.214 -7.785 -12.625 1.00 26.95 305 GLU B N 1
ATOM 5148 C CA . GLU B 1 305 ? -12.645 -7.911 -12.365 1.00 31.52 305 GLU B CA 1
ATOM 5149 C C . GLU B 1 305 ? -13.128 -9.365 -12.449 1.00 35.45 305 GLU B C 1
ATOM 5150 O O . GLU B 1 305 ? -13.892 -9.814 -11.594 1.00 37.35 305 GLU B O 1
ATOM 5156 N N . ARG B 1 306 ? -12.679 -10.108 -13.461 1.00 29.84 306 ARG B N 1
ATOM 5157 C CA . ARG B 1 306 ? -13.127 -11.497 -13.610 1.00 29.50 306 ARG B CA 1
ATOM 5158 C C . ARG B 1 306 ? -12.265 -12.499 -12.821 1.00 32.72 306 ARG B C 1
ATOM 5159 O O . ARG B 1 306 ? -12.597 -13.684 -12.726 1.00 31.80 306 ARG B O 1
ATOM 5167 N N . SER B 1 307 ? -11.174 -12.018 -12.236 1.00 27.55 307 SER B N 1
ATOM 5168 C CA . SER B 1 307 ? -10.296 -12.879 -11.459 1.00 30.09 307 SER B CA 1
ATOM 5169 C C . SER B 1 307 ? -10.761 -12.984 -10.006 1.00 28.86 307 SER B C 1
ATOM 5170 O O . SER B 1 307 ? -11.550 -12.169 -9.527 1.00 27.34 307 SER B O 1
ATOM 5173 N N . GLU B 1 308 ? -10.280 -14.006 -9.315 1.00 24.76 308 GLU B N 1
ATOM 5174 C CA . GLU B 1 308 ? -10.674 -14.203 -7.928 1.00 26.83 308 GLU B CA 1
ATOM 5175 C C . GLU B 1 308 ? -10.005 -13.174 -7.012 1.00 23.26 308 GLU B C 1
ATOM 5176 O O . GLU B 1 308 ? -9.004 -12.535 -7.370 1.00 24.09 308 GLU B O 1
ATOM 5182 N N . ARG B 1 309 ? -10.599 -13.022 -5.837 1.00 26.95 309 ARG B N 1
ATOM 5183 C CA . ARG B 1 309 ? -10.078 -12.201 -4.754 1.00 28.21 309 ARG B CA 1
ATOM 5184 C C . ARG B 1 309 ? -8.577 -12.424 -4.551 1.00 25.78 309 ARG B C 1
ATOM 5185 O O . ARG B 1 309 ? -8.117 -13.564 -4.507 1.00 24.54 309 ARG B O 1
ATOM 5193 N N . VAL B 1 310 ? -7.825 -11.337 -4.400 1.00 22.37 310 VAL B N 1
ATOM 5194 C CA . VAL B 1 310 ? -6.393 -11.409 -4.094 1.00 24.23 310 VAL B CA 1
ATOM 5195 C C . VAL B 1 310 ? -6.089 -10.862 -2.695 1.00 23.27 310 VAL B C 1
ATOM 5196 O O . VAL B 1 310 ? -6.285 -9.677 -2.444 1.00 19.82 310 VAL B O 1
ATOM 5200 N N . ARG B 1 311 ? -5.612 -11.721 -1.796 1.00 22.35 311 ARG B N 1
ATOM 5201 C CA . ARG B 1 311 ? -5.291 -11.305 -0.422 1.00 19.74 311 ARG B CA 1
ATOM 5202 C C . ARG B 1 311 ? -4.079 -12.052 0.131 1.00 21.36 311 ARG B C 1
ATOM 5203 O O . ARG B 1 311 ? -3.782 -13.174 -0.292 1.00 24.26 311 ARG B O 1
ATOM 5211 N N . LYS B 1 312 ? -3.391 -11.421 1.077 1.00 20.20 312 LYS B N 1
ATOM 5212 C CA . LYS B 1 312 ? -2.315 -12.062 1.836 1.00 22.28 312 LYS B CA 1
ATOM 5213 C C . LYS B 1 312 ? -2.872 -13.263 2.599 1.00 24.50 312 LYS B C 1
ATOM 5214 O O . LYS B 1 312 ? -4.054 -13.289 2.942 1.00 23.48 312 LYS B O 1
ATOM 5220 N N . GLU B 1 313 ? -2.027 -14.248 2.888 1.00 22.80 313 GLU B N 1
ATOM 5221 C CA . GLU B 1 313 ? -2.458 -15.348 3.741 1.00 23.08 313 GLU B CA 1
ATOM 5222 C C . GLU B 1 313 ? -2.844 -14.780 5.101 1.00 22.63 313 GLU B C 1
ATOM 5223 O O . GLU B 1 313 ? -2.248 -13.810 5.557 1.00 22.82 313 GLU B O 1
ATOM 5229 N N . LEU B 1 314 ? -3.851 -15.382 5.727 1.00 24.44 314 LEU B N 1
ATOM 5230 C CA . LEU B 1 314 ? -4.324 -14.925 7.033 1.00 26.04 314 LEU B CA 1
ATOM 5231 C C . LEU B 1 314 ? -3.195 -14.779 8.052 1.00 27.53 314 LEU B C 1
ATOM 5232 O O . LEU B 1 314 ? -3.203 -13.848 8.850 1.00 27.32 314 LEU B O 1
ATOM 5237 N N . SER B 1 315 ? -2.227 -15.694 8.030 1.00 27.79 315 SER B N 1
ATOM 5238 C CA . SER B 1 315 ? -1.127 -15.671 8.997 1.00 26.73 315 SER B CA 1
ATOM 5239 C C . SER B 1 315 ? -0.311 -14.379 8.954 1.00 24.62 315 SER B C 1
ATOM 5240 O O . SER B 1 315 ? 0.397 -14.050 9.907 1.00 31.19 315 SER B O 1
ATOM 5243 N N . GLU B 1 316 ? -0.407 -13.646 7.852 1.00 21.19 316 GLU B N 1
ATOM 5244 C CA . GLU B 1 316 ? 0.332 -12.402 7.712 1.00 21.13 316 GLU B CA 1
ATOM 5245 C C . GLU B 1 316 ? -0.382 -11.240 8.385 1.00 24.73 316 GLU B C 1
ATOM 5246 O O . GLU B 1 316 ? 0.208 -10.183 8.593 1.00 25.21 316 GLU B O 1
ATOM 5252 N N . ILE B 1 317 ? -1.650 -11.430 8.739 1.00 21.75 317 ILE B N 1
ATOM 5253 C CA . ILE B 1 317 ? -2.406 -10.316 9.308 1.00 17.57 317 ILE B CA 1
ATOM 5254 C C . ILE B 1 317 ? -3.044 -10.590 10.675 1.00 20.60 317 ILE B C 1
ATOM 5255 O O . ILE B 1 317 ? -3.543 -9.668 11.314 1.00 22.21 317 ILE B O 1
ATOM 5260 N N . VAL B 1 318 ? -3.027 -11.841 11.122 1.00 18.48 318 VAL B N 1
ATOM 5261 C CA . VAL B 1 318 ? -3.548 -12.148 12.459 1.00 17.45 318 VAL B CA 1
ATOM 5262 C C . VAL B 1 318 ? -2.638 -13.076 13.257 1.00 20.27 318 VAL B C 1
ATOM 5263 O O . VAL B 1 318 ? -2.046 -14.018 12.720 1.00 21.33 318 VAL B O 1
ATOM 5267 N N . ARG B 1 319 ? -2.534 -12.792 14.551 1.00 16.72 319 ARG B N 1
ATOM 5268 C CA . ARG B 1 319 ? -1.793 -13.633 15.486 1.00 19.21 319 ARG B CA 1
ATOM 5269 C C . ARG B 1 319 ? -2.720 -13.935 16.651 1.00 20.67 319 ARG B C 1
ATOM 5270 O O . ARG B 1 319 ? -3.596 -13.127 16.963 1.00 20.00 319 ARG B O 1
ATOM 5278 N N . TRP B 1 320 ? -2.542 -15.097 17.272 1.00 20.30 320 TRP B N 1
ATOM 5279 C CA . TRP B 1 320 ? -3.388 -15.542 18.373 1.00 22.18 320 TRP B CA 1
ATOM 5280 C C . TRP B 1 320 ? -2.591 -15.543 19.667 1.00 23.21 320 TRP B C 1
ATOM 5281 O O . TRP B 1 320 ? -1.569 -16.222 19.762 1.00 24.18 320 TRP B O 1
ATOM 5292 N N . ASN B 1 321 ? -3.067 -14.791 20.657 1.00 23.06 321 ASN B N 1
ATOM 5293 C CA . ASN B 1 321 ? -2.384 -14.674 21.936 1.00 18.09 321 ASN B CA 1
ATOM 5294 C C . ASN B 1 321 ? -0.922 -14.349 21.718 1.00 21.21 321 ASN B C 1
ATOM 5295 O O . ASN B 1 321 ? -0.604 -13.523 20.873 1.00 23.66 321 ASN B O 1
ATOM 5300 N N . LEU B 1 322 ? -0.035 -14.989 22.471 1.00 26.81 322 LEU B N 1
ATOM 5301 C CA . LEU B 1 322 ? 1.391 -14.719 22.327 1.00 32.37 322 LEU B CA 1
ATOM 5302 C C . LEU B 1 322 ? 2.111 -15.956 21.819 1.00 40.00 322 LEU B C 1
ATOM 5303 O O . LEU B 1 322 ? 3.086 -15.854 21.077 1.00 49.14 322 LEU B O 1
#

Organism: Thermotoga maritima (strain ATCC 43589 / DSM 3109 / JCM 10099 / NBRC 100826 / MSB8) (NCBI:txid243274)

Foldseek 3Di:
DFDDWDWFAKLVRDIDTVLNLAQAKEKEKEDFAQPDPLVLLLQLLLQPDDAPRYAYEYEYQDDSPRNNVSCVVRVGDHIYTHDVVCPVVVVVVQADVRGGWTKIFIADNRRDTDDIDTNDDRVCVSVVVRVVSVVVCVQVVDPDPLVVPADQALAFALDDDDVVLVVVLQVQLQPFAAAVSLSFKDKDKDQDLVLLVQQVVQFDPLSVSLSSFNIKIWIKGAQVSGDQDPPRDGTNVVSSVSSVVRSSSSQSVVQKHWHWDDGGDQVSNCVSVVPDPRMDRRTMIRIHHGHDLVPDDPVSSCVNPDDDDDDDPVVPDDDDD/DFDDWDWFAKLVRDIDTLLNLAQAKEKEKEDEFQPDPLVLLLQLVLQPDDAPRYAYEYEYCDDSPRNNCSCVVSVGDHIYTHDVVCPVVVVVVQDDPRTGWTKIFIADNRRDTDDIDTNDDSVCRSVVVSVVSVVVCCQPVDPDPLVQPADQALAFALDADDVVLVVVLQVQLQPFAAAVSLSFKDKDKDQDPVLLVQQCVFFDPQNPSLSSFNIKIFIKGAQVSHDQDPPRDGTNVVSSVSSVVRSSSSQSVVQKHWHWDDGGDQVSNCVSRVPDPRMDRRTMIRIHHGHDLVPDDPVSSCSNPDDDDDDPVVVPDDDDD

B-factor: mean 25.93, std 8.63, range [12.89, 69.52]

InterPro domains:
  IPR000415 Nitroreductase-like [G3DSA:3.40.109.10] (139-321)
  IPR000415 Nitroreductase-like [SSF55469] (141-320)
  IPR000866 Alkyl hydroperoxide reductase subunit C/ Thiol specific antioxidant [PF00578] (3-115)
  IPR013766 Thioredoxin domain [PS51352] (1-138)
  IPR029479 Nitroreductase [PF00881] (147-289)
  IPR036249 Thioredoxin-like superfamily [SSF52833] (5-136)
  IPR050627 Nitroreductase/BluB [PTHR23026] (136-320)